Protein AF-A0A9D7PGD2-F1 (afdb_monomer_lite)

Sequence (417 aa):
MAVLKDSRSLRDAPGGAVILQVPGGTRVTVGATLGAWIEVTLVDHPDQPKGWVSAAAVDLAADTLGPLDKQVFALESHWHAAIFGVSAHYLAAIAALRSNMIDGVGDDGTTGPYRFTAAEWTANATQPQFQLAAPAAAIGSWSLQVAVFAIMARLMQVRVASLLGSQPTATEQYFAQMVGSR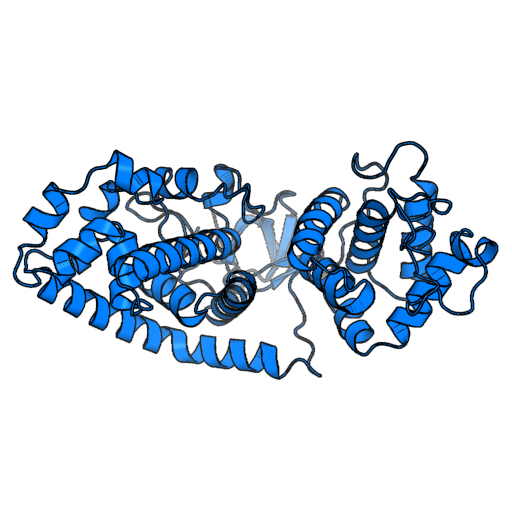ALVAGLQDRAQPVADLVAAIDGAAALAEGIDVANLTGRDARLLGTGSVGDALTSISAALTAAFAETREAMLKAGDQLIADGSTVLAPAGPAGGRIDFDSPEIPAGRRDMAELIAMRFADAGYGVIQQVAAIANAIGESGLDPTIKAAGNEPSYGLFQLNQAGGVGTGHSVAVLTDPEQNIAIMLAYMASLSADKAFRNTVSLHDAVAIFVRDFERPANSAGAIARRSGIAQALLA

Radius of gyration: 24.37 Å; chains: 1; bounding box: 63×54×61 Å

Structure (mmCIF, N/CA/C/O backbone):
data_AF-A0A9D7PGD2-F1
#
_entry.id   AF-A0A9D7PGD2-F1
#
loop_
_atom_site.group_PDB
_atom_site.id
_atom_site.type_symbol
_atom_site.label_atom_id
_atom_site.label_alt_id
_atom_site.label_comp_id
_atom_site.label_asym_id
_atom_site.label_entity_id
_atom_site.label_seq_id
_atom_site.pdbx_PDB_ins_code
_atom_site.Cartn_x
_atom_site.Cartn_y
_atom_site.Cartn_z
_atom_site.occupancy
_atom_site.B_iso_or_equiv
_atom_site.auth_seq_id
_atom_site.auth_comp_id
_atom_site.auth_asym_id
_atom_site.auth_atom_id
_atom_site.pdbx_PDB_model_num
ATOM 1 N N . MET A 1 1 ? -5.030 24.860 -12.509 1.00 71.06 1 MET A N 1
ATOM 2 C CA . MET A 1 1 ? -4.337 23.620 -12.919 1.00 71.06 1 MET A CA 1
ATOM 3 C C . MET A 1 1 ? -5.325 22.776 -13.702 1.00 71.06 1 MET A C 1
ATOM 5 O O . MET A 1 1 ? -6.515 23.005 -13.535 1.00 71.06 1 MET A O 1
ATOM 9 N N . ALA A 1 2 ? -4.846 21.913 -14.594 1.00 85.19 2 ALA A N 1
ATOM 10 C CA . ALA A 1 2 ? -5.679 21.028 -15.407 1.00 85.19 2 ALA A CA 1
ATOM 11 C C . ALA A 1 2 ? -5.415 19.568 -15.016 1.00 85.19 2 ALA A C 1
ATOM 13 O O . ALA A 1 2 ? -4.426 19.283 -14.337 1.00 85.19 2 ALA A O 1
ATOM 14 N N . VAL A 1 3 ? -6.244 18.636 -15.476 1.00 82.00 3 VAL A N 1
ATOM 15 C CA . VAL A 1 3 ? -6.081 17.215 -15.145 1.00 82.00 3 VAL A CA 1
ATOM 16 C C . VAL A 1 3 ? -6.376 16.311 -16.344 1.00 82.00 3 VAL A C 1
ATOM 18 O O . VAL A 1 3 ? -7.185 16.645 -17.211 1.00 82.00 3 VAL A O 1
ATOM 21 N N . LEU A 1 4 ? -5.706 15.163 -16.437 1.00 79.44 4 LEU A N 1
ATOM 22 C CA . LEU A 1 4 ? -5.941 14.183 -17.502 1.00 79.44 4 LEU A CA 1
ATOM 23 C C . LEU A 1 4 ? -7.140 13.289 -17.197 1.00 79.44 4 LEU A C 1
ATOM 25 O O . LEU A 1 4 ? -7.027 12.423 -16.345 1.00 79.44 4 LEU A O 1
ATOM 29 N N . LYS A 1 5 ? -8.243 13.431 -17.938 1.00 74.00 5 LYS A N 1
ATOM 30 C CA . LYS A 1 5 ? -9.514 12.708 -17.719 1.00 74.00 5 LYS A CA 1
ATOM 31 C C . LYS A 1 5 ? -9.401 11.185 -17.791 1.00 74.00 5 LYS A C 1
ATOM 33 O O . LYS A 1 5 ? -10.093 10.493 -17.062 1.00 74.00 5 LYS A O 1
ATOM 38 N N . ASP A 1 6 ? -8.532 10.688 -18.662 1.00 71.25 6 ASP A N 1
ATOM 39 C CA . ASP A 1 6 ? -8.284 9.266 -18.878 1.00 71.25 6 ASP A CA 1
ATOM 40 C C . ASP A 1 6 ? -6.780 9.036 -19.023 1.00 71.25 6 ASP A C 1
ATOM 42 O O . ASP A 1 6 ? -6.034 9.960 -19.368 1.00 71.25 6 ASP A O 1
ATOM 46 N N . SER A 1 7 ? -6.350 7.781 -18.901 1.00 76.88 7 SER A N 1
ATOM 47 C CA . SER A 1 7 ? -4.970 7.404 -19.196 1.00 76.88 7 SER A CA 1
ATOM 48 C C . SER A 1 7 ? -4.594 7.739 -20.644 1.00 76.88 7 SER A C 1
ATOM 50 O O . SER A 1 7 ? -5.331 7.430 -21.593 1.00 76.88 7 SER A O 1
ATOM 52 N N . ARG A 1 8 ? -3.443 8.393 -20.832 1.00 87.81 8 ARG A N 1
ATOM 53 C CA . ARG A 1 8 ? -2.943 8.841 -22.139 1.00 87.81 8 ARG A CA 1
ATOM 54 C C . ARG A 1 8 ? -1.432 8.747 -22.241 1.00 87.81 8 ARG A C 1
ATOM 56 O O . ARG A 1 8 ? -0.703 8.949 -21.282 1.00 87.81 8 ARG A O 1
ATOM 63 N N . SER A 1 9 ? -0.963 8.537 -23.464 1.00 92.56 9 SER A N 1
ATOM 64 C CA . SER A 1 9 ? 0.456 8.628 -23.788 1.00 92.56 9 SER A CA 1
ATOM 65 C C . SER A 1 9 ? 0.878 10.092 -23.908 1.00 92.56 9 SER A C 1
ATOM 67 O O . SER A 1 9 ? 0.373 10.795 -24.786 1.00 92.56 9 SER A O 1
ATOM 69 N N . LEU A 1 10 ? 1.810 10.528 -23.063 1.00 94.94 10 LEU A N 1
ATOM 70 C CA . LEU A 1 10 ? 2.527 11.794 -23.202 1.00 94.94 10 LEU A CA 1
ATOM 71 C C . LEU A 1 10 ? 3.556 11.649 -24.322 1.00 94.94 10 LEU A C 1
ATOM 73 O O . LEU A 1 10 ? 4.306 10.675 -24.325 1.00 94.94 10 LEU A O 1
ATOM 77 N N . ARG A 1 11 ? 3.584 12.572 -25.285 1.00 97.19 11 ARG A N 1
ATOM 78 C CA . ARG A 1 11 ? 4.430 12.472 -26.488 1.00 97.19 11 ARG A CA 1
ATOM 79 C C . ARG A 1 11 ? 5.421 13.621 -26.622 1.00 97.19 11 ARG A C 1
ATOM 81 O O . ARG A 1 11 ? 5.159 14.715 -26.140 1.00 97.19 11 ARG A O 1
ATOM 88 N N . ASP A 1 12 ? 6.540 13.390 -27.296 1.00 95.69 12 ASP A N 1
ATOM 89 C CA . ASP A 1 12 ? 7.571 14.414 -27.542 1.00 95.69 12 ASP A CA 1
ATOM 90 C C . ASP A 1 12 ? 7.104 15.520 -28.502 1.00 95.69 12 ASP A C 1
ATOM 92 O O . ASP A 1 12 ? 7.457 16.688 -28.348 1.00 95.69 12 ASP A O 1
ATOM 96 N N . ALA A 1 13 ? 6.231 15.165 -29.438 1.00 96.06 13 ALA A N 1
ATOM 97 C CA . ALA A 1 13 ? 5.550 16.060 -30.356 1.00 96.06 13 ALA A CA 1
ATOM 98 C C . ALA A 1 13 ? 4.105 15.581 -30.612 1.00 96.06 13 ALA A C 1
ATOM 100 O O . ALA A 1 13 ? 3.758 14.434 -30.312 1.00 96.06 13 ALA A O 1
ATOM 101 N N . PRO A 1 14 ? 3.239 16.417 -31.208 1.00 95.81 14 PRO A N 1
ATOM 102 C CA . PRO A 1 14 ? 1.915 16.010 -31.680 1.00 95.81 14 PRO A CA 1
ATOM 103 C C . PRO A 1 14 ? 1.967 14.772 -32.591 1.00 95.81 14 PRO A C 1
ATOM 105 O O . PRO A 1 14 ? 2.450 14.836 -33.718 1.00 95.81 14 PRO A O 1
ATOM 108 N N . GLY A 1 15 ? 1.481 13.630 -32.093 1.00 89.06 15 GLY A N 1
ATOM 109 C CA . GLY A 1 15 ? 1.553 12.337 -32.792 1.00 89.06 15 GLY A CA 1
ATOM 110 C C . GLY A 1 15 ? 2.939 11.673 -32.815 1.00 89.06 15 GLY A C 1
ATOM 111 O O . GLY A 1 15 ? 3.089 10.639 -33.461 1.00 89.06 15 GLY A O 1
ATOM 112 N N . GLY A 1 16 ? 3.923 12.240 -32.114 1.00 90.12 16 GLY A N 1
ATOM 113 C CA . GLY A 1 16 ? 5.304 11.762 -32.041 1.00 90.12 16 GLY A CA 1
ATOM 114 C C . GLY A 1 16 ? 5.502 10.539 -31.144 1.00 90.12 16 GLY A C 1
ATOM 115 O O . GLY A 1 16 ? 4.549 9.823 -30.809 1.00 90.12 16 GLY A O 1
ATOM 116 N N . ALA A 1 17 ? 6.750 10.283 -30.761 1.00 91.56 17 ALA A N 1
ATOM 117 C CA . ALA A 1 17 ? 7.104 9.158 -29.908 1.00 91.56 17 ALA A CA 1
ATOM 118 C C . ALA A 1 17 ? 6.478 9.316 -28.517 1.00 91.56 17 ALA A C 1
ATOM 120 O O . ALA A 1 17 ? 6.305 10.421 -28.004 1.00 91.56 17 ALA A O 1
ATOM 121 N N . VAL A 1 18 ? 6.102 8.193 -27.906 1.00 91.88 18 VAL A N 1
ATOM 122 C CA . VAL A 1 18 ? 5.591 8.189 -26.533 1.00 91.88 18 VAL A CA 1
ATOM 123 C C . VAL A 1 18 ? 6.767 8.360 -25.575 1.00 91.88 18 VAL A C 1
ATOM 125 O O . VAL A 1 18 ? 7.693 7.558 -25.607 1.00 91.88 18 VAL A O 1
ATOM 128 N N . ILE A 1 19 ? 6.699 9.380 -24.722 1.00 89.25 19 ILE A N 1
ATOM 129 C CA . ILE A 1 19 ? 7.623 9.611 -23.607 1.00 89.25 19 ILE A CA 1
ATOM 130 C C . ILE A 1 19 ? 7.248 8.683 -22.448 1.00 89.25 19 ILE A C 1
ATOM 132 O O . ILE A 1 19 ? 8.066 7.898 -21.981 1.00 89.25 19 ILE A O 1
ATOM 136 N N . LEU A 1 20 ? 5.991 8.753 -21.994 1.00 85.12 20 LEU A N 1
ATOM 137 C CA . LEU A 1 20 ? 5.464 7.897 -20.930 1.00 85.12 20 LEU A CA 1
ATOM 138 C C . LEU A 1 20 ? 3.939 7.764 -21.004 1.00 85.12 20 LEU A C 1
ATOM 140 O O . LEU A 1 20 ? 3.256 8.581 -21.624 1.00 85.12 20 LEU A O 1
ATOM 144 N N . GLN A 1 21 ? 3.397 6.726 -20.371 1.00 84.19 21 GLN A N 1
ATOM 145 C CA . GLN A 1 21 ? 1.955 6.590 -20.161 1.00 84.19 21 GLN A CA 1
ATOM 146 C C . GLN A 1 21 ? 1.566 7.285 -18.864 1.00 84.19 21 GLN A C 1
ATOM 148 O O . GLN A 1 21 ? 2.074 6.945 -17.799 1.00 84.19 21 GLN A O 1
ATOM 153 N N . VAL A 1 22 ? 0.654 8.240 -18.964 1.00 75.00 22 VAL A N 1
ATOM 154 C CA . VAL A 1 22 ? 0.175 9.036 -17.843 1.00 75.00 22 VAL A CA 1
ATOM 155 C C . VAL A 1 22 ? -1.205 8.522 -17.446 1.00 75.00 22 VAL A C 1
ATOM 157 O O . VAL A 1 22 ? -2.085 8.494 -18.312 1.00 75.00 22 VAL A O 1
ATOM 160 N N . PRO A 1 23 ? -1.415 8.090 -16.192 1.00 69.50 23 PRO A N 1
ATOM 161 C CA . PRO A 1 23 ? -2.727 7.674 -15.719 1.00 69.50 23 PRO A CA 1
ATOM 162 C C . PRO A 1 23 ? -3.771 8.790 -15.833 1.00 69.50 23 PRO A C 1
ATOM 164 O O . PRO A 1 23 ? -3.472 9.974 -15.662 1.00 69.50 23 PRO A O 1
ATOM 167 N N . GLY A 1 24 ? -5.025 8.404 -16.068 1.00 72.31 24 GLY A N 1
ATOM 168 C CA . GLY A 1 24 ? -6.147 9.294 -15.781 1.00 72.31 24 GLY A CA 1
ATOM 169 C C . GLY A 1 24 ? -6.106 9.641 -14.296 1.00 72.31 24 GLY A C 1
ATOM 170 O O . GLY A 1 24 ? -5.900 8.753 -13.472 1.00 72.31 24 GLY A O 1
ATOM 171 N N . GLY A 1 25 ? -6.213 10.916 -13.947 1.00 63.62 25 GLY A N 1
ATOM 172 C CA . GLY A 1 25 ? -5.959 11.367 -12.573 1.00 63.62 25 GLY A CA 1
ATOM 173 C C . GLY A 1 25 ? -4.861 12.410 -12.478 1.00 63.62 25 GLY A C 1
ATOM 174 O O . GLY A 1 25 ? -4.912 13.280 -11.616 1.00 63.62 25 GLY A O 1
ATOM 175 N N . THR A 1 26 ? -3.859 12.329 -13.357 1.00 75.00 26 THR A N 1
ATOM 176 C CA . THR A 1 26 ? -2.629 13.105 -13.192 1.00 75.00 26 THR A CA 1
ATOM 177 C C . THR A 1 26 ? -2.859 14.597 -13.404 1.00 75.00 26 THR A C 1
ATOM 179 O O . THR A 1 26 ? -3.360 15.021 -14.453 1.00 75.00 26 THR A O 1
ATOM 182 N N . ARG A 1 27 ? -2.437 15.396 -12.415 1.00 80.94 27 ARG A N 1
ATOM 183 C CA . ARG A 1 27 ? -2.472 16.857 -12.479 1.00 80.94 27 ARG A CA 1
ATOM 184 C C . ARG A 1 27 ? -1.408 17.373 -13.425 1.00 80.94 27 ARG A C 1
ATOM 186 O O . ARG A 1 27 ? -0.262 16.917 -13.418 1.00 80.94 27 ARG A O 1
ATOM 193 N N . VAL A 1 28 ? -1.789 18.358 -14.227 1.00 89.62 28 VAL A N 1
ATOM 194 C CA . VAL A 1 28 ? -0.924 18.953 -15.233 1.00 89.62 28 VAL A CA 1
ATOM 195 C C . VAL A 1 28 ? -1.021 20.476 -15.261 1.00 89.62 28 VAL A C 1
ATOM 197 O O . VAL A 1 28 ? -2.067 21.077 -15.003 1.00 89.62 28 VAL A O 1
ATOM 200 N N . THR A 1 29 ? 0.079 21.128 -15.623 1.00 92.75 29 THR A N 1
ATOM 201 C CA . THR A 1 29 ? 0.032 22.504 -16.135 1.00 92.75 29 THR A CA 1
ATOM 202 C C . THR A 1 29 ? -0.020 22.474 -17.654 1.00 92.75 29 THR A C 1
ATOM 204 O O . THR A 1 29 ? 0.488 21.549 -18.280 1.00 92.75 29 THR A O 1
ATOM 207 N N . VAL A 1 30 ? -0.691 23.458 -18.244 1.00 94.94 30 VAL A N 1
ATOM 208 C CA . VAL A 1 30 ? -1.000 23.486 -19.675 1.00 94.94 30 VAL A CA 1
ATOM 209 C C . VAL A 1 30 ? -0.083 24.480 -20.377 1.00 94.94 30 VAL A C 1
ATOM 211 O O . VAL A 1 30 ? 0.039 25.624 -19.941 1.00 94.94 30 VAL A O 1
ATOM 214 N N . GLY A 1 31 ? 0.556 24.029 -21.452 1.00 94.12 31 GLY A N 1
ATOM 215 C CA . GLY A 1 31 ? 1.440 24.809 -22.311 1.00 94.12 31 GLY A CA 1
ATOM 216 C C . GLY A 1 31 ? 0.788 25.178 -23.645 1.00 94.12 31 GLY A C 1
ATOM 217 O O . GLY A 1 31 ? -0.355 25.636 -23.704 1.00 94.12 31 GLY A O 1
ATOM 218 N N . ALA A 1 32 ? 1.535 25.009 -24.738 1.00 95.12 32 ALA A N 1
ATOM 219 C CA . ALA A 1 32 ? 1.066 25.338 -26.082 1.00 95.12 32 ALA A CA 1
ATOM 220 C C . ALA A 1 32 ? -0.050 24.394 -26.578 1.00 95.12 32 ALA A C 1
ATOM 222 O O . ALA A 1 32 ? -0.127 23.230 -26.199 1.00 95.12 32 ALA A O 1
ATOM 223 N N . THR A 1 33 ? -0.908 24.886 -27.478 1.00 95.88 33 THR A N 1
ATOM 224 C CA . THR A 1 33 ? -1.927 24.078 -28.175 1.00 95.88 33 THR A CA 1
ATOM 225 C C . THR A 1 33 ? -1.611 24.033 -29.669 1.00 95.88 33 THR A C 1
ATOM 227 O O . THR A 1 33 ? -1.360 25.076 -30.272 1.00 95.88 33 THR A O 1
ATOM 230 N N . LEU A 1 34 ? -1.645 22.844 -30.278 1.00 94.94 34 LEU A N 1
ATOM 231 C CA . LEU A 1 34 ? -1.440 22.644 -31.714 1.00 94.94 34 LEU A CA 1
ATOM 232 C C . LEU A 1 34 ? -2.493 21.680 -32.274 1.00 94.94 34 LEU A C 1
ATOM 234 O O . LEU A 1 34 ? -2.379 20.457 -32.174 1.00 94.94 34 LEU A O 1
ATOM 238 N N . GLY A 1 35 ? -3.540 22.238 -32.884 1.00 94.44 35 GLY A N 1
ATOM 239 C CA . GLY A 1 35 ? -4.656 21.457 -33.416 1.00 94.44 35 GLY A CA 1
ATOM 240 C C . GLY A 1 35 ? -5.375 20.673 -32.314 1.00 94.44 35 GLY A C 1
ATOM 241 O O . GLY A 1 35 ? -5.844 21.255 -31.342 1.00 94.44 35 GLY A O 1
ATOM 242 N N . ALA A 1 36 ? -5.455 19.349 -32.462 1.00 95.19 36 ALA A N 1
ATOM 243 C CA . ALA A 1 36 ? -6.075 18.456 -31.478 1.00 95.19 36 ALA A CA 1
ATOM 244 C C . ALA A 1 36 ? -5.145 18.075 -30.309 1.00 95.19 36 ALA A C 1
ATOM 246 O O . ALA A 1 36 ? -5.504 17.213 -29.506 1.00 95.19 36 ALA A O 1
ATOM 247 N N . TRP A 1 37 ? -3.958 18.680 -30.219 1.00 96.94 37 TRP A N 1
ATOM 248 C CA . TRP A 1 37 ? -2.947 18.377 -29.212 1.00 96.94 37 TRP A CA 1
ATOM 249 C C . TRP A 1 37 ? -2.717 19.558 -28.286 1.00 96.94 37 TRP A C 1
ATOM 251 O O . TRP A 1 37 ? -2.753 20.715 -28.706 1.00 96.94 37 TRP A O 1
ATOM 261 N N . ILE A 1 38 ? -2.436 19.245 -27.030 1.00 97.25 38 ILE A N 1
ATOM 262 C CA . ILE A 1 38 ? -2.091 20.214 -26.008 1.00 97.25 38 ILE A CA 1
ATOM 263 C C . ILE A 1 38 ? -0.853 19.738 -25.264 1.00 97.25 38 ILE A C 1
ATOM 265 O O . ILE A 1 38 ? -0.712 18.555 -24.949 1.00 97.25 38 ILE A O 1
ATOM 269 N N . GLU A 1 39 ? 0.070 20.657 -25.048 1.00 97.56 39 GLU A N 1
ATOM 270 C CA . GLU A 1 39 ? 1.269 20.419 -24.272 1.00 97.56 39 GLU A CA 1
ATOM 271 C C . GLU A 1 39 ? 0.919 20.489 -22.785 1.00 97.56 39 GLU A C 1
ATOM 273 O O . GLU A 1 39 ? 0.209 21.394 -22.342 1.00 97.56 39 GLU A O 1
ATOM 278 N N . VAL A 1 40 ? 1.406 19.529 -22.016 1.00 96.31 40 VAL A N 1
ATOM 279 C CA . VAL A 1 40 ? 1.163 19.397 -20.588 1.00 96.31 40 VAL A CA 1
ATOM 280 C C . VAL A 1 40 ? 2.468 19.097 -19.863 1.00 96.31 40 VAL A C 1
ATOM 282 O O . VAL A 1 40 ? 3.327 18.392 -20.392 1.00 96.31 40 VAL A O 1
ATOM 285 N N . THR A 1 41 ? 2.601 19.611 -18.645 1.00 95.50 41 THR A N 1
ATOM 286 C CA . THR A 1 41 ? 3.681 19.265 -17.711 1.00 95.50 41 THR A CA 1
ATOM 287 C C . THR A 1 41 ? 3.070 18.587 -16.496 1.00 95.50 41 THR A C 1
ATOM 289 O O . THR A 1 41 ? 2.165 19.161 -15.888 1.00 95.50 41 THR A O 1
ATOM 292 N N . LEU A 1 42 ? 3.538 17.389 -16.140 1.00 89.31 42 LEU A N 1
ATOM 293 C CA . LEU A 1 42 ? 2.980 16.633 -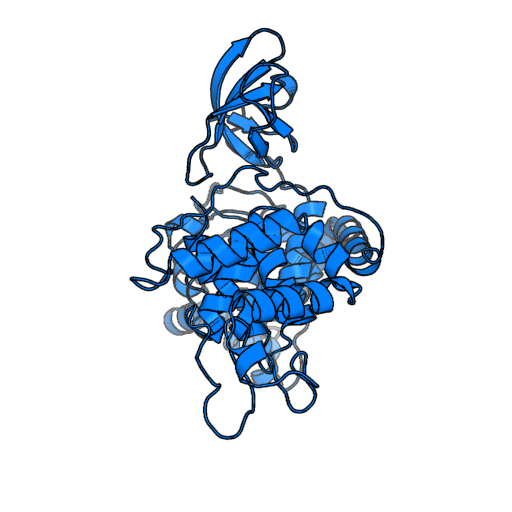15.012 1.00 89.31 42 LEU A CA 1
ATOM 294 C C . LEU A 1 42 ? 3.422 17.258 -13.685 1.00 89.31 42 LEU A C 1
ATOM 296 O O . LEU A 1 42 ? 4.613 17.399 -13.448 1.00 89.31 42 LEU A O 1
ATOM 300 N N . VAL A 1 43 ? 2.477 17.628 -12.824 1.00 81.00 43 VAL A N 1
ATOM 301 C CA . VAL A 1 43 ? 2.770 18.356 -11.574 1.00 81.00 43 VAL A CA 1
ATOM 302 C C . VAL A 1 43 ? 3.264 17.418 -10.473 1.00 81.00 43 VAL A C 1
ATOM 304 O O . VAL A 1 43 ? 4.151 17.780 -9.708 1.00 81.00 43 VAL A O 1
ATOM 307 N N . ASP A 1 44 ? 2.709 16.208 -10.418 1.00 67.06 44 ASP A N 1
ATOM 308 C CA . ASP A 1 44 ? 2.943 15.251 -9.325 1.00 67.06 44 ASP A CA 1
ATOM 309 C C . ASP A 1 44 ? 4.065 14.253 -9.610 1.00 67.06 44 ASP A C 1
ATOM 311 O O . ASP A 1 44 ? 4.432 13.450 -8.755 1.00 67.06 44 ASP A O 1
ATOM 315 N N . HIS A 1 45 ? 4.601 14.284 -10.828 1.00 76.12 45 HIS A N 1
ATOM 316 C CA . HIS A 1 45 ? 5.729 13.451 -11.201 1.00 76.12 45 HIS A CA 1
ATOM 317 C C . HIS A 1 45 ? 7.025 14.124 -10.723 1.00 76.12 45 HIS A C 1
ATOM 319 O O . HIS A 1 45 ? 7.185 15.320 -10.976 1.00 76.12 45 HIS A O 1
ATOM 325 N N . PRO A 1 46 ? 7.967 13.395 -10.094 1.00 61.88 46 PRO A N 1
ATOM 326 C CA . PRO A 1 46 ? 9.198 13.976 -9.547 1.00 61.88 46 PRO A CA 1
ATOM 327 C C . PRO A 1 46 ? 9.980 14.801 -10.582 1.00 61.88 46 PRO A C 1
ATOM 329 O O . PRO A 1 46 ? 10.385 15.924 -10.291 1.00 61.88 46 PRO A O 1
ATOM 332 N N . ASP A 1 47 ? 10.081 14.297 -11.814 1.00 75.25 47 ASP A N 1
ATOM 333 C CA . ASP A 1 47 ? 10.823 14.965 -12.899 1.00 75.25 47 ASP A CA 1
ATOM 334 C C . ASP A 1 47 ? 10.015 16.007 -13.679 1.00 75.25 47 ASP A C 1
ATOM 336 O O . ASP A 1 47 ? 10.525 16.608 -14.623 1.00 75.25 47 ASP A O 1
ATOM 340 N N . GLN A 1 48 ? 8.737 16.186 -13.327 1.00 87.81 48 GLN A N 1
ATOM 341 C CA . GLN A 1 48 ? 7.787 17.065 -14.013 1.00 87.81 48 GLN A CA 1
ATOM 342 C C . GLN A 1 48 ? 7.919 17.029 -15.552 1.00 87.81 48 GLN A C 1
ATOM 344 O O . GLN A 1 48 ? 8.138 18.066 -16.188 1.00 87.81 48 GLN A O 1
ATOM 349 N N . PRO A 1 49 ? 7.826 15.844 -16.188 1.00 90.81 49 PRO A N 1
ATOM 350 C CA . PRO A 1 49 ? 8.040 15.706 -17.616 1.00 90.81 49 PRO A CA 1
ATOM 351 C C . PRO A 1 49 ? 6.981 16.488 -18.394 1.00 90.81 49 PRO A C 1
ATOM 353 O O . PRO A 1 49 ? 5.801 16.544 -18.026 1.00 90.81 49 PRO A O 1
ATOM 356 N N . LYS A 1 50 ? 7.431 17.080 -19.501 1.00 96.69 50 LYS A N 1
ATOM 357 C CA . LYS A 1 50 ? 6.632 17.902 -20.407 1.00 96.69 50 LYS A CA 1
ATOM 358 C C . LYS A 1 50 ? 6.449 17.187 -21.738 1.00 96.69 50 LYS A C 1
ATOM 360 O O . LYS A 1 50 ? 7.404 16.646 -22.287 1.00 96.69 50 LYS A O 1
ATOM 365 N N . GLY A 1 51 ? 5.239 17.210 -22.279 1.00 97.12 51 GLY A N 1
ATOM 366 C CA . GLY A 1 51 ? 4.960 16.636 -23.591 1.00 97.12 51 GLY A CA 1
ATOM 367 C C . GLY A 1 51 ? 3.532 16.880 -24.048 1.00 97.12 51 GLY A C 1
ATOM 368 O O . GLY A 1 51 ? 2.794 17.644 -23.443 1.00 97.12 51 GLY A O 1
ATOM 369 N N . TRP A 1 52 ? 3.129 16.234 -25.131 1.00 97.94 52 TRP A N 1
ATOM 370 C CA . TRP A 1 52 ? 1.869 16.471 -25.821 1.00 97.94 52 TRP A CA 1
ATOM 371 C C . TRP A 1 52 ? 0.880 15.332 -25.593 1.00 97.94 52 TRP A C 1
ATOM 373 O O . TRP A 1 52 ? 1.213 14.156 -25.742 1.00 97.94 52 TRP A O 1
ATOM 383 N N . VAL A 1 53 ? -0.365 15.690 -25.300 1.00 96.00 53 VAL A N 1
ATOM 384 C CA . VAL A 1 53 ? -1.517 14.783 -25.208 1.00 96.00 53 VAL A CA 1
ATOM 385 C C . VAL A 1 53 ? -2.645 15.301 -26.093 1.00 96.00 53 VAL A C 1
ATOM 387 O O . VAL A 1 53 ? -2.640 16.456 -26.520 1.00 96.00 53 VAL A O 1
ATOM 390 N N . SER A 1 54 ? -3.641 14.468 -26.392 1.00 94.50 54 SER A N 1
ATOM 391 C CA . SER A 1 54 ? -4.840 14.950 -27.081 1.00 94.50 54 SER A CA 1
ATOM 392 C C . SER A 1 54 ? -5.562 15.979 -26.205 1.00 94.50 54 SER A C 1
ATOM 394 O O . SER A 1 54 ? -5.889 15.662 -25.062 1.00 94.50 54 SER A O 1
ATOM 396 N N . ALA A 1 55 ? -5.888 17.155 -26.741 1.00 91.56 55 ALA A N 1
ATOM 397 C CA . ALA A 1 55 ? -6.585 18.223 -26.020 1.00 91.56 55 ALA A CA 1
ATOM 398 C C . ALA A 1 55 ? -7.907 17.742 -25.401 1.00 91.56 55 ALA A C 1
ATOM 400 O O . ALA A 1 55 ? -8.235 18.088 -24.272 1.00 91.56 55 ALA A O 1
ATOM 401 N N . ALA A 1 56 ? -8.618 16.845 -26.092 1.00 89.62 56 ALA A N 1
ATOM 402 C CA . ALA A 1 56 ? -9.852 16.240 -25.599 1.00 89.62 56 ALA A CA 1
ATOM 403 C C . ALA A 1 56 ? -9.671 15.357 -24.350 1.00 89.62 56 ALA A C 1
ATOM 405 O O . ALA A 1 56 ? -10.671 14.995 -23.739 1.00 89.62 56 ALA A O 1
ATOM 406 N N . ALA A 1 57 ? -8.443 14.994 -23.973 1.00 87.38 57 ALA A N 1
ATOM 407 C CA . ALA A 1 57 ? -8.152 14.207 -22.776 1.00 87.38 57 ALA A CA 1
ATOM 408 C C . ALA A 1 57 ? -7.785 15.058 -21.558 1.00 87.38 57 ALA A C 1
ATOM 410 O O . ALA A 1 57 ? -7.667 14.512 -20.469 1.00 87.38 57 ALA A O 1
ATOM 411 N N . VAL A 1 58 ? -7.631 16.370 -21.724 1.00 88.88 58 VAL A N 1
ATOM 412 C CA . VAL A 1 58 ? -7.340 17.284 -20.622 1.00 88.88 58 VAL A CA 1
ATOM 413 C C . VAL A 1 58 ? -8.630 17.990 -20.230 1.00 88.88 58 VAL A C 1
ATOM 415 O O . VAL A 1 58 ? -9.332 18.535 -21.082 1.00 88.88 58 VAL A O 1
ATOM 418 N N . ASP A 1 59 ? -8.962 17.959 -18.946 1.00 84.50 59 ASP A N 1
ATOM 419 C CA . ASP A 1 59 ? -9.949 18.860 -18.374 1.00 84.50 59 ASP A CA 1
ATOM 420 C C . ASP A 1 59 ? -9.245 20.155 -17.966 1.00 84.50 59 ASP A C 1
ATOM 422 O O . ASP A 1 59 ? -8.454 20.189 -17.026 1.00 84.50 59 ASP A O 1
ATOM 426 N N . LEU A 1 60 ? -9.500 21.217 -18.729 1.00 86.12 60 LEU A N 1
ATOM 427 C CA . LEU A 1 60 ? -8.907 22.536 -18.507 1.00 86.12 60 LEU A CA 1
ATOM 428 C C . LEU A 1 60 ? -9.572 23.302 -17.360 1.00 86.12 60 LEU A C 1
ATOM 430 O O . LEU A 1 60 ? -9.026 24.311 -16.915 1.00 86.12 60 LEU A O 1
ATOM 434 N N . ALA A 1 61 ? -10.752 22.861 -16.922 1.00 74.62 61 ALA A N 1
ATOM 435 C CA . ALA A 1 61 ? -11.534 23.510 -15.880 1.00 74.62 61 ALA A CA 1
ATOM 436 C C . ALA A 1 61 ? -11.369 22.837 -14.507 1.00 74.62 61 ALA A C 1
ATOM 438 O O . ALA A 1 61 ? -11.822 23.404 -13.514 1.00 74.62 61 ALA A O 1
ATOM 439 N N . ALA A 1 62 ? -10.721 21.667 -14.442 1.00 58.25 62 ALA A N 1
ATOM 440 C CA . ALA A 1 62 ? -10.572 20.879 -13.224 1.00 58.25 62 ALA A CA 1
ATOM 441 C C . ALA A 1 62 ? -9.099 20.688 -12.815 1.00 58.25 62 ALA A C 1
ATOM 443 O O . ALA A 1 62 ? -8.250 20.302 -13.615 1.00 58.25 62 ALA A O 1
ATOM 444 N N . ASP A 1 63 ? -8.817 20.956 -11.540 1.00 56.81 63 ASP A N 1
ATOM 445 C CA . ASP A 1 63 ? -7.522 20.752 -10.869 1.00 56.81 63 ASP A CA 1
ATOM 446 C C . ASP A 1 63 ? -7.348 19.310 -10.374 1.00 56.81 63 ASP A C 1
ATOM 448 O O . ASP A 1 63 ? -6.246 18.768 -10.376 1.00 56.81 63 ASP A O 1
ATOM 452 N N . THR A 1 64 ? -8.459 18.680 -10.007 1.00 51.78 64 THR A N 1
ATOM 453 C CA . THR A 1 64 ? -8.547 17.316 -9.503 1.00 51.78 64 THR A CA 1
ATOM 454 C C . THR A 1 64 ? -9.359 16.482 -10.479 1.00 51.78 64 THR A C 1
ATOM 456 O O . THR A 1 64 ? -10.303 16.980 -11.103 1.00 51.78 64 THR A O 1
ATOM 459 N N . LEU A 1 65 ? -9.024 15.195 -10.621 1.00 46.28 65 LEU A N 1
ATOM 460 C CA . LEU A 1 65 ? -10.017 14.294 -11.183 1.00 46.28 65 LEU A CA 1
ATOM 461 C C . LEU A 1 65 ? -11.211 14.276 -10.237 1.00 46.28 65 LEU A C 1
ATOM 463 O O . LEU A 1 65 ? -11.080 14.483 -9.031 1.00 46.28 65 LEU A O 1
ATOM 467 N N . GLY A 1 66 ? -12.377 13.961 -10.779 1.00 54.94 66 GLY A N 1
ATOM 468 C CA . GLY A 1 66 ? -13.423 13.382 -9.954 1.00 54.94 66 GLY A CA 1
ATOM 469 C C . GLY A 1 66 ? -12.951 12.068 -9.294 1.00 54.94 66 GLY A C 1
ATOM 470 O O . GLY A 1 66 ? -11.783 11.892 -8.952 1.00 54.94 66 GLY A O 1
ATOM 471 N N . PRO A 1 67 ? -13.847 11.100 -9.090 1.00 60.66 67 PRO A N 1
ATOM 472 C CA . PRO A 1 67 ? -13.452 9.795 -8.566 1.00 60.66 67 PRO A CA 1
ATOM 473 C C . PRO A 1 67 ? -12.274 9.200 -9.360 1.00 60.66 67 PRO A C 1
ATOM 475 O O . PRO A 1 67 ? -12.299 9.221 -10.594 1.00 60.66 67 PRO A O 1
ATOM 478 N N . LEU A 1 68 ? -11.259 8.676 -8.664 1.00 68.56 68 LEU A N 1
ATOM 479 C CA . LEU A 1 68 ? -10.210 7.847 -9.261 1.00 68.56 68 LEU A CA 1
ATOM 480 C C . LEU A 1 68 ? -10.851 6.691 -10.043 1.00 68.56 68 LEU A C 1
ATOM 482 O O . LEU A 1 68 ? -11.956 6.240 -9.720 1.00 68.56 68 LEU A O 1
ATOM 486 N N . ASP A 1 69 ? -10.143 6.172 -11.049 1.00 76.25 69 ASP A N 1
ATOM 487 C CA . ASP A 1 69 ? -10.585 4.963 -11.739 1.00 76.25 69 ASP A CA 1
ATOM 488 C C . ASP A 1 69 ? -10.732 3.819 -10.720 1.00 76.25 69 ASP A C 1
ATOM 490 O O . ASP A 1 69 ? -9.766 3.366 -10.098 1.00 76.25 69 ASP A O 1
ATOM 494 N N . LYS A 1 70 ? -11.975 3.358 -10.540 1.00 77.81 70 LYS A N 1
ATOM 495 C CA . LYS A 1 70 ? -12.323 2.363 -9.522 1.00 77.81 70 LYS A CA 1
ATOM 496 C C . LYS A 1 70 ? -11.631 1.022 -9.763 1.00 77.81 70 LYS A C 1
ATOM 498 O O . LYS A 1 70 ? -11.357 0.316 -8.796 1.00 77.81 70 LYS A O 1
ATOM 503 N N . GLN A 1 71 ? -11.347 0.664 -11.018 1.00 72.81 71 GLN A N 1
ATOM 504 C CA . GLN A 1 71 ? -10.644 -0.571 -11.366 1.00 72.81 71 GLN A CA 1
ATOM 505 C C . GLN A 1 71 ? -9.171 -0.487 -10.966 1.00 72.81 71 GLN A C 1
ATOM 507 O O . GLN A 1 71 ? -8.649 -1.419 -10.355 1.00 72.81 71 GLN A O 1
ATOM 512 N N . VAL A 1 72 ? -8.517 0.637 -11.263 1.00 70.19 72 VAL A N 1
ATOM 513 C CA . VAL A 1 72 ? -7.124 0.890 -10.865 1.00 70.19 72 VAL A CA 1
ATOM 514 C C . VAL A 1 72 ? -6.999 0.906 -9.341 1.00 70.19 72 VAL A C 1
ATOM 516 O O . VAL A 1 72 ? -6.141 0.225 -8.782 1.00 70.19 72 VAL A O 1
ATOM 519 N N . PHE A 1 73 ? -7.907 1.601 -8.653 1.00 82.06 73 PHE A N 1
ATOM 520 C CA . PHE A 1 73 ? -7.922 1.633 -7.191 1.00 82.06 73 PHE A CA 1
ATOM 521 C C . PHE A 1 73 ? -8.152 0.243 -6.574 1.00 82.06 73 PHE A C 1
ATOM 523 O O . PHE A 1 73 ? -7.542 -0.112 -5.561 1.00 82.06 73 PHE A O 1
ATOM 530 N N . ALA A 1 74 ? -9.029 -0.564 -7.180 1.00 82.44 74 ALA A N 1
ATOM 531 C CA . ALA A 1 74 ? -9.309 -1.929 -6.745 1.00 82.44 74 ALA A CA 1
ATOM 532 C C . ALA A 1 74 ? -8.097 -2.860 -6.901 1.00 82.44 74 ALA A C 1
ATOM 534 O O . ALA A 1 74 ? -7.846 -3.675 -6.012 1.00 82.44 74 ALA A O 1
ATOM 535 N N . LEU A 1 75 ? -7.331 -2.730 -7.990 1.00 74.00 75 LEU A N 1
ATOM 536 C CA . LEU A 1 75 ? -6.074 -3.461 -8.176 1.00 74.00 75 LEU A CA 1
ATOM 537 C C . LEU A 1 75 ? -5.071 -3.101 -7.079 1.00 74.00 75 LEU A C 1
ATOM 539 O O . LEU A 1 75 ? -4.595 -3.996 -6.383 1.00 74.00 75 LEU A O 1
ATOM 543 N N . GLU A 1 76 ? -4.831 -1.809 -6.857 1.00 78.94 76 GLU A N 1
ATOM 544 C CA . GLU A 1 76 ? -3.920 -1.330 -5.807 1.00 78.94 76 GLU A CA 1
ATOM 545 C C . GLU A 1 76 ? -4.340 -1.838 -4.416 1.00 78.94 76 GLU A C 1
ATOM 547 O O . GLU A 1 76 ? -3.526 -2.293 -3.608 1.00 78.94 76 GLU A O 1
ATOM 552 N N . SER A 1 77 ? -5.652 -1.845 -4.158 1.00 91.94 77 SER A N 1
ATOM 553 C CA . SER A 1 77 ? -6.233 -2.386 -2.929 1.00 91.94 77 SER A CA 1
ATOM 554 C C . SER A 1 77 ? -5.962 -3.883 -2.770 1.00 91.94 77 SER A C 1
ATOM 556 O O . SER A 1 77 ? -5.620 -4.321 -1.673 1.00 91.94 77 SER A O 1
ATOM 558 N N . HIS A 1 78 ? -6.095 -4.689 -3.829 1.00 82.06 78 HIS A N 1
ATOM 559 C CA . HIS A 1 78 ? -5.774 -6.121 -3.768 1.00 82.06 78 HIS A CA 1
ATOM 560 C C . HIS A 1 78 ? -4.291 -6.382 -3.528 1.00 82.06 78 HIS A C 1
ATOM 562 O O . HIS A 1 78 ? -3.955 -7.246 -2.716 1.00 82.06 78 HIS A O 1
ATOM 568 N N . TRP A 1 79 ? -3.413 -5.617 -4.173 1.00 71.94 79 TRP A N 1
ATOM 569 C CA . TRP A 1 79 ? -1.970 -5.729 -3.980 1.00 71.94 79 TRP A CA 1
ATOM 570 C C . TRP A 1 79 ? -1.573 -5.489 -2.523 1.00 71.94 79 TRP A C 1
ATOM 572 O O . TRP A 1 79 ? -0.979 -6.362 -1.883 1.00 71.94 79 TRP A O 1
ATOM 582 N N . HIS A 1 80 ? -1.966 -4.353 -1.947 1.00 83.50 80 HIS A N 1
ATOM 583 C CA . HIS A 1 80 ? -1.644 -4.057 -0.550 1.00 83.50 80 HIS A CA 1
ATOM 584 C C . HIS A 1 80 ? -2.354 -4.986 0.437 1.00 83.50 80 HIS A C 1
ATOM 586 O O . HIS A 1 80 ? -1.776 -5.361 1.460 1.00 83.50 80 HIS A O 1
ATOM 592 N N . ALA A 1 81 ? -3.572 -5.426 0.124 1.00 86.88 81 ALA A N 1
ATOM 593 C CA . ALA A 1 81 ? -4.267 -6.431 0.915 1.00 86.88 81 ALA A CA 1
ATOM 594 C C . ALA A 1 81 ? -3.498 -7.754 1.000 1.00 86.88 81 ALA A C 1
ATOM 596 O O . ALA A 1 81 ? -3.362 -8.305 2.096 1.00 86.88 81 ALA A O 1
ATOM 597 N N . ALA A 1 82 ? -2.952 -8.227 -0.123 1.00 74.69 82 ALA A N 1
ATOM 598 C CA . ALA A 1 82 ? -2.143 -9.439 -0.175 1.00 74.69 82 ALA A CA 1
ATOM 599 C C . ALA A 1 82 ? -0.840 -9.302 0.630 1.00 74.69 82 ALA A C 1
ATOM 601 O O . ALA A 1 82 ? -0.459 -10.236 1.334 1.00 74.69 82 ALA A O 1
ATOM 602 N N . ILE A 1 83 ? -0.188 -8.135 0.579 1.00 75.88 83 ILE A N 1
ATOM 603 C CA . ILE A 1 83 ? 1.065 -7.870 1.305 1.00 75.88 83 ILE A CA 1
ATOM 604 C C . ILE A 1 83 ? 0.834 -7.811 2.820 1.00 75.88 83 ILE A C 1
ATOM 606 O O . ILE A 1 83 ? 1.580 -8.415 3.592 1.00 75.88 83 ILE A O 1
ATOM 610 N N . PHE A 1 84 ? -0.192 -7.082 3.264 1.00 83.62 84 PHE A N 1
ATOM 611 C CA . PHE A 1 84 ? -0.390 -6.780 4.685 1.00 83.62 84 PHE A CA 1
ATOM 612 C C . PHE A 1 84 ? -1.388 -7.709 5.387 1.00 83.62 84 PHE A C 1
ATOM 614 O O . PHE A 1 84 ? -1.582 -7.603 6.601 1.00 83.62 84 PHE A O 1
ATOM 621 N N . GLY A 1 85 ? -2.005 -8.640 4.655 1.00 82.00 85 GLY A N 1
ATOM 622 C CA . GLY A 1 85 ? -2.963 -9.597 5.203 1.00 82.00 85 GLY A CA 1
ATOM 623 C C . GLY A 1 85 ? -4.236 -8.920 5.706 1.00 82.00 85 GLY A C 1
ATOM 624 O O . GLY A 1 85 ? -4.671 -9.184 6.831 1.00 82.00 85 GLY A O 1
ATOM 625 N N . VAL A 1 86 ? -4.794 -8.025 4.886 1.00 93.88 86 VAL A N 1
ATOM 626 C CA . VAL A 1 86 ? -6.067 -7.321 5.128 1.00 93.88 86 VAL A CA 1
ATOM 627 C C . VAL A 1 86 ? -7.041 -7.572 3.977 1.00 93.88 86 VAL A C 1
ATOM 629 O O . VAL A 1 86 ? -6.692 -8.194 2.980 1.00 93.88 86 VAL A O 1
ATOM 632 N N . SER A 1 87 ? -8.291 -7.125 4.103 1.00 96.12 87 SER A N 1
ATOM 633 C CA . SER A 1 87 ? -9.287 -7.291 3.039 1.00 96.12 87 SER A CA 1
ATOM 634 C C . SER A 1 87 ? -9.174 -6.181 1.993 1.00 96.12 87 SER A C 1
ATOM 636 O O . SER A 1 87 ? -9.391 -5.015 2.306 1.00 96.12 87 SER A O 1
ATOM 638 N N . ALA A 1 88 ? -8.933 -6.543 0.732 1.00 94.31 88 ALA A N 1
ATOM 639 C CA . ALA A 1 88 ? -8.916 -5.596 -0.388 1.00 94.31 88 ALA A CA 1
ATOM 640 C C . ALA A 1 88 ? -10.250 -4.853 -0.543 1.00 94.31 88 ALA A C 1
ATOM 642 O O . ALA A 1 88 ? -10.288 -3.649 -0.783 1.00 94.31 88 ALA A O 1
ATOM 643 N N . HIS A 1 89 ? -11.358 -5.573 -0.333 1.00 95.88 89 HIS A N 1
ATOM 644 C CA . HIS A 1 89 ? -12.698 -4.997 -0.381 1.00 95.88 89 HIS A CA 1
ATOM 645 C C . HIS A 1 89 ? -12.874 -3.943 0.708 1.00 95.88 89 HIS A C 1
ATOM 647 O O . HIS A 1 89 ? -13.546 -2.944 0.486 1.00 95.88 89 HIS A O 1
ATOM 653 N N . TYR A 1 90 ? -12.282 -4.168 1.886 1.00 98.19 90 TYR A N 1
ATOM 654 C CA . TYR A 1 90 ? -12.339 -3.210 2.983 1.00 98.19 90 TYR A CA 1
ATOM 655 C C . TYR A 1 90 ? -11.608 -1.917 2.618 1.00 98.19 90 TYR A C 1
ATOM 657 O O . TYR A 1 90 ? -12.186 -0.847 2.762 1.00 98.19 90 TYR A O 1
ATOM 665 N N . LEU A 1 91 ? -10.390 -2.009 2.072 1.00 98.25 91 LEU A N 1
ATOM 666 C CA . LEU A 1 91 ? -9.617 -0.838 1.635 1.00 98.25 91 LEU A CA 1
ATOM 667 C C . LEU A 1 91 ? -10.405 0.011 0.624 1.00 98.25 91 LEU A C 1
ATOM 669 O O . LEU A 1 91 ? -10.630 1.201 0.850 1.00 98.25 91 LEU A O 1
ATOM 673 N N . ALA A 1 92 ? -10.927 -0.629 -0.427 1.00 97.06 92 ALA A N 1
ATOM 674 C CA . ALA A 1 92 ? -11.750 0.029 -1.435 1.00 97.06 92 ALA A CA 1
ATOM 675 C C . ALA A 1 92 ? -13.035 0.636 -0.848 1.00 97.06 92 ALA A C 1
ATOM 677 O O . ALA A 1 92 ? -13.366 1.786 -1.141 1.00 97.06 92 ALA A O 1
ATOM 678 N N . ALA A 1 93 ? -13.747 -0.097 0.011 1.00 97.75 93 ALA A N 1
ATOM 679 C CA . ALA A 1 93 ? -14.977 0.388 0.627 1.00 97.75 93 ALA A CA 1
ATOM 680 C C . ALA A 1 93 ? -14.735 1.605 1.532 1.00 97.75 93 ALA A C 1
ATOM 682 O O . ALA A 1 93 ? -15.536 2.535 1.503 1.00 97.75 93 ALA A O 1
ATOM 683 N N . ILE A 1 94 ? -13.635 1.656 2.293 1.00 98.38 94 ILE A N 1
ATOM 684 C CA . ILE A 1 94 ? -13.337 2.841 3.109 1.00 98.38 94 ILE A CA 1
ATOM 685 C C . ILE A 1 94 ? -13.019 4.052 2.230 1.00 98.38 94 ILE A C 1
ATOM 687 O O . ILE A 1 94 ? -13.532 5.138 2.499 1.00 98.38 94 ILE A O 1
ATOM 691 N N . ALA A 1 95 ? -12.236 3.880 1.165 1.00 97.44 95 ALA A N 1
ATOM 692 C CA . ALA A 1 95 ? -11.955 4.970 0.233 1.00 97.44 95 ALA A CA 1
ATOM 693 C C . ALA A 1 95 ? -13.237 5.503 -0.435 1.00 97.44 95 ALA A C 1
ATOM 695 O O . ALA A 1 95 ? -13.471 6.713 -0.466 1.00 97.44 95 ALA A O 1
ATOM 696 N N . ALA A 1 96 ? -14.121 4.609 -0.898 1.00 95.88 96 ALA A N 1
ATOM 697 C CA . ALA A 1 96 ? -15.429 4.989 -1.435 1.00 95.88 96 ALA A CA 1
ATOM 698 C C . ALA A 1 96 ? -16.289 5.712 -0.388 1.00 95.88 96 ALA A C 1
ATOM 700 O O . ALA A 1 96 ? -16.837 6.778 -0.652 1.00 95.88 96 ALA A O 1
ATOM 701 N N . LEU A 1 97 ? -16.348 5.193 0.838 1.00 96.38 97 LEU A N 1
ATOM 702 C CA . LEU A 1 97 ? -17.121 5.797 1.916 1.00 96.38 97 LEU A CA 1
ATOM 703 C C . LEU A 1 97 ? -16.615 7.204 2.270 1.00 96.38 97 LEU A C 1
ATOM 705 O O . LEU A 1 97 ? -17.430 8.107 2.475 1.00 96.38 97 LEU A O 1
ATOM 709 N N . ARG A 1 98 ? -15.296 7.398 2.392 1.00 95.50 98 ARG A N 1
ATOM 710 C CA . ARG A 1 98 ? -14.701 8.650 2.894 1.00 95.50 98 ARG A CA 1
ATOM 711 C C . ARG A 1 98 ? -14.652 9.752 1.846 1.00 95.50 98 ARG A C 1
ATOM 713 O O . ARG A 1 98 ? -14.864 10.913 2.179 1.00 95.50 98 ARG A O 1
ATOM 720 N N . SER A 1 99 ? -14.363 9.408 0.598 1.00 94.06 99 SER A N 1
ATOM 721 C CA . SER A 1 99 ? -14.123 10.402 -0.451 1.00 94.06 99 SER A CA 1
ATOM 722 C C . SER A 1 99 ? -14.854 10.118 -1.751 1.00 94.06 99 SER A C 1
ATOM 724 O O . SER A 1 99 ? -14.749 10.940 -2.650 1.00 94.06 99 SER A O 1
ATOM 726 N N . ASN A 1 100 ? -15.554 8.988 -1.878 1.00 91.56 100 ASN A N 1
ATOM 727 C CA . ASN A 1 100 ? -15.921 8.413 -3.172 1.00 91.56 100 ASN A CA 1
ATOM 728 C C . ASN A 1 100 ? -14.687 8.152 -4.061 1.00 91.56 100 ASN A C 1
ATOM 730 O O . ASN A 1 100 ? -14.708 8.407 -5.263 1.00 91.56 100 ASN A O 1
ATOM 734 N N . MET A 1 101 ? -13.588 7.693 -3.445 1.00 89.94 101 MET A N 1
ATOM 735 C CA . MET A 1 101 ? -12.282 7.496 -4.092 1.00 89.94 101 MET A CA 1
ATOM 736 C C . MET A 1 101 ? -11.769 8.746 -4.823 1.00 89.94 101 MET A C 1
ATOM 738 O O . MET A 1 101 ? -11.106 8.634 -5.846 1.00 89.94 101 MET A O 1
ATOM 742 N N . ILE A 1 102 ? -12.094 9.942 -4.336 1.00 86.06 102 ILE A N 1
ATOM 743 C CA . ILE A 1 102 ? -11.613 11.196 -4.924 1.00 86.06 102 ILE A CA 1
ATOM 744 C C . ILE A 1 102 ? -10.205 11.478 -4.402 1.00 86.06 102 ILE A C 1
ATOM 746 O O . ILE A 1 102 ? -9.966 11.427 -3.193 1.00 86.06 102 ILE A O 1
ATOM 750 N N . ASP A 1 103 ? -9.297 11.807 -5.316 1.00 83.25 103 ASP A N 1
ATOM 751 C CA . ASP A 1 103 ? -7.962 12.290 -4.976 1.00 83.25 103 ASP A CA 1
ATOM 752 C C . ASP A 1 103 ? -7.934 13.820 -4.794 1.00 83.25 103 ASP A C 1
ATOM 754 O O . ASP A 1 103 ? -8.825 14.540 -5.246 1.00 83.25 103 ASP A O 1
ATOM 758 N N . GLY A 1 104 ? -6.907 14.331 -4.118 1.00 79.75 104 GLY A N 1
ATOM 759 C CA . GLY A 1 104 ? -6.736 15.755 -3.833 1.00 79.75 104 GLY A CA 1
ATOM 760 C C . GLY A 1 104 ? -7.292 16.203 -2.480 1.00 79.75 104 GLY A C 1
ATOM 761 O O . GLY A 1 104 ? -7.719 15.405 -1.644 1.00 79.75 104 GLY A O 1
ATOM 762 N N . VAL A 1 105 ? -7.230 17.510 -2.227 1.00 86.50 105 VAL A N 1
ATOM 763 C CA . VAL A 1 105 ? -7.580 18.101 -0.926 1.00 86.50 105 VAL A CA 1
ATOM 764 C C . VAL A 1 105 ? -9.088 18.349 -0.858 1.00 86.50 105 VAL A C 1
ATOM 766 O O . VAL A 1 105 ? -9.665 18.935 -1.769 1.00 86.50 105 VAL A O 1
ATOM 769 N N . GLY A 1 106 ? -9.735 17.859 0.198 1.00 83.94 106 GLY A N 1
ATOM 770 C CA . GLY A 1 106 ? -11.142 18.114 0.495 1.00 83.94 106 GLY A CA 1
ATOM 771 C C . GLY A 1 106 ? -11.361 19.486 1.128 1.00 83.94 106 GLY A C 1
ATOM 772 O O . GLY A 1 106 ? -10.422 20.125 1.601 1.00 83.94 106 GLY A O 1
ATOM 773 N N . ASP A 1 107 ? -12.620 19.917 1.186 1.00 81.69 107 ASP A N 1
ATOM 774 C CA . ASP A 1 107 ? -13.010 21.217 1.757 1.00 81.69 107 ASP A CA 1
ATOM 775 C C . ASP A 1 107 ? -12.640 21.361 3.246 1.00 81.69 107 ASP A C 1
ATOM 777 O O . ASP A 1 107 ? -12.504 22.468 3.763 1.00 81.69 107 ASP A O 1
ATOM 781 N N . ASP A 1 108 ? -12.454 20.237 3.935 1.00 83.25 108 ASP A N 1
ATOM 782 C CA . ASP A 1 108 ? -12.035 20.139 5.334 1.00 83.25 108 ASP A CA 1
ATOM 783 C C . ASP A 1 108 ? -10.505 20.077 5.515 1.00 83.25 108 ASP A C 1
ATOM 785 O O . ASP A 1 108 ? -10.015 19.899 6.630 1.00 83.25 108 ASP A O 1
ATOM 789 N N . GLY A 1 109 ? -9.734 20.220 4.431 1.00 87.75 109 GLY A N 1
ATOM 790 C CA . GLY A 1 109 ? -8.272 20.149 4.441 1.00 87.75 109 GLY A CA 1
ATOM 791 C C . GLY A 1 109 ? -7.706 18.727 4.513 1.00 87.75 109 GLY A C 1
ATOM 792 O O . GLY A 1 109 ? -6.489 18.562 4.614 1.00 87.75 109 GLY A O 1
ATOM 793 N N . THR A 1 110 ? -8.550 17.693 4.450 1.00 94.44 110 THR A N 1
ATOM 794 C CA . THR A 1 110 ? -8.096 16.297 4.383 1.00 94.44 110 THR A CA 1
ATOM 795 C C . THR A 1 110 ? -7.671 15.913 2.966 1.00 94.44 110 THR A C 1
ATOM 797 O O . THR A 1 110 ? -8.194 16.433 1.985 1.00 94.44 110 THR A O 1
ATOM 800 N N . THR A 1 111 ? -6.723 14.986 2.823 1.00 93.50 111 THR A N 1
ATOM 801 C CA . THR A 1 111 ? -6.114 14.668 1.521 1.00 93.50 111 THR A CA 1
ATOM 802 C C . THR A 1 111 ? -6.461 13.262 1.033 1.00 93.50 111 THR A C 1
ATOM 804 O O . THR A 1 111 ? -6.335 12.282 1.769 1.00 93.50 111 THR A O 1
ATOM 807 N N . GLY A 1 112 ? -6.828 13.183 -0.244 1.00 93.50 112 GLY A N 1
ATOM 808 C CA . GLY A 1 112 ? -6.943 11.993 -1.078 1.00 93.50 112 GLY A CA 1
ATOM 809 C C . GLY A 1 112 ? -8.035 10.994 -0.685 1.00 93.50 112 GLY A C 1
ATOM 810 O O . GLY A 1 112 ? -8.944 11.321 0.092 1.00 93.50 112 GLY A O 1
ATOM 811 N N . PRO A 1 113 ? -7.964 9.760 -1.219 1.00 94.88 113 PRO A N 1
ATOM 812 C CA . PRO A 1 113 ? -9.053 8.789 -1.156 1.00 94.88 113 PRO A CA 1
ATOM 813 C C . PRO A 1 113 ? -9.457 8.399 0.269 1.00 94.88 113 PRO A C 1
ATOM 815 O O . PRO A 1 113 ? -10.634 8.132 0.524 1.00 94.88 113 PRO A O 1
ATOM 818 N N . TYR A 1 114 ? -8.515 8.399 1.213 1.00 97.19 114 TYR A N 1
ATOM 819 C CA . TYR A 1 114 ? -8.788 8.058 2.612 1.00 97.19 114 TYR A CA 1
ATOM 820 C C . TYR A 1 114 ? -9.054 9.272 3.501 1.00 97.19 114 TYR A C 1
ATOM 822 O O . TYR A 1 114 ? -9.293 9.082 4.698 1.00 97.19 114 TYR A O 1
ATOM 830 N N . ARG A 1 115 ? -9.060 10.488 2.932 1.00 96.06 115 ARG A N 1
ATOM 831 C CA . ARG A 1 115 ? -9.264 11.752 3.654 1.00 96.06 115 ARG A CA 1
ATOM 832 C C . ARG A 1 115 ? -8.355 11.832 4.882 1.00 96.06 115 ARG A C 1
ATOM 834 O O . ARG A 1 115 ? -8.832 11.990 6.006 1.00 96.06 115 ARG A O 1
ATOM 841 N N . PHE A 1 116 ? -7.050 11.675 4.658 1.00 97.25 116 PHE A N 1
ATOM 842 C CA . PHE A 1 116 ? -6.052 11.787 5.720 1.00 97.25 116 PHE A CA 1
ATOM 843 C C . PHE A 1 116 ? -5.894 13.239 6.165 1.00 97.25 116 PHE A C 1
ATOM 845 O O . PHE A 1 116 ? -5.721 14.131 5.332 1.00 97.25 116 PHE A O 1
ATOM 852 N N . THR A 1 117 ? -5.888 13.477 7.476 1.00 96.06 117 THR A N 1
ATOM 853 C CA . THR A 1 117 ? -5.354 14.727 8.035 1.00 96.06 117 THR A CA 1
ATOM 854 C C . THR A 1 117 ? -3.824 14.670 8.054 1.00 96.06 117 THR A C 1
ATOM 856 O O . THR A 1 117 ? -3.222 13.593 8.011 1.00 96.06 117 THR A O 1
ATOM 859 N N . ALA A 1 118 ? -3.159 15.823 8.168 1.00 95.38 118 ALA A N 1
ATOM 860 C CA . ALA A 1 118 ? -1.704 15.859 8.334 1.00 95.38 118 ALA A CA 1
ATOM 861 C C . ALA A 1 118 ? -1.239 15.128 9.612 1.00 95.38 118 ALA A C 1
ATOM 863 O O . ALA A 1 118 ? -0.173 14.508 9.614 1.00 95.38 118 ALA A O 1
ATOM 864 N N . ALA A 1 119 ? -2.041 15.169 10.684 1.00 95.31 119 ALA A N 1
ATOM 865 C CA . ALA A 1 119 ? -1.756 14.464 11.931 1.00 95.31 119 ALA A CA 1
ATOM 866 C C . ALA A 1 119 ? -1.906 12.942 11.772 1.00 95.31 119 ALA A C 1
ATOM 868 O O . ALA A 1 119 ? -0.999 12.204 12.157 1.00 95.31 119 ALA A O 1
ATOM 869 N N . GLU A 1 120 ? -2.991 12.478 11.139 1.00 96.12 120 GLU A N 1
ATOM 870 C CA . GLU A 1 120 ? -3.214 11.055 10.842 1.00 96.12 120 GLU A CA 1
ATOM 871 C C . GLU A 1 120 ? -2.107 10.516 9.921 1.00 96.12 120 GLU A C 1
ATOM 873 O O . GLU A 1 120 ? -1.542 9.457 10.190 1.00 96.12 120 GLU A O 1
ATOM 878 N N . TRP A 1 121 ? -1.711 11.273 8.891 1.00 97.25 121 TRP A N 1
ATOM 879 C CA . TRP A 1 121 ? -0.579 10.908 8.037 1.00 97.25 121 TRP A CA 1
ATOM 880 C C . TRP A 1 121 ? 0.722 10.815 8.830 1.00 97.25 121 TRP A C 1
ATOM 882 O O . TRP A 1 121 ? 1.387 9.790 8.787 1.00 97.25 121 TRP A O 1
ATOM 892 N N . THR A 1 122 ? 1.070 11.839 9.610 1.00 96.88 122 THR A N 1
ATOM 893 C CA . THR A 1 122 ? 2.316 11.854 10.396 1.00 96.88 122 THR A CA 1
ATOM 894 C C . THR A 1 122 ? 2.399 10.669 11.360 1.00 96.88 122 THR A C 1
ATOM 896 O O . THR A 1 122 ? 3.463 10.069 11.504 1.00 96.88 122 THR A O 1
ATOM 899 N N . ALA A 1 123 ? 1.278 10.291 11.980 1.00 96.38 123 ALA A N 1
ATOM 900 C CA . ALA A 1 123 ? 1.223 9.163 12.903 1.00 96.38 123 ALA A CA 1
ATOM 901 C C . ALA A 1 123 ? 1.372 7.794 12.211 1.00 96.38 123 ALA A C 1
ATOM 903 O O . ALA A 1 123 ? 1.810 6.834 12.845 1.00 96.38 123 ALA A O 1
ATOM 904 N N . ASN A 1 124 ? 1.018 7.685 10.923 1.00 97.44 124 ASN A N 1
ATOM 905 C CA . ASN A 1 124 ? 0.909 6.396 10.232 1.00 97.44 124 ASN A CA 1
ATOM 906 C C . ASN A 1 124 ? 1.883 6.199 9.062 1.00 97.44 124 ASN A C 1
ATOM 908 O O . ASN A 1 124 ? 2.146 5.060 8.686 1.00 97.44 124 ASN A O 1
ATOM 912 N N . ALA A 1 125 ? 2.449 7.270 8.511 1.00 92.25 125 ALA A N 1
ATOM 913 C CA . ALA A 1 125 ? 3.315 7.259 7.333 1.00 92.25 125 ALA A CA 1
ATOM 914 C C . ALA A 1 125 ? 4.698 6.641 7.588 1.00 92.25 125 ALA A C 1
ATOM 916 O O . ALA A 1 125 ? 5.419 6.334 6.642 1.00 92.25 125 ALA A O 1
ATOM 917 N N . THR A 1 126 ? 5.080 6.443 8.852 1.00 91.50 126 THR A N 1
ATOM 918 C CA . THR A 1 126 ? 6.319 5.754 9.231 1.00 91.50 126 THR A CA 1
ATOM 919 C C . THR A 1 126 ? 5.996 4.539 10.087 1.00 91.50 126 THR A C 1
ATOM 921 O O . THR A 1 126 ? 5.526 4.669 11.213 1.00 91.50 126 THR A O 1
ATOM 924 N N . GLN A 1 127 ? 6.254 3.347 9.553 1.00 89.81 127 GLN A N 1
ATOM 925 C CA . GLN A 1 127 ? 6.023 2.068 10.221 1.00 89.81 127 GLN A CA 1
ATOM 926 C C . GLN A 1 127 ? 7.229 1.151 9.974 1.00 89.81 127 GLN A C 1
ATOM 928 O O . GLN A 1 127 ? 7.229 0.376 9.010 1.00 89.81 127 GLN A O 1
ATOM 933 N N . PRO A 1 128 ? 8.278 1.223 10.816 1.00 80.44 128 PRO A N 1
ATOM 934 C CA . PRO A 1 128 ? 9.523 0.480 10.609 1.00 80.44 128 PRO A CA 1
ATOM 935 C C . PRO A 1 128 ? 9.320 -1.036 10.513 1.00 80.44 128 PRO A C 1
ATOM 937 O O . PRO A 1 128 ? 9.976 -1.702 9.717 1.00 80.44 128 PRO A O 1
ATOM 940 N N . GLN A 1 129 ? 8.356 -1.581 11.259 1.00 75.00 129 GLN A N 1
ATOM 941 C CA . GLN A 1 129 ? 7.994 -2.999 11.225 1.00 75.00 129 GLN A CA 1
ATOM 942 C C . GLN A 1 129 ? 7.410 -3.455 9.877 1.00 75.00 129 GLN A C 1
ATOM 944 O O . GLN A 1 129 ? 7.385 -4.651 9.599 1.00 75.00 129 GLN A O 1
ATOM 949 N N . PHE A 1 130 ? 6.977 -2.511 9.036 1.00 72.38 130 PHE A N 1
ATOM 950 C CA . PHE A 1 130 ? 6.522 -2.741 7.663 1.00 72.38 130 PHE A CA 1
ATOM 951 C C . PHE A 1 130 ? 7.444 -2.096 6.618 1.00 72.38 130 PHE A C 1
ATOM 953 O O . PHE A 1 130 ? 7.094 -2.070 5.444 1.00 72.38 130 PHE A O 1
ATOM 960 N N . GLN A 1 131 ? 8.610 -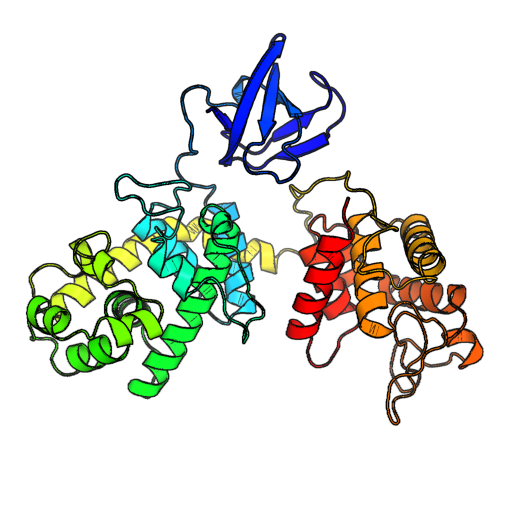1.582 7.032 1.00 77.12 131 GLN A N 1
ATOM 961 C CA . GLN A 1 131 ? 9.577 -0.897 6.163 1.00 77.12 131 GLN A CA 1
ATOM 962 C C . GLN A 1 131 ? 8.967 0.280 5.382 1.00 77.12 131 GLN A C 1
ATOM 964 O O . GLN A 1 131 ? 9.398 0.599 4.278 1.00 77.12 131 GLN A O 1
ATOM 969 N N . LEU A 1 132 ? 7.965 0.937 5.969 1.00 80.12 132 LEU A N 1
ATOM 970 C CA . LEU A 1 132 ? 7.344 2.134 5.416 1.00 80.12 132 LEU A CA 1
ATOM 971 C C . LEU A 1 132 ? 7.957 3.376 6.075 1.00 80.12 132 LEU A C 1
ATOM 973 O O . LEU A 1 132 ? 7.941 3.492 7.301 1.00 80.12 132 LEU A O 1
ATOM 977 N N . ALA A 1 133 ? 8.445 4.312 5.265 1.00 85.50 133 ALA A N 1
ATOM 978 C CA . ALA A 1 133 ? 8.907 5.632 5.696 1.00 85.50 133 ALA A CA 1
ATOM 979 C C . ALA A 1 133 ? 8.525 6.684 4.642 1.00 85.50 133 ALA A C 1
ATOM 981 O O . ALA A 1 133 ? 9.354 7.145 3.860 1.00 85.50 133 ALA A O 1
ATOM 982 N N . ALA A 1 134 ? 7.239 7.019 4.579 1.00 76.00 134 ALA A N 1
ATOM 983 C CA . ALA A 1 134 ? 6.708 7.982 3.627 1.00 76.00 134 ALA A CA 1
ATOM 984 C C . ALA A 1 134 ? 6.919 9.428 4.123 1.00 76.00 134 ALA A C 1
ATOM 986 O O . ALA A 1 134 ? 6.559 9.745 5.261 1.00 76.00 134 ALA A O 1
ATOM 987 N N . PRO A 1 135 ? 7.477 10.335 3.296 1.00 80.12 135 PRO A N 1
ATOM 988 C CA . PRO A 1 135 ? 7.663 11.727 3.690 1.00 80.12 135 PRO A CA 1
ATOM 989 C C . PRO A 1 135 ? 6.315 12.454 3.808 1.00 80.12 135 PRO A C 1
ATOM 991 O O . PRO A 1 135 ? 5.328 12.083 3.172 1.00 80.12 135 PRO A O 1
ATOM 994 N N . ALA A 1 136 ? 6.270 13.545 4.579 1.00 86.06 136 ALA A N 1
ATOM 995 C CA . ALA A 1 136 ? 5.047 14.335 4.774 1.00 86.06 136 ALA A CA 1
ATOM 996 C C . ALA A 1 136 ? 4.433 14.830 3.449 1.00 86.06 136 ALA A C 1
ATOM 998 O O . ALA A 1 136 ? 3.219 14.795 3.279 1.00 86.06 136 ALA A O 1
ATOM 999 N N . ALA A 1 137 ? 5.273 15.222 2.484 1.00 79.94 137 ALA A N 1
ATOM 1000 C CA . ALA A 1 137 ? 4.831 15.679 1.165 1.00 79.94 137 ALA A CA 1
ATOM 1001 C C . ALA A 1 137 ? 4.116 14.589 0.345 1.00 79.94 137 ALA A C 1
ATOM 1003 O O . ALA A 1 137 ? 3.313 14.906 -0.528 1.00 79.94 137 ALA A O 1
ATOM 1004 N N . ALA A 1 138 ? 4.362 13.309 0.640 1.00 77.62 138 ALA A N 1
ATOM 1005 C CA . ALA A 1 138 ? 3.743 12.201 -0.076 1.00 77.62 138 ALA A CA 1
ATOM 1006 C C . ALA A 1 138 ? 2.305 11.904 0.380 1.00 77.62 138 ALA A C 1
ATOM 1008 O O . ALA A 1 138 ? 1.688 10.989 -0.157 1.00 77.62 138 ALA A O 1
ATOM 1009 N N . ILE A 1 139 ? 1.738 12.696 1.303 1.00 90.00 139 ILE A N 1
ATOM 1010 C CA . ILE A 1 139 ? 0.315 12.609 1.664 1.00 90.00 139 ILE A CA 1
ATOM 1011 C C . ILE A 1 139 ? -0.595 12.773 0.440 1.00 90.00 139 ILE A C 1
ATOM 1013 O O . ILE A 1 139 ? -1.683 12.221 0.428 1.00 90.00 139 ILE A O 1
ATOM 1017 N N . GLY A 1 140 ? -0.159 13.473 -0.613 1.00 80.25 140 GLY A N 1
ATOM 1018 C CA . GLY A 1 140 ? -0.904 13.594 -1.872 1.00 80.25 140 GLY A CA 1
ATOM 1019 C C . GLY A 1 140 ? -0.819 12.378 -2.803 1.00 80.25 140 GLY A C 1
ATOM 1020 O O . GLY A 1 140 ? -1.479 12.373 -3.831 1.00 80.25 140 GLY A O 1
ATOM 1021 N N . SER A 1 141 ? -0.014 11.358 -2.489 1.00 79.56 141 SER A N 1
ATOM 1022 C CA . SER A 1 141 ? 0.118 10.161 -3.327 1.00 79.56 141 SER A CA 1
ATOM 1023 C C . SER A 1 141 ? -0.965 9.143 -2.981 1.00 79.56 141 SER A C 1
ATOM 1025 O O . SER A 1 141 ? -0.848 8.417 -1.991 1.00 79.56 141 SER A O 1
ATOM 1027 N N . TRP A 1 142 ? -2.026 9.076 -3.787 1.00 84.94 142 TRP A N 1
ATOM 1028 C CA . TRP A 1 142 ? -3.169 8.203 -3.509 1.00 84.94 142 TRP A CA 1
ATOM 1029 C C . TRP A 1 142 ? -2.789 6.718 -3.393 1.00 84.94 142 TRP A C 1
ATOM 1031 O O . TRP A 1 142 ? -3.350 6.027 -2.546 1.00 84.94 142 TRP A O 1
ATOM 1041 N N . SER A 1 143 ? -1.826 6.221 -4.177 1.00 79.75 143 SER A N 1
ATOM 1042 C CA . SER A 1 143 ? -1.383 4.819 -4.104 1.00 79.75 143 SER A CA 1
ATOM 1043 C C . SER A 1 143 ? -0.630 4.548 -2.803 1.00 79.75 143 SER A C 1
ATOM 1045 O O . SER A 1 143 ? -0.931 3.595 -2.085 1.00 79.75 143 SER A O 1
ATOM 1047 N N . LEU A 1 144 ? 0.257 5.464 -2.400 1.00 80.38 144 LEU A N 1
ATOM 1048 C CA . LEU A 1 144 ? 0.936 5.371 -1.111 1.00 80.38 144 LEU A CA 1
ATOM 1049 C C . LEU A 1 144 ? -0.052 5.453 0.058 1.00 80.38 144 LEU A C 1
ATOM 1051 O O . LEU A 1 144 ? 0.130 4.766 1.063 1.00 80.38 144 LEU A O 1
ATOM 1055 N N . GLN A 1 145 ? -1.131 6.229 -0.078 1.00 95.25 145 GLN A N 1
ATOM 1056 C CA . GLN A 1 145 ? -2.212 6.220 0.903 1.00 95.25 145 GLN A CA 1
ATOM 1057 C C . GLN A 1 145 ? -2.878 4.841 1.036 1.00 95.25 145 GLN A C 1
ATOM 1059 O O . GLN A 1 145 ? -3.228 4.472 2.156 1.00 95.25 145 GLN A O 1
ATOM 1064 N N . VAL A 1 146 ? -3.028 4.059 -0.045 1.00 93.50 146 VAL A N 1
ATOM 1065 C CA . VAL A 1 146 ? -3.536 2.674 0.040 1.00 93.50 146 VAL A CA 1
ATOM 1066 C C . VAL A 1 146 ? -2.599 1.815 0.887 1.00 93.50 146 VAL A C 1
ATOM 1068 O O . VAL A 1 146 ? -3.074 1.105 1.774 1.00 93.50 146 VAL A O 1
ATOM 1071 N N . ALA A 1 147 ? -1.282 1.926 0.687 1.00 87.44 147 ALA A N 1
ATOM 1072 C CA . ALA A 1 147 ? -0.291 1.215 1.494 1.00 87.44 147 ALA A CA 1
ATOM 1073 C C . ALA A 1 147 ? -0.379 1.588 2.985 1.00 87.44 147 ALA A C 1
ATOM 1075 O O . ALA A 1 147 ? -0.484 0.709 3.846 1.00 87.44 147 ALA A O 1
ATOM 1076 N N . VAL A 1 148 ? -0.381 2.893 3.289 1.00 95.12 148 VAL A N 1
ATOM 1077 C CA . VAL A 1 148 ? -0.490 3.410 4.664 1.00 95.12 148 VAL A CA 1
ATOM 1078 C C . VAL A 1 148 ? -1.784 2.923 5.311 1.00 95.12 148 VAL A C 1
ATOM 1080 O O . VAL A 1 148 ? -1.760 2.373 6.414 1.00 95.12 148 VAL A O 1
ATOM 1083 N N . PHE A 1 149 ? -2.915 3.049 4.614 1.00 98.50 149 PHE A N 1
ATOM 1084 C CA . PHE A 1 149 ? -4.207 2.639 5.150 1.00 98.50 149 PHE A CA 1
ATOM 1085 C C . PHE A 1 149 ? -4.313 1.119 5.341 1.00 98.50 149 PHE A C 1
ATOM 1087 O O . PHE A 1 149 ? -4.898 0.661 6.323 1.00 98.50 149 PHE A O 1
ATOM 1094 N N . ALA A 1 150 ? -3.708 0.314 4.465 1.00 97.12 150 ALA A N 1
ATOM 1095 C CA . ALA A 1 150 ? -3.656 -1.135 4.633 1.00 97.12 150 ALA A CA 1
ATOM 1096 C C . ALA A 1 150 ? -2.880 -1.544 5.894 1.00 97.12 150 ALA A C 1
ATOM 1098 O O . ALA A 1 150 ? -3.335 -2.408 6.651 1.00 97.12 150 ALA A O 1
ATOM 1099 N N . ILE A 1 151 ? -1.762 -0.873 6.183 1.00 95.62 151 ILE A N 1
ATOM 1100 C CA . ILE A 1 151 ? -1.012 -1.069 7.428 1.00 95.62 151 ILE A CA 1
ATOM 1101 C C . ILE A 1 151 ? -1.842 -0.638 8.644 1.00 95.62 151 ILE A C 1
ATOM 1103 O O . ILE A 1 151 ? -1.924 -1.386 9.622 1.00 95.62 151 ILE A O 1
ATOM 1107 N N . MET A 1 152 ? -2.511 0.518 8.581 1.00 98.25 152 MET A N 1
ATOM 1108 C CA . MET A 1 152 ? -3.419 0.971 9.643 1.00 98.25 152 MET A CA 1
ATOM 1109 C C . MET A 1 152 ? -4.522 -0.053 9.918 1.00 98.25 152 MET A C 1
ATOM 1111 O O . MET A 1 152 ? -4.790 -0.392 11.072 1.00 98.25 152 MET A O 1
ATOM 1115 N N . ALA A 1 153 ? -5.145 -0.580 8.861 1.00 98.31 153 ALA A N 1
ATOM 1116 C CA . ALA A 1 153 ? -6.175 -1.604 8.960 1.00 98.31 153 ALA A CA 1
ATOM 1117 C C . ALA A 1 153 ? -5.630 -2.871 9.630 1.00 98.31 153 ALA A C 1
ATOM 1119 O O . ALA A 1 153 ? -6.272 -3.390 10.547 1.00 98.31 153 ALA A O 1
ATOM 1120 N N . ARG A 1 154 ? -4.428 -3.323 9.248 1.00 96.75 154 ARG A N 1
ATOM 1121 C CA . ARG A 1 154 ? -3.776 -4.497 9.841 1.00 96.75 154 ARG A CA 1
ATOM 1122 C C . ARG A 1 154 ? -3.481 -4.304 11.324 1.00 96.75 154 ARG A C 1
ATOM 1124 O O . ARG A 1 154 ? -3.800 -5.176 12.133 1.00 96.75 154 ARG A O 1
ATOM 1131 N N . LEU A 1 155 ? -2.869 -3.178 11.684 1.00 96.06 155 LEU A N 1
ATOM 1132 C CA . LEU A 1 155 ? -2.519 -2.866 13.069 1.00 96.06 155 LEU A CA 1
ATOM 1133 C C . LEU A 1 155 ? -3.769 -2.788 13.946 1.00 96.06 155 LEU A C 1
ATOM 1135 O O . LEU A 1 155 ? -3.793 -3.381 15.026 1.00 96.06 155 LEU A O 1
ATOM 1139 N N . MET A 1 156 ? -4.825 -2.129 13.464 1.00 98.00 156 MET A N 1
ATOM 1140 C CA . MET A 1 156 ? -6.083 -2.041 14.197 1.00 98.00 156 MET A CA 1
ATOM 1141 C C . MET A 1 156 ? -6.753 -3.411 14.350 1.00 98.00 156 MET A C 1
ATOM 1143 O O . MET A 1 156 ? -7.165 -3.768 15.452 1.00 98.00 156 MET A O 1
ATOM 1147 N N . GLN A 1 157 ? -6.797 -4.218 13.285 1.00 95.62 157 GLN A N 1
ATOM 1148 C CA . GLN A 1 157 ? -7.354 -5.572 13.328 1.00 95.62 157 GLN A CA 1
ATOM 1149 C C . GLN A 1 157 ? -6.665 -6.435 14.393 1.00 95.62 157 GLN A C 1
ATOM 1151 O O . GLN A 1 157 ? -7.345 -7.084 15.184 1.00 95.62 157 GLN A O 1
ATOM 1156 N N . VAL A 1 158 ? -5.327 -6.419 14.452 1.00 92.31 158 VAL A N 1
ATOM 1157 C CA . VAL A 1 158 ? -4.555 -7.184 15.447 1.00 92.31 158 VAL A CA 1
ATOM 1158 C C . VAL A 1 158 ? -4.838 -6.698 16.870 1.00 92.31 158 VAL A C 1
ATOM 1160 O O . VAL A 1 158 ? -5.069 -7.521 17.756 1.00 92.31 158 VAL A O 1
ATOM 1163 N N . ARG A 1 159 ? -4.855 -5.377 17.098 1.00 95.69 159 ARG A N 1
ATOM 1164 C CA . ARG A 1 159 ? -5.138 -4.793 18.421 1.00 95.69 159 ARG A CA 1
ATOM 1165 C C . ARG A 1 159 ? -6.530 -5.175 18.913 1.00 95.69 159 ARG A C 1
ATOM 1167 O O . ARG A 1 159 ? -6.667 -5.694 20.017 1.00 95.69 159 ARG A O 1
ATOM 1174 N N . VAL A 1 160 ? -7.548 -4.972 18.080 1.00 93.19 160 VAL A N 1
ATOM 1175 C CA . VAL A 1 160 ? -8.934 -5.301 18.429 1.00 93.19 160 VAL A CA 1
ATOM 1176 C C . VAL A 1 160 ? -9.097 -6.802 18.643 1.00 93.19 160 VAL A C 1
ATOM 1178 O O . VAL A 1 160 ? -9.686 -7.206 19.643 1.00 93.19 160 VAL A O 1
ATOM 1181 N N . ALA A 1 161 ? -8.518 -7.636 17.775 1.00 89.50 161 ALA A N 1
ATOM 1182 C CA . ALA A 1 161 ? -8.608 -9.082 17.933 1.00 89.50 161 ALA A CA 1
ATOM 1183 C C . ALA A 1 161 ? -7.984 -9.570 19.247 1.00 89.50 161 ALA A C 1
ATOM 1185 O O . ALA A 1 161 ? -8.532 -10.454 19.905 1.00 89.50 161 ALA A O 1
ATOM 1186 N N . SER A 1 162 ? -6.875 -8.952 19.666 1.00 91.19 162 SER A N 1
ATOM 1187 C CA . SER A 1 162 ? -6.247 -9.241 20.956 1.00 91.19 162 SER A CA 1
ATOM 1188 C C . SER A 1 162 ? -7.131 -8.871 22.147 1.00 91.19 162 SER A C 1
ATOM 1190 O O . SER A 1 162 ? -7.044 -9.537 23.175 1.00 91.19 162 SER A O 1
ATOM 1192 N N . LEU A 1 163 ? -7.945 -7.817 22.044 1.00 93.25 163 LEU A N 1
ATOM 1193 C CA . LEU A 1 163 ? -8.825 -7.379 23.130 1.00 93.25 163 LEU A CA 1
ATOM 1194 C C . LEU A 1 163 ? -10.138 -8.173 23.179 1.00 93.25 163 LEU A C 1
ATOM 1196 O O . LEU A 1 163 ? -10.650 -8.431 24.264 1.00 93.25 163 LEU A O 1
ATOM 1200 N N . LEU A 1 164 ? -10.674 -8.571 22.021 1.00 90.06 164 LEU A N 1
ATOM 1201 C CA . LEU A 1 164 ? -11.928 -9.329 21.921 1.00 90.06 164 LEU A CA 1
ATOM 1202 C C . LEU A 1 164 ? -11.742 -10.847 22.053 1.00 90.06 164 LEU A C 1
ATOM 1204 O O . LEU A 1 164 ? -12.716 -11.564 22.273 1.00 90.06 164 LEU A O 1
ATOM 1208 N N . GLY A 1 165 ? -10.526 -11.361 21.850 1.00 88.44 165 GLY A N 1
ATOM 1209 C CA . GLY A 1 165 ? -10.273 -12.803 21.743 1.00 88.44 165 GLY A CA 1
ATOM 1210 C C . GLY A 1 165 ? -10.830 -13.437 20.459 1.00 88.44 165 GLY A C 1
ATOM 1211 O O . GLY A 1 165 ? -10.901 -14.659 20.353 1.00 88.44 165 GLY A O 1
ATOM 1212 N N . SER A 1 166 ? -11.241 -12.625 19.483 1.00 88.38 166 SER A N 1
ATOM 1213 C CA . SER A 1 166 ? -11.791 -13.048 18.189 1.00 88.38 166 SER A CA 1
ATOM 1214 C C . SER A 1 166 ? -11.527 -11.984 17.121 1.00 88.38 166 SER A C 1
ATOM 1216 O O . SER A 1 166 ? -11.220 -10.843 17.449 1.00 88.38 166 SER A O 1
ATOM 1218 N N . GLN A 1 167 ? -11.598 -12.343 15.836 1.00 89.31 167 GLN A N 1
ATOM 1219 C CA . GLN A 1 167 ? -11.411 -11.368 14.754 1.00 89.31 167 GLN A CA 1
ATOM 1220 C C . GLN A 1 167 ? -12.570 -10.359 14.728 1.00 89.31 167 GLN A C 1
ATOM 1222 O O . GLN A 1 167 ? -13.721 -10.797 14.773 1.00 89.31 167 GLN A O 1
ATOM 1227 N N . PRO A 1 168 ? -12.301 -9.043 14.615 1.00 95.44 168 PRO A N 1
ATOM 1228 C CA . PRO A 1 168 ? -13.369 -8.062 14.482 1.00 95.44 168 PRO A CA 1
ATOM 1229 C C . PRO A 1 168 ? -14.099 -8.206 13.148 1.00 95.44 168 PRO A C 1
ATOM 1231 O O . PRO A 1 168 ? -13.512 -8.551 12.120 1.00 95.44 168 PRO A O 1
ATOM 1234 N N . THR A 1 169 ? -15.381 -7.861 13.150 1.00 97.25 169 THR A N 1
ATOM 1235 C CA . THR A 1 169 ? -16.127 -7.581 11.919 1.00 97.25 169 THR A CA 1
ATOM 1236 C C . THR A 1 169 ? -15.610 -6.300 11.247 1.00 97.25 169 THR A C 1
ATOM 1238 O O . THR A 1 169 ? -14.983 -5.460 11.891 1.00 97.25 169 THR A O 1
ATOM 1241 N N . ALA A 1 170 ? -15.914 -6.091 9.960 1.00 97.56 170 ALA A N 1
ATOM 1242 C CA . ALA A 1 170 ? -15.545 -4.854 9.256 1.00 97.56 170 ALA A CA 1
ATOM 1243 C C . ALA A 1 170 ? -16.133 -3.595 9.927 1.00 97.56 170 ALA A C 1
ATOM 1245 O O . ALA A 1 170 ? -15.474 -2.561 9.996 1.00 97.56 170 ALA A O 1
ATOM 1246 N N . THR A 1 171 ? -17.353 -3.700 10.462 1.00 98.50 171 THR A N 1
ATOM 1247 C CA . THR A 1 171 ? -18.021 -2.629 11.215 1.00 98.50 171 THR A CA 1
ATOM 1248 C C . THR A 1 171 ? -17.257 -2.286 12.491 1.00 98.50 171 THR A C 1
ATOM 1250 O O . THR A 1 171 ? -16.993 -1.115 12.749 1.00 98.50 171 THR A O 1
ATOM 1253 N N . GLU A 1 172 ? -16.864 -3.293 13.273 1.00 98.31 172 GLU A N 1
ATOM 1254 C CA . GLU A 1 172 ? -16.088 -3.096 14.504 1.00 98.31 172 GLU A CA 1
ATOM 1255 C C . GLU A 1 172 ? -14.687 -2.566 14.199 1.00 98.31 172 GLU A C 1
ATOM 1257 O O . GLU A 1 172 ? -14.231 -1.634 14.856 1.00 98.31 172 GLU A O 1
ATOM 1262 N N . GLN A 1 173 ? -14.023 -3.099 13.169 1.00 98.19 173 GLN A N 1
ATOM 1263 C CA . GLN A 1 173 ? -12.716 -2.618 12.729 1.00 98.19 173 GLN A CA 1
ATOM 1264 C C . GLN A 1 173 ? -12.775 -1.140 12.333 1.00 98.19 173 GLN A C 1
ATOM 1266 O O . GLN A 1 173 ? -11.927 -0.367 12.778 1.00 98.19 173 GLN A O 1
ATOM 1271 N N . TYR A 1 174 ? -13.782 -0.729 11.556 1.00 98.44 174 TYR A N 1
ATOM 1272 C CA . TYR A 1 174 ? -13.909 0.668 11.151 1.00 98.44 174 TYR A CA 1
ATOM 1273 C C . TYR A 1 174 ? -14.290 1.576 12.320 1.00 98.44 174 TYR A C 1
ATOM 1275 O O . TYR A 1 174 ? -13.738 2.666 12.445 1.00 98.44 174 TYR A O 1
ATOM 1283 N N . PHE A 1 175 ? -15.156 1.117 13.231 1.00 98.44 175 PHE A N 1
ATOM 1284 C CA . PHE A 1 175 ? -15.446 1.857 14.460 1.00 98.44 175 PHE A CA 1
ATOM 1285 C C . PHE A 1 175 ? -14.180 2.064 15.298 1.00 98.44 175 PHE A C 1
ATOM 1287 O O . PHE A 1 175 ? -13.890 3.191 15.687 1.00 98.44 175 PHE A O 1
ATOM 1294 N N . ALA A 1 176 ? -13.357 1.028 15.483 1.00 98.31 176 ALA A N 1
ATOM 1295 C CA . ALA A 1 176 ? -12.077 1.162 16.176 1.00 98.31 176 ALA A CA 1
ATOM 1296 C C . ALA A 1 176 ? -11.084 2.083 15.455 1.00 98.31 176 ALA A C 1
ATOM 1298 O O . ALA A 1 176 ? -10.335 2.783 16.124 1.00 98.31 176 ALA A O 1
ATOM 1299 N N . GLN A 1 177 ? -11.083 2.141 14.119 1.00 97.44 177 GLN A N 1
ATOM 1300 C CA . GLN A 1 177 ? -10.273 3.120 13.379 1.00 97.44 177 GLN A CA 1
ATOM 1301 C C . GLN A 1 177 ? -10.729 4.573 13.586 1.00 97.44 177 GLN A C 1
ATOM 1303 O O . GLN A 1 177 ? -9.953 5.480 13.303 1.00 97.44 177 GLN A O 1
ATOM 1308 N N . MET A 1 178 ? -11.953 4.799 14.076 1.00 97.38 178 MET A N 1
ATOM 1309 C CA . MET A 1 178 ? -12.451 6.131 14.431 1.00 97.38 178 MET A CA 1
ATOM 1310 C C . MET A 1 178 ? -12.209 6.451 15.909 1.00 97.38 178 MET A C 1
ATOM 1312 O O . MET A 1 178 ? -11.695 7.518 16.217 1.00 97.38 178 MET A O 1
ATOM 1316 N N . VAL A 1 179 ? -12.558 5.540 16.828 1.00 97.56 179 VAL A N 1
ATOM 1317 C CA . VAL A 1 179 ? -12.576 5.830 18.280 1.00 97.56 179 VAL A CA 1
ATOM 1318 C C . VAL A 1 179 ? -11.440 5.188 19.085 1.00 97.56 179 VAL A C 1
ATOM 1320 O O . VAL A 1 179 ? -11.270 5.488 20.264 1.00 97.56 179 VAL A O 1
ATOM 1323 N N . GLY A 1 180 ? -10.657 4.302 18.476 1.00 97.94 180 GLY A N 1
ATOM 1324 C CA . GLY A 1 180 ? -9.614 3.521 19.140 1.00 97.94 180 GLY A CA 1
ATOM 1325 C C . GLY A 1 180 ? -10.088 2.153 19.615 1.00 97.94 180 GLY A C 1
ATOM 1326 O O . GLY A 1 180 ? -11.271 1.903 19.866 1.00 97.94 180 GLY A O 1
ATOM 1327 N N . SER A 1 181 ? -9.131 1.240 19.755 1.00 97.88 181 SER A N 1
ATOM 1328 C CA . SER A 1 181 ? -9.376 -0.171 20.059 1.00 97.88 181 SER A CA 1
ATOM 1329 C C . SER A 1 181 ? -10.059 -0.378 21.416 1.00 97.88 181 SER A C 1
ATOM 1331 O O . SER A 1 181 ? -10.991 -1.174 21.537 1.00 97.88 181 SER A O 1
ATOM 1333 N N . ARG A 1 182 ? -9.654 0.383 22.440 1.00 96.94 182 ARG A N 1
ATOM 1334 C CA . ARG A 1 182 ? -10.236 0.309 23.791 1.00 96.94 182 ARG A CA 1
ATOM 1335 C C . ARG A 1 182 ? -11.643 0.895 23.860 1.00 96.94 182 ARG A C 1
ATOM 1337 O O . ARG A 1 182 ? -12.496 0.313 24.525 1.00 96.94 182 ARG A O 1
ATOM 1344 N N . ALA A 1 183 ? -11.887 2.007 23.166 1.00 97.88 183 ALA A N 1
ATOM 1345 C CA . ALA A 1 183 ? -13.208 2.627 23.120 1.00 97.88 183 ALA A CA 1
ATOM 1346 C C . ALA A 1 183 ? -14.220 1.719 22.408 1.00 97.88 183 ALA A C 1
ATOM 1348 O O . ALA A 1 183 ? -15.325 1.537 22.913 1.00 97.88 183 ALA A O 1
ATOM 1349 N N . LEU A 1 184 ? -13.826 1.056 21.308 1.00 98.12 184 LEU A N 1
ATOM 1350 C CA . LEU A 1 184 ? -14.644 0.002 20.695 1.00 98.12 184 LEU A CA 1
ATOM 1351 C C . LEU A 1 184 ? -15.041 -1.058 21.733 1.00 98.12 184 LEU A C 1
ATOM 1353 O O . LEU A 1 184 ? -16.217 -1.384 21.850 1.00 98.12 184 LEU A O 1
ATOM 1357 N N . VAL A 1 185 ? -14.075 -1.614 22.469 1.00 97.75 185 VAL A N 1
ATOM 1358 C CA . VAL A 1 185 ? -14.332 -2.716 23.414 1.00 97.75 185 VAL A CA 1
ATOM 1359 C C . VAL A 1 185 ? -15.274 -2.278 24.536 1.00 97.75 185 VAL A C 1
ATOM 1361 O O . VAL A 1 185 ? -16.207 -3.013 24.851 1.00 97.75 185 VAL A O 1
ATOM 1364 N N . ALA A 1 186 ? -15.080 -1.079 25.091 1.00 97.62 186 ALA A N 1
ATOM 1365 C CA . ALA A 1 186 ? -15.983 -0.510 26.090 1.00 97.62 186 ALA A CA 1
ATOM 1366 C C . ALA A 1 186 ? -17.407 -0.337 25.531 1.00 97.62 186 ALA A C 1
ATOM 1368 O O . ALA A 1 186 ? -18.371 -0.807 26.132 1.00 97.62 186 ALA A O 1
ATOM 1369 N N . GLY A 1 187 ? -17.539 0.231 24.330 1.00 97.94 187 GLY A N 1
ATOM 1370 C CA . GLY A 1 187 ? -18.836 0.403 23.676 1.00 97.94 187 GLY A CA 1
ATOM 1371 C C . GLY A 1 187 ? -19.513 -0.915 23.267 1.00 97.94 187 GLY A C 1
ATOM 1372 O O . GLY A 1 187 ? -20.736 -0.993 23.189 1.00 97.94 187 GLY A O 1
ATOM 1373 N N . LEU A 1 188 ? -18.750 -1.987 23.027 1.00 97.62 188 LEU A N 1
ATOM 1374 C CA . LEU A 1 188 ? -19.309 -3.323 22.800 1.00 97.62 188 LEU A CA 1
ATOM 1375 C C . LEU A 1 188 ? -19.836 -3.970 24.088 1.00 97.62 188 LEU A C 1
ATOM 1377 O O . LEU A 1 188 ? -20.774 -4.765 24.008 1.00 97.62 188 LEU A O 1
ATOM 1381 N N . GLN A 1 189 ? -19.260 -3.636 25.247 1.00 97.88 189 GLN A N 1
ATOM 1382 C CA . GLN A 1 189 ? -19.741 -4.092 26.557 1.00 97.88 189 GLN A CA 1
ATOM 1383 C C . GLN A 1 189 ? -21.029 -3.375 26.976 1.00 97.88 189 GLN A C 1
ATOM 1385 O O . GLN A 1 189 ? -21.889 -4.001 27.594 1.00 97.88 189 GLN A O 1
ATOM 1390 N N . ASP A 1 190 ? -21.187 -2.105 26.595 1.00 98.00 190 ASP A N 1
ATOM 1391 C CA . ASP A 1 190 ? -22.412 -1.331 26.800 1.00 98.00 190 ASP A CA 1
ATOM 1392 C C . ASP A 1 190 ? -22.867 -0.641 25.508 1.00 98.00 190 ASP A C 1
ATOM 1394 O O . ASP A 1 190 ? -22.611 0.537 25.257 1.00 98.00 190 ASP A O 1
ATOM 1398 N N . ARG A 1 191 ? -23.603 -1.384 24.675 1.00 98.19 191 ARG A N 1
ATOM 1399 C CA . ARG A 1 191 ? -24.120 -0.854 23.404 1.00 98.19 191 ARG A CA 1
ATOM 1400 C C . ARG A 1 191 ? -25.182 0.233 23.573 1.00 98.19 191 ARG A C 1
ATOM 1402 O O . ARG A 1 191 ? -25.475 0.908 22.590 1.00 98.19 191 ARG A O 1
ATOM 1409 N N . ALA A 1 192 ? -25.765 0.386 24.764 1.00 98.38 192 ALA A N 1
ATOM 1410 C CA . ALA A 1 192 ? -26.742 1.433 25.053 1.00 98.38 192 ALA A CA 1
ATOM 1411 C C . ALA A 1 192 ? -26.074 2.758 25.459 1.00 98.38 192 ALA A C 1
ATOM 1413 O O . ALA A 1 192 ? -26.747 3.791 25.452 1.00 98.38 192 ALA A O 1
ATOM 1414 N N . GLN A 1 193 ? -24.771 2.743 25.769 1.00 98.25 193 GLN A N 1
ATOM 1415 C CA . GLN A 1 193 ? -24.002 3.935 26.112 1.00 98.25 193 GLN A CA 1
ATOM 1416 C C . GLN A 1 193 ? -24.144 5.009 25.019 1.00 98.25 193 GLN A C 1
ATOM 1418 O O . GLN A 1 193 ? -23.975 4.696 23.833 1.00 98.25 193 GLN A O 1
ATOM 1423 N N . PRO A 1 194 ? -24.410 6.278 25.380 1.00 98.31 194 PRO A N 1
ATOM 1424 C CA . PRO A 1 194 ? -24.365 7.382 24.430 1.00 98.31 194 PRO A CA 1
ATOM 1425 C C . PRO A 1 194 ? -22.976 7.519 23.793 1.00 98.31 194 PRO A C 1
ATOM 1427 O O . PRO A 1 194 ? -21.959 7.540 24.488 1.00 98.31 194 PRO A O 1
ATOM 1430 N N . VAL A 1 195 ? -22.915 7.677 22.468 1.00 97.75 195 VAL A N 1
ATOM 1431 C CA . VAL A 1 195 ? -21.635 7.832 21.745 1.00 97.75 195 VAL A CA 1
ATOM 1432 C C . VAL A 1 195 ? -20.871 9.067 22.216 1.00 97.75 195 VAL A C 1
ATOM 1434 O O . VAL A 1 195 ? -19.647 9.030 22.296 1.00 97.75 195 VAL A O 1
ATOM 1437 N N . ALA A 1 196 ? -21.582 10.138 22.579 1.00 96.62 196 ALA A N 1
ATOM 1438 C CA . ALA A 1 196 ? -20.978 11.352 23.120 1.00 96.62 196 ALA A CA 1
ATOM 1439 C C . ALA A 1 196 ? -20.176 11.081 24.404 1.00 96.62 196 ALA A C 1
ATOM 1441 O O . ALA A 1 196 ? -19.073 11.603 24.550 1.00 96.62 196 ALA A O 1
ATOM 1442 N N . ASP A 1 197 ? -20.689 10.220 25.289 1.00 97.81 197 ASP A N 1
ATOM 1443 C CA . ASP A 1 197 ? -20.009 9.855 26.534 1.00 97.81 197 ASP A CA 1
ATOM 1444 C C . ASP A 1 197 ? -18.780 8.985 26.250 1.00 97.81 197 ASP A C 1
ATOM 1446 O O . ASP A 1 197 ? -17.726 9.181 26.856 1.00 97.81 197 ASP A O 1
ATOM 1450 N N . LEU A 1 198 ? -18.887 8.054 25.291 1.00 97.31 198 LEU A N 1
ATOM 1451 C CA . LEU A 1 198 ? -17.751 7.242 24.851 1.00 97.31 198 LEU A CA 1
ATOM 1452 C C . LEU A 1 198 ? -16.642 8.121 24.255 1.00 97.31 198 LEU A C 1
ATOM 1454 O O . LEU A 1 198 ? -15.480 7.974 24.624 1.00 97.31 198 LEU A O 1
ATOM 1458 N N . VAL A 1 199 ? -17.001 9.049 23.363 1.00 96.38 199 VAL A N 1
ATOM 1459 C CA . VAL A 1 199 ? -16.071 9.978 22.703 1.00 96.38 199 VAL A CA 1
ATOM 1460 C C . VAL A 1 199 ? -15.407 10.913 23.710 1.00 96.38 199 VAL A C 1
ATOM 1462 O O . VAL A 1 199 ? -14.196 11.113 23.643 1.00 96.38 199 VAL A O 1
ATOM 1465 N N . ALA A 1 200 ? -16.162 11.440 24.676 1.00 95.94 200 ALA A N 1
ATOM 1466 C CA . ALA A 1 200 ? -15.624 12.300 25.728 1.00 95.94 200 ALA A CA 1
ATOM 1467 C C . ALA A 1 200 ? -14.601 11.583 26.629 1.00 95.94 200 ALA A C 1
ATOM 1469 O O . ALA A 1 200 ? -13.756 12.238 27.238 1.00 95.94 200 ALA A O 1
ATOM 1470 N N . ALA A 1 201 ? -14.659 10.250 26.706 1.00 96.62 201 ALA A N 1
ATOM 1471 C CA . ALA A 1 201 ? -13.727 9.431 27.475 1.00 96.62 201 ALA A CA 1
ATOM 1472 C C . ALA A 1 201 ? -12.454 9.033 26.701 1.00 96.62 201 ALA A C 1
ATOM 1474 O O . ALA A 1 201 ? -11.568 8.400 27.282 1.00 96.62 201 ALA A O 1
ATOM 1475 N N . ILE A 1 202 ? -12.341 9.368 25.408 1.00 97.19 202 ILE A N 1
ATOM 1476 C CA . ILE A 1 202 ? -11.163 9.030 24.600 1.00 97.19 202 ILE A CA 1
ATOM 1477 C C . ILE A 1 202 ? -9.970 9.884 25.042 1.00 97.19 202 ILE A C 1
ATOM 1479 O O . ILE A 1 202 ? -9.977 11.110 24.940 1.00 97.19 202 ILE A O 1
ATOM 1483 N N . ASP A 1 203 ? -8.900 9.217 25.470 1.00 95.75 203 ASP A N 1
ATOM 1484 C CA . ASP A 1 203 ? -7.600 9.851 25.666 1.00 95.75 203 ASP A CA 1
ATOM 1485 C C . ASP A 1 203 ? -6.950 10.126 24.302 1.00 95.75 203 ASP A C 1
ATOM 1487 O O . ASP A 1 203 ? -6.536 9.202 23.595 1.00 95.75 203 ASP A O 1
ATOM 1491 N N . GLY A 1 204 ? -6.846 11.405 23.935 1.00 94.00 204 GLY A N 1
ATOM 1492 C CA . GLY A 1 204 ? -6.281 11.834 22.657 1.00 94.00 204 GLY A CA 1
ATOM 1493 C C . GLY A 1 204 ? -4.834 11.381 22.435 1.00 94.00 204 GLY A C 1
ATOM 1494 O O . GLY A 1 204 ? -4.465 11.076 21.303 1.00 94.00 204 GLY A O 1
ATOM 1495 N N . ALA A 1 205 ? -4.020 11.268 23.492 1.00 94.44 205 ALA A N 1
ATOM 1496 C CA . ALA A 1 205 ? -2.647 10.782 23.360 1.00 94.44 205 ALA A CA 1
ATOM 1497 C C . ALA A 1 205 ? -2.615 9.278 23.046 1.00 94.44 205 ALA A C 1
ATOM 1499 O O . ALA A 1 205 ? -1.855 8.835 22.181 1.00 94.44 205 ALA A O 1
ATOM 1500 N N . ALA A 1 206 ? -3.473 8.497 23.708 1.00 94.44 206 ALA A N 1
ATOM 1501 C CA . ALA A 1 206 ? -3.626 7.074 23.426 1.00 94.44 206 ALA A CA 1
ATOM 1502 C C . ALA A 1 206 ? -4.199 6.829 22.020 1.00 94.44 206 ALA A C 1
ATOM 1504 O O . ALA A 1 206 ? -3.712 5.950 21.311 1.00 94.44 206 ALA A O 1
ATOM 1505 N N . ALA A 1 207 ? -5.179 7.629 21.591 1.00 95.44 207 ALA A N 1
ATOM 1506 C CA . ALA A 1 207 ? -5.735 7.567 20.242 1.00 95.44 207 ALA A CA 1
ATOM 1507 C C . ALA A 1 207 ? -4.667 7.865 19.176 1.00 95.44 207 ALA A C 1
ATOM 1509 O O . ALA A 1 207 ? -4.505 7.092 18.231 1.00 95.44 207 ALA A O 1
ATOM 1510 N N . LEU A 1 208 ? -3.858 8.913 19.366 1.00 93.38 208 LEU A N 1
ATOM 1511 C CA . LEU A 1 208 ? -2.788 9.256 18.427 1.00 93.38 208 LEU A CA 1
ATOM 1512 C C . LEU A 1 208 ? -1.709 8.166 18.348 1.00 93.38 208 LEU A C 1
ATOM 1514 O O . LEU A 1 208 ? -1.226 7.865 17.258 1.00 93.38 208 LEU A O 1
ATOM 1518 N N . ALA A 1 209 ? -1.374 7.515 19.467 1.00 93.56 209 ALA A N 1
ATOM 1519 C CA . ALA A 1 209 ? -0.474 6.356 19.480 1.00 93.56 209 ALA A CA 1
ATOM 1520 C C . ALA A 1 209 ? -1.045 5.145 18.715 1.00 93.56 209 ALA A C 1
ATOM 1522 O O . ALA A 1 209 ? -0.299 4.285 18.237 1.00 93.56 209 ALA A O 1
ATOM 1523 N N . GLU A 1 210 ? -2.369 5.074 18.572 1.00 96.19 210 GLU A N 1
ATOM 1524 C CA . GLU A 1 210 ? -3.032 4.108 17.704 1.00 96.19 210 GLU A CA 1
ATOM 1525 C C . GLU A 1 210 ? -3.131 4.557 16.240 1.00 96.19 210 GLU A C 1
ATOM 1527 O O . GLU A 1 210 ? -3.544 3.748 15.406 1.00 96.19 210 GLU A O 1
ATOM 1532 N N . GLY A 1 211 ? -2.688 5.775 15.918 1.00 95.38 211 GLY A N 1
ATOM 1533 C CA . GLY A 1 211 ? -2.756 6.363 14.584 1.00 95.38 211 GLY A CA 1
ATOM 1534 C C . GLY A 1 211 ? -4.062 7.106 14.305 1.00 95.38 211 GLY A C 1
ATOM 1535 O O . GLY A 1 211 ? -4.411 7.271 13.140 1.00 95.38 211 GLY A O 1
ATOM 1536 N N . ILE A 1 212 ? -4.797 7.514 15.343 1.00 96.25 212 ILE A N 1
ATOM 1537 C CA . ILE A 1 212 ? -6.122 8.131 15.229 1.00 96.25 212 ILE A CA 1
ATOM 1538 C C . ILE A 1 212 ? -6.039 9.615 15.570 1.00 96.25 212 ILE A C 1
ATOM 1540 O O . ILE A 1 212 ? -5.598 9.998 16.653 1.00 96.25 212 ILE A O 1
ATOM 1544 N N . ASP A 1 213 ? -6.525 10.447 14.654 1.00 95.75 213 ASP A N 1
ATOM 1545 C CA . ASP A 1 213 ? -6.726 11.872 14.896 1.00 95.75 213 ASP A CA 1
ATOM 1546 C C . ASP A 1 213 ? -8.142 12.120 15.434 1.00 95.75 213 ASP A C 1
ATOM 1548 O O . ASP A 1 213 ? -9.126 12.052 14.694 1.00 95.75 213 ASP A O 1
ATOM 1552 N N . VAL A 1 214 ? -8.245 12.418 16.733 1.00 94.12 214 VAL A N 1
ATOM 1553 C CA . VAL A 1 214 ? -9.529 12.664 17.413 1.00 94.12 214 VAL A CA 1
ATOM 1554 C C . VAL A 1 214 ? -10.267 13.898 16.885 1.00 94.12 214 VAL A C 1
ATOM 1556 O O . VAL A 1 214 ? -11.473 14.009 17.098 1.00 94.12 214 VAL A O 1
ATOM 1559 N N . ALA A 1 215 ? -9.599 14.796 16.149 1.00 92.00 215 ALA A N 1
ATOM 1560 C CA . ALA A 1 215 ? -10.274 15.902 15.470 1.00 92.00 215 ALA A CA 1
ATOM 1561 C C . ALA A 1 215 ? -11.267 15.407 14.401 1.00 92.00 215 ALA A C 1
ATOM 1563 O O . ALA A 1 215 ? -12.262 16.075 14.120 1.00 92.00 215 ALA A O 1
ATOM 1564 N N . ASN A 1 216 ? -11.063 14.203 13.852 1.00 93.38 216 ASN A N 1
ATOM 1565 C CA . ASN A 1 216 ? -11.978 13.617 12.873 1.00 93.38 216 ASN A CA 1
ATOM 1566 C C . ASN A 1 216 ? -13.332 13.209 13.474 1.00 93.38 216 ASN A C 1
ATOM 1568 O O . ASN A 1 216 ? -14.309 13.120 12.728 1.00 93.38 216 ASN A O 1
ATOM 1572 N N . LEU A 1 217 ? -13.422 13.022 14.799 1.00 93.81 217 LEU A N 1
ATOM 1573 C CA . LEU A 1 217 ? -14.652 12.606 15.489 1.00 93.81 217 LEU A CA 1
ATOM 1574 C C . LEU A 1 217 ? -15.783 13.630 15.341 1.00 93.81 217 LEU A C 1
ATOM 1576 O O . LEU A 1 217 ? -16.951 13.256 15.270 1.00 93.81 217 LEU A O 1
ATOM 1580 N N . THR A 1 218 ? -15.440 14.916 15.269 1.00 90.62 218 THR A N 1
ATOM 1581 C CA . THR A 1 218 ? -16.388 16.015 15.025 1.00 90.62 218 THR A CA 1
ATOM 1582 C C . THR A 1 218 ? -16.397 16.485 13.568 1.00 90.62 218 THR A C 1
ATOM 1584 O O . THR A 1 218 ? -17.281 17.249 13.186 1.00 90.62 218 THR A O 1
ATOM 1587 N N . GLY A 1 219 ? -15.447 16.012 12.754 1.00 89.75 219 GLY A N 1
ATOM 1588 C CA . GLY A 1 219 ? -15.357 16.253 11.315 1.00 89.75 219 GLY A CA 1
ATOM 1589 C C . GLY A 1 219 ? -15.886 15.072 10.496 1.00 89.75 219 GLY A C 1
ATOM 1590 O O . GLY A 1 219 ? -17.073 14.742 10.548 1.00 89.75 219 GLY A O 1
ATOM 1591 N N . ARG A 1 220 ? -14.990 14.430 9.735 1.00 91.94 220 ARG A N 1
ATOM 1592 C CA . ARG A 1 220 ? -15.270 13.321 8.801 1.00 91.94 220 ARG A CA 1
ATOM 1593 C C . ARG A 1 220 ? -16.170 12.221 9.380 1.00 91.94 220 ARG A C 1
ATOM 1595 O O . ARG A 1 220 ? -17.044 11.704 8.678 1.00 91.94 220 ARG A O 1
ATOM 1602 N N . ASP A 1 221 ? -15.956 11.856 10.642 1.00 94.75 221 ASP A N 1
ATOM 1603 C CA . ASP A 1 221 ? -16.556 10.667 11.252 1.00 94.75 221 ASP A CA 1
ATOM 1604 C C . ASP A 1 221 ? -17.882 10.974 11.977 1.00 94.75 221 ASP A C 1
ATOM 1606 O O . ASP A 1 221 ? -18.678 10.066 12.234 1.00 94.75 221 ASP A O 1
ATOM 1610 N N . ALA A 1 222 ? -18.196 12.255 12.209 1.00 94.44 222 ALA A N 1
ATOM 1611 C CA . ALA A 1 222 ? -19.362 12.695 12.980 1.00 94.44 222 ALA A CA 1
ATOM 1612 C C . ALA A 1 222 ? -20.691 12.128 12.455 1.00 94.44 222 ALA A C 1
ATOM 1614 O O . ALA A 1 222 ? -21.556 11.725 13.233 1.00 94.44 222 ALA A O 1
ATOM 1615 N N . ARG A 1 223 ? -20.849 12.030 11.126 1.00 94.31 223 ARG A N 1
ATOM 1616 C CA . ARG A 1 223 ? -22.078 11.503 10.501 1.00 94.31 223 ARG A CA 1
ATOM 1617 C C . ARG A 1 223 ? -22.337 10.025 10.808 1.00 94.31 223 ARG A C 1
ATOM 1619 O O . ARG A 1 223 ? -23.479 9.589 10.742 1.00 94.31 223 ARG A O 1
ATOM 1626 N N . LEU A 1 224 ? -21.284 9.253 11.078 1.00 95.88 224 LEU A N 1
ATOM 1627 C CA . LEU A 1 224 ? -21.379 7.820 11.363 1.00 95.88 224 LEU A CA 1
ATOM 1628 C C . LEU A 1 224 ? -21.518 7.547 12.855 1.00 95.88 224 LEU A C 1
ATOM 1630 O O . LEU A 1 224 ? -22.189 6.595 13.242 1.00 95.88 224 LEU A O 1
ATOM 1634 N N . LEU A 1 225 ? -20.882 8.385 13.671 1.00 96.12 225 LEU A N 1
ATOM 1635 C CA . LEU A 1 225 ? -20.985 8.337 15.124 1.00 96.12 225 LEU A CA 1
ATOM 1636 C C . LEU A 1 225 ? -22.374 8.795 15.595 1.00 96.12 225 LEU A C 1
ATOM 1638 O O . LEU A 1 225 ? -22.951 8.185 16.492 1.00 96.12 225 LEU A O 1
ATOM 1642 N N . GLY A 1 226 ? -22.944 9.816 14.948 1.00 92.25 226 GLY A N 1
ATOM 1643 C CA . GLY A 1 226 ? -24.271 10.336 15.269 1.00 92.25 226 GLY A CA 1
ATOM 1644 C C . GLY A 1 226 ? -24.379 10.859 16.707 1.00 92.25 226 GLY A C 1
ATOM 1645 O O . GLY A 1 226 ? -23.384 11.160 17.363 1.00 92.25 226 GLY A O 1
ATOM 1646 N N . THR A 1 227 ? -25.611 10.986 17.203 1.00 91.19 227 THR A N 1
ATOM 1647 C CA . THR A 1 227 ? -25.911 11.430 18.582 1.00 91.19 227 THR A CA 1
ATOM 1648 C C . THR A 1 227 ? -26.579 10.341 19.428 1.00 91.19 227 THR A C 1
ATOM 1650 O O . THR A 1 227 ? -27.094 10.632 20.505 1.00 91.19 227 THR A O 1
ATOM 1653 N N . GLY A 1 228 ? -26.660 9.116 18.903 1.00 96.19 228 GLY A N 1
ATOM 1654 C CA . GLY A 1 228 ? -27.361 7.994 19.525 1.00 96.19 228 GLY A CA 1
ATOM 1655 C C . GLY A 1 228 ? -26.480 7.172 20.464 1.00 96.19 228 GLY A C 1
ATOM 1656 O O . GLY A 1 228 ? -25.488 7.651 21.021 1.00 96.19 228 GLY A O 1
ATOM 1657 N N . SER A 1 229 ? -26.861 5.910 20.627 1.00 98.50 229 SER A N 1
ATOM 1658 C CA . SER A 1 229 ? -26.086 4.907 21.354 1.00 98.50 229 SER A CA 1
ATOM 1659 C C . SER A 1 229 ? -24.953 4.324 20.500 1.00 98.50 229 SER A C 1
ATOM 1661 O O . SER A 1 229 ? -24.952 4.447 19.272 1.00 98.50 229 SER A O 1
ATOM 1663 N N . VAL A 1 230 ? -23.994 3.635 21.125 1.00 98.38 230 VAL A N 1
ATOM 1664 C CA . VAL A 1 230 ? -22.954 2.887 20.394 1.00 98.38 230 VAL A CA 1
ATOM 1665 C C . VAL A 1 230 ? -23.574 1.868 19.429 1.00 98.38 230 VAL A C 1
ATOM 1667 O O . VAL A 1 230 ? -23.083 1.692 18.312 1.00 98.38 230 VAL A O 1
ATOM 1670 N N . GLY A 1 231 ? -24.684 1.227 19.809 1.00 98.25 231 GLY A N 1
ATOM 1671 C CA . GLY A 1 231 ? -25.441 0.338 18.926 1.00 98.25 231 GLY A CA 1
ATOM 1672 C C . GLY A 1 231 ? -25.964 1.033 17.662 1.00 98.25 231 GLY A C 1
ATOM 1673 O O . GLY A 1 231 ? -25.890 0.458 16.569 1.00 98.25 231 GLY A O 1
ATOM 1674 N N . ASP A 1 232 ? -26.425 2.281 17.782 1.00 98.12 232 ASP A N 1
ATOM 1675 C CA . ASP A 1 232 ? -26.893 3.086 16.646 1.00 98.12 232 ASP A CA 1
ATOM 1676 C C . ASP A 1 232 ? -25.735 3.476 15.715 1.00 98.12 232 ASP A C 1
ATOM 1678 O O . ASP A 1 232 ? -25.869 3.399 14.488 1.00 98.12 232 ASP A O 1
ATOM 1682 N N . ALA A 1 233 ? -24.573 3.828 16.278 1.00 98.38 233 ALA A N 1
ATOM 1683 C CA . ALA A 1 233 ? -23.367 4.120 15.501 1.00 98.38 233 ALA A CA 1
ATOM 1684 C C . ALA A 1 233 ? -22.878 2.890 14.726 1.00 98.38 233 ALA A C 1
ATOM 1686 O O . ALA A 1 233 ? -22.661 2.964 13.518 1.00 98.38 233 ALA A O 1
ATOM 1687 N N . LEU A 1 234 ? -22.776 1.725 15.378 1.00 98.38 234 LEU A N 1
ATOM 1688 C CA . LEU A 1 234 ? -22.399 0.471 14.712 1.00 98.38 234 LEU A CA 1
ATOM 1689 C C . LEU A 1 234 ? -23.376 0.111 13.583 1.00 98.38 234 LEU A C 1
ATOM 1691 O O . LEU A 1 234 ? -22.954 -0.333 12.515 1.00 98.38 234 LEU A O 1
ATOM 1695 N N . THR A 1 235 ? -24.673 0.353 13.780 1.00 98.06 235 THR A N 1
ATOM 1696 C CA . THR A 1 235 ? -25.693 0.152 12.739 1.00 98.06 235 THR A CA 1
ATOM 1697 C C . THR A 1 235 ? -25.482 1.103 11.559 1.00 98.06 235 THR A C 1
ATOM 1699 O O . THR A 1 235 ? -25.473 0.665 10.406 1.00 98.06 235 THR A O 1
ATOM 1702 N N . SER A 1 236 ? -25.239 2.386 11.837 1.00 97.75 236 SER A N 1
ATOM 1703 C CA . SER A 1 236 ? -24.979 3.416 10.822 1.00 97.75 236 SER A CA 1
ATOM 1704 C C . SER A 1 236 ? -23.719 3.105 10.009 1.00 97.75 236 SER A C 1
ATOM 1706 O O . SER A 1 236 ? -23.731 3.173 8.779 1.00 97.75 236 SER A O 1
ATOM 1708 N N . ILE A 1 237 ? -22.653 2.669 10.681 1.00 98.25 237 ILE A N 1
ATOM 1709 C CA . ILE A 1 237 ? -21.406 2.225 10.051 1.00 98.25 237 ILE A CA 1
ATOM 1710 C C . ILE A 1 237 ? -21.648 0.997 9.181 1.00 98.25 237 ILE A C 1
ATOM 1712 O O . ILE A 1 237 ? -21.227 0.975 8.027 1.00 98.25 237 ILE A O 1
ATOM 1716 N N . SER A 1 238 ? -22.349 -0.013 9.698 1.00 98.12 238 SER A N 1
ATOM 1717 C CA . SER A 1 238 ? -22.637 -1.237 8.949 1.00 98.12 238 SER A CA 1
ATOM 1718 C C . SER A 1 238 ? -23.419 -0.943 7.667 1.00 98.12 238 SER A C 1
ATOM 1720 O O . SER A 1 238 ? -23.123 -1.520 6.617 1.00 98.12 238 SER A O 1
ATOM 1722 N N . ALA A 1 239 ? -24.396 -0.034 7.727 1.00 97.38 239 ALA A N 1
ATOM 1723 C CA . ALA A 1 239 ? -25.160 0.397 6.560 1.00 97.38 239 ALA A CA 1
ATOM 1724 C C . ALA A 1 239 ? -24.274 1.137 5.543 1.00 97.38 239 ALA A C 1
ATOM 1726 O O . ALA A 1 239 ? -24.296 0.807 4.356 1.00 97.38 239 ALA A O 1
ATOM 1727 N N . ALA A 1 240 ? -23.444 2.077 6.008 1.00 97.81 240 ALA A N 1
ATOM 1728 C CA . ALA A 1 240 ? -22.531 2.832 5.153 1.00 97.81 240 ALA A CA 1
ATOM 1729 C C . ALA A 1 240 ? -21.481 1.932 4.478 1.00 97.81 240 ALA A C 1
ATOM 1731 O O . ALA A 1 240 ? -21.253 2.044 3.274 1.00 97.81 240 ALA A O 1
ATOM 1732 N N . LEU A 1 241 ? -20.894 0.988 5.221 1.00 97.94 241 LEU A N 1
ATOM 1733 C CA . LEU A 1 241 ? -19.962 0.002 4.673 1.00 97.94 241 LEU A CA 1
ATOM 1734 C C . LEU A 1 241 ? -20.647 -0.914 3.664 1.00 97.94 241 LEU A C 1
ATOM 1736 O O . LEU A 1 241 ? -20.083 -1.177 2.610 1.00 97.94 241 LEU A O 1
ATOM 1740 N N . THR A 1 242 ? -21.871 -1.371 3.939 1.00 97.69 242 THR A N 1
ATOM 1741 C CA . THR A 1 242 ? -22.628 -2.211 2.995 1.00 97.69 242 THR A CA 1
ATOM 1742 C C . THR A 1 242 ? -22.861 -1.488 1.669 1.00 97.69 242 THR A C 1
ATOM 1744 O O . THR A 1 242 ? -22.666 -2.083 0.608 1.00 97.69 242 THR A O 1
ATOM 1747 N N . ALA A 1 243 ? -23.224 -0.202 1.718 1.00 96.06 243 ALA A N 1
ATOM 1748 C CA . ALA A 1 243 ? -23.373 0.623 0.523 1.00 96.06 243 ALA A CA 1
ATOM 1749 C C . ALA A 1 243 ? -22.041 0.774 -0.233 1.00 96.06 243 ALA A C 1
ATOM 1751 O O . ALA A 1 243 ? -21.994 0.532 -1.438 1.00 96.06 243 ALA A O 1
ATOM 1752 N N . ALA A 1 244 ? -20.946 1.068 0.472 1.00 96.62 244 ALA A N 1
ATOM 1753 C CA . ALA A 1 244 ? -19.624 1.215 -0.136 1.00 96.62 244 ALA A CA 1
ATOM 1754 C C . ALA A 1 244 ? -19.070 -0.105 -0.716 1.00 96.62 244 ALA A C 1
ATOM 1756 O O . ALA A 1 244 ? -18.457 -0.119 -1.784 1.00 96.62 244 ALA A O 1
ATOM 1757 N N . PHE A 1 245 ? -19.328 -1.246 -0.068 1.00 96.06 245 PHE A N 1
ATOM 1758 C CA . PHE A 1 245 ? -19.011 -2.567 -0.618 1.00 96.06 245 PHE A CA 1
ATOM 1759 C C . PHE A 1 245 ? -19.806 -2.850 -1.890 1.00 96.06 245 PHE A C 1
ATOM 1761 O O . PHE A 1 245 ? -19.260 -3.405 -2.839 1.00 96.06 245 PHE A O 1
ATOM 1768 N N . ALA A 1 246 ? -21.093 -2.492 -1.926 1.00 94.25 246 ALA A N 1
ATOM 1769 C CA . ALA A 1 246 ? -21.909 -2.660 -3.123 1.00 94.25 246 ALA A CA 1
ATOM 1770 C C . ALA A 1 246 ? -21.395 -1.786 -4.276 1.00 94.25 246 ALA A C 1
ATOM 1772 O O . ALA A 1 246 ? -21.295 -2.269 -5.402 1.00 94.25 246 ALA A O 1
ATOM 1773 N N . GLU A 1 247 ? -21.012 -0.544 -3.982 1.00 92.12 247 GLU A N 1
ATOM 1774 C CA . GLU A 1 247 ? -20.471 0.404 -4.957 1.00 92.12 247 GLU A CA 1
ATOM 1775 C C . GLU A 1 247 ? -19.136 -0.048 -5.570 1.00 92.12 247 GLU A C 1
ATOM 1777 O O . GLU A 1 247 ? -18.882 0.182 -6.752 1.00 92.12 247 GLU A O 1
ATOM 1782 N N . THR A 1 248 ? -18.279 -0.690 -4.779 1.00 93.06 248 THR A N 1
ATOM 1783 C CA . THR A 1 248 ? -16.936 -1.114 -5.211 1.00 93.06 248 THR A CA 1
ATOM 1784 C C . THR A 1 248 ? -16.898 -2.539 -5.759 1.00 93.06 248 THR A C 1
ATOM 1786 O O . THR A 1 248 ? -15.921 -2.926 -6.398 1.00 93.06 248 THR A O 1
ATOM 1789 N N . ARG A 1 249 ? -17.971 -3.319 -5.567 1.00 92.12 249 ARG A N 1
ATOM 1790 C CA . ARG A 1 249 ? -18.032 -4.757 -5.873 1.00 92.12 249 ARG A CA 1
ATOM 1791 C C . ARG A 1 249 ? -17.570 -5.106 -7.282 1.00 92.12 249 ARG A C 1
ATOM 1793 O O . ARG A 1 249 ? -16.771 -6.022 -7.434 1.00 92.12 249 ARG A O 1
ATOM 1800 N N . GLU A 1 250 ? -18.085 -4.424 -8.303 1.00 86.00 250 GLU A N 1
ATOM 1801 C CA . GLU A 1 250 ? -17.783 -4.782 -9.695 1.00 86.00 250 GLU A CA 1
ATOM 1802 C C . GLU A 1 250 ? -16.289 -4.619 -10.006 1.00 86.00 250 GLU A C 1
ATOM 1804 O O . GLU A 1 250 ? -15.677 -5.527 -10.567 1.00 86.00 250 GLU A O 1
ATOM 1809 N N . ALA A 1 251 ? -15.694 -3.500 -9.586 1.00 79.31 251 ALA A N 1
ATOM 1810 C CA . ALA A 1 251 ? -14.269 -3.246 -9.765 1.00 79.31 251 ALA A CA 1
ATOM 1811 C C . ALA A 1 251 ? -13.410 -4.245 -8.973 1.00 79.31 251 ALA A C 1
ATOM 1813 O O . ALA A 1 251 ? -12.427 -4.774 -9.487 1.00 79.31 251 ALA A O 1
ATOM 1814 N N . MET A 1 252 ? -13.821 -4.576 -7.744 1.00 90.62 252 MET A N 1
ATOM 1815 C CA . MET A 1 252 ? -13.119 -5.544 -6.898 1.00 90.62 252 MET A CA 1
ATOM 1816 C C . MET A 1 252 ? -13.143 -6.969 -7.459 1.00 90.62 252 MET A C 1
ATOM 1818 O O . MET A 1 252 ? -12.126 -7.662 -7.370 1.00 90.62 252 MET A O 1
ATOM 1822 N N . LEU A 1 253 ? -14.267 -7.401 -8.044 1.00 79.50 253 LEU A N 1
ATOM 1823 C CA . LEU A 1 253 ? -14.375 -8.697 -8.719 1.00 79.50 253 LEU A CA 1
ATOM 1824 C C . LEU A 1 253 ? -13.460 -8.743 -9.940 1.00 79.50 253 LEU A C 1
ATOM 1826 O O . LEU A 1 253 ? -12.627 -9.635 -10.032 1.00 79.50 253 LEU A O 1
ATOM 1830 N N . LYS A 1 254 ? -13.529 -7.730 -10.813 1.00 69.69 254 LYS A N 1
ATOM 1831 C CA . LYS A 1 254 ? -12.656 -7.643 -11.992 1.00 69.69 254 LYS A CA 1
ATOM 1832 C C . LYS A 1 254 ? -11.176 -7.614 -11.617 1.00 69.69 254 LYS A C 1
ATOM 1834 O O . LYS A 1 254 ? -10.373 -8.260 -12.274 1.00 69.69 254 LYS A O 1
ATOM 1839 N N . ALA A 1 255 ? -10.807 -6.872 -10.572 1.00 70.31 255 ALA A N 1
ATOM 1840 C CA . ALA A 1 255 ? -9.421 -6.788 -10.114 1.00 70.31 255 ALA A CA 1
ATOM 1841 C C . ALA A 1 255 ? -8.937 -8.119 -9.513 1.00 70.31 255 ALA A C 1
ATOM 1843 O O . ALA A 1 255 ? -7.808 -8.536 -9.762 1.00 70.31 255 ALA A O 1
ATOM 1844 N N . GLY A 1 256 ? -9.804 -8.819 -8.775 1.00 67.12 256 GLY A N 1
ATOM 1845 C CA . GLY A 1 256 ? -9.512 -10.160 -8.265 1.00 67.12 256 GLY A CA 1
ATOM 1846 C C . GLY A 1 256 ? -9.368 -11.184 -9.391 1.00 67.12 256 GLY A C 1
ATOM 1847 O O . GLY A 1 256 ? -8.418 -11.963 -9.391 1.00 67.12 256 GLY A O 1
ATOM 1848 N N . ASP A 1 257 ? -10.258 -11.135 -10.384 1.00 64.06 257 ASP A N 1
ATOM 1849 C CA . ASP A 1 257 ? -10.195 -11.984 -11.573 1.00 64.06 257 ASP A CA 1
ATOM 1850 C C . ASP A 1 257 ? -8.928 -11.712 -12.382 1.00 64.06 257 ASP A C 1
ATOM 1852 O O . ASP A 1 257 ? -8.312 -12.659 -12.843 1.00 64.06 257 ASP A O 1
ATOM 1856 N N . GLN A 1 258 ? -8.490 -10.457 -12.519 1.00 52.56 258 GLN A N 1
ATOM 1857 C CA . GLN A 1 258 ? -7.232 -10.108 -13.193 1.00 52.56 258 GLN A CA 1
ATOM 1858 C C . GLN A 1 258 ? -6.016 -10.717 -12.484 1.00 52.56 258 GLN A C 1
ATOM 1860 O O . GLN A 1 258 ? -5.176 -11.332 -13.134 1.00 52.56 258 GLN A O 1
ATOM 1865 N N . LEU A 1 259 ? -5.971 -10.656 -11.151 1.00 54.53 259 LEU A N 1
ATOM 1866 C CA . LEU A 1 259 ? -4.900 -11.284 -10.372 1.00 54.53 259 LEU A CA 1
ATOM 1867 C C . LEU A 1 259 ? -4.876 -12.817 -10.493 1.00 54.53 259 LEU A C 1
ATOM 1869 O O . LEU A 1 259 ? -3.821 -13.423 -10.323 1.00 54.53 259 LEU A O 1
ATOM 1873 N N . ILE A 1 260 ? -6.020 -13.447 -10.783 1.00 39.41 260 ILE A N 1
ATOM 1874 C CA . ILE A 1 260 ? -6.145 -14.903 -10.963 1.00 39.41 260 ILE A CA 1
ATOM 1875 C C . ILE A 1 260 ? -5.952 -15.317 -12.436 1.00 39.41 260 ILE A C 1
ATOM 1877 O O . ILE A 1 260 ? -5.388 -16.376 -12.714 1.00 39.41 260 ILE A O 1
ATOM 1881 N N . ALA A 1 261 ? -6.414 -14.504 -13.387 1.00 29.73 261 ALA A N 1
ATOM 1882 C CA . ALA A 1 261 ? -6.394 -14.764 -14.828 1.00 29.73 261 ALA A CA 1
ATOM 1883 C C . ALA A 1 261 ? -5.025 -14.492 -15.472 1.00 29.73 261 ALA A C 1
ATOM 1885 O O . ALA A 1 261 ? -4.741 -15.011 -16.558 1.00 29.73 261 ALA A O 1
ATOM 1886 N N . ASP A 1 262 ? -4.137 -13.767 -14.789 1.00 39.66 262 ASP A N 1
ATOM 1887 C CA . ASP A 1 262 ? -2.772 -13.474 -15.239 1.00 39.66 262 ASP A CA 1
ATOM 1888 C C . ASP A 1 262 ? -1.802 -14.659 -15.087 1.00 39.66 262 ASP A C 1
ATOM 1890 O O . ASP A 1 262 ? -0.656 -14.546 -14.658 1.00 39.66 262 ASP A O 1
ATOM 1894 N N . GLY A 1 263 ? -2.241 -15.819 -15.576 1.00 38.72 263 GLY A N 1
ATOM 1895 C CA . GLY A 1 263 ? -1.360 -16.811 -16.179 1.00 38.72 263 GLY A CA 1
ATOM 1896 C C . GLY A 1 263 ? -1.100 -16.559 -17.673 1.00 38.72 263 GLY A C 1
ATOM 1897 O O . GLY A 1 263 ? -0.214 -17.202 -18.239 1.00 38.72 263 GLY A O 1
ATOM 1898 N N . SER A 1 264 ? -1.854 -15.686 -18.370 1.00 35.34 264 SER A N 1
ATOM 1899 C CA . SER A 1 264 ? -1.713 -15.545 -19.839 1.00 35.34 264 SER A CA 1
ATOM 1900 C C . SER A 1 264 ? -2.121 -14.227 -20.524 1.00 35.34 264 SER A C 1
ATOM 1902 O O . SER A 1 264 ? -1.862 -14.125 -21.724 1.00 35.34 264 SER A O 1
ATOM 1904 N N . THR A 1 265 ? -2.650 -13.200 -19.854 1.00 30.22 265 THR A N 1
ATOM 1905 C CA . THR A 1 265 ? -3.056 -11.938 -20.518 1.00 30.22 265 THR A CA 1
ATOM 1906 C C . THR A 1 265 ? -2.252 -10.733 -20.044 1.00 30.22 265 THR A C 1
ATOM 1908 O O . THR A 1 265 ? -2.024 -10.531 -18.867 1.00 30.22 265 THR A O 1
ATOM 1911 N N . VAL A 1 266 ? -1.760 -9.952 -21.004 1.00 33.94 266 VAL A N 1
ATOM 1912 C CA . VAL A 1 266 ? -0.889 -8.794 -20.791 1.00 33.94 266 VAL A CA 1
ATOM 1913 C C . VAL A 1 266 ? -1.757 -7.572 -20.498 1.00 33.94 266 VAL A C 1
ATOM 1915 O O . VAL A 1 266 ? -2.412 -7.049 -21.401 1.00 33.94 266 VAL A O 1
ATOM 1918 N N . LEU A 1 267 ? -1.739 -7.098 -19.254 1.00 29.17 267 LEU A N 1
ATOM 1919 C CA . LEU A 1 267 ? -2.085 -5.717 -18.930 1.00 29.17 267 LEU A CA 1
ATOM 1920 C C . LEU A 1 267 ? -0.926 -4.838 -19.416 1.00 29.17 267 LEU A C 1
ATOM 1922 O O . LEU A 1 267 ? 0.168 -4.894 -18.866 1.00 29.17 267 LEU A O 1
ATOM 1926 N N . ALA A 1 268 ? -1.135 -4.074 -20.491 1.00 29.72 268 ALA A N 1
ATOM 1927 C CA . ALA A 1 268 ? -0.176 -3.063 -20.928 1.00 29.72 268 ALA A CA 1
ATOM 1928 C C . ALA A 1 268 ? -0.070 -1.998 -19.825 1.00 29.72 268 ALA A C 1
ATOM 1930 O O . ALA A 1 268 ? -1.073 -1.320 -19.575 1.00 29.72 268 ALA A O 1
ATOM 1931 N N . PRO A 1 269 ? 1.073 -1.840 -19.142 1.00 31.58 269 PRO A N 1
ATOM 1932 C CA . PRO A 1 269 ? 1.067 -1.055 -17.928 1.00 31.58 269 PRO A CA 1
ATOM 1933 C C . PRO A 1 269 ? 1.527 0.379 -18.201 1.00 31.58 269 PRO A C 1
ATOM 1935 O O . PRO A 1 269 ? 2.343 0.665 -19.083 1.00 31.58 269 PRO A O 1
ATOM 1938 N N . ALA A 1 270 ? 0.935 1.304 -17.452 1.00 28.80 270 ALA A N 1
ATOM 1939 C CA . ALA A 1 270 ? 1.362 2.685 -17.418 1.00 28.80 270 ALA A CA 1
ATOM 1940 C C . ALA A 1 270 ? 2.551 2.812 -16.452 1.00 28.80 270 ALA A C 1
ATOM 1942 O O . ALA A 1 270 ? 2.369 2.850 -15.241 1.00 28.80 270 ALA A O 1
ATOM 1943 N N . GLY A 1 271 ? 3.762 2.832 -17.009 1.00 30.70 271 GLY A N 1
ATOM 1944 C CA . GLY A 1 271 ? 5.044 3.107 -16.349 1.00 30.70 271 GLY A CA 1
ATOM 1945 C C . GLY A 1 271 ? 6.105 3.364 -17.432 1.00 30.70 271 GLY A C 1
ATOM 1946 O O . GLY A 1 271 ? 5.958 2.843 -18.541 1.00 30.70 271 GLY A O 1
ATOM 1947 N N . PRO A 1 272 ? 7.102 4.240 -17.210 1.00 33.44 272 PRO A N 1
ATOM 1948 C CA . PRO A 1 272 ? 7.860 4.862 -18.289 1.00 33.44 272 PRO A CA 1
ATOM 1949 C C . PRO A 1 272 ? 8.784 3.851 -18.970 1.00 33.44 272 PRO A C 1
ATOM 1951 O O . PRO A 1 272 ? 9.706 3.310 -18.367 1.00 33.44 272 PRO A O 1
ATOM 1954 N N . ALA A 1 273 ? 8.596 3.670 -20.274 1.00 37.94 273 ALA A N 1
ATOM 1955 C CA . ALA A 1 273 ? 9.494 2.915 -21.143 1.00 37.94 273 ALA A CA 1
ATOM 1956 C C . ALA A 1 273 ? 10.829 3.655 -21.421 1.00 37.94 273 ALA A C 1
ATOM 1958 O O . ALA A 1 273 ? 11.393 3.500 -22.500 1.00 37.94 273 ALA A O 1
ATOM 1959 N N . GLY A 1 274 ? 11.329 4.484 -20.493 1.00 43.12 274 GLY A N 1
ATOM 1960 C CA . GLY A 1 274 ? 12.392 5.453 -20.798 1.00 43.12 274 GLY A CA 1
ATOM 1961 C C . GLY A 1 274 ? 13.360 5.854 -19.682 1.00 43.12 274 GLY A C 1
ATOM 1962 O O . GLY A 1 274 ? 14.250 6.649 -19.970 1.00 43.12 274 GLY A O 1
ATOM 1963 N N . GLY A 1 275 ? 13.242 5.334 -18.453 1.00 58.66 275 GLY A N 1
ATOM 1964 C CA . GLY A 1 275 ? 14.262 5.588 -17.423 1.00 58.66 275 GLY A CA 1
ATOM 1965 C C . GLY A 1 275 ? 15.618 5.028 -17.860 1.00 58.66 275 GLY A C 1
ATOM 1966 O O . GLY A 1 275 ? 15.667 3.958 -18.471 1.00 58.66 275 GLY A O 1
ATOM 1967 N N . ARG A 1 276 ? 16.715 5.747 -17.599 1.00 84.94 276 ARG A N 1
ATOM 1968 C CA . ARG A 1 276 ? 18.079 5.218 -17.792 1.00 84.94 276 ARG A CA 1
ATOM 1969 C C . ARG A 1 276 ? 18.567 4.642 -16.466 1.00 84.94 276 ARG A C 1
ATOM 1971 O O . ARG A 1 276 ? 18.100 5.039 -15.406 1.00 84.94 276 ARG A O 1
ATOM 1978 N N . ILE A 1 277 ? 19.500 3.697 -16.526 1.00 91.81 277 ILE A N 1
ATOM 1979 C CA . ILE A 1 277 ? 20.157 3.198 -15.313 1.00 91.81 277 ILE A CA 1
ATOM 1980 C C . ILE A 1 277 ? 21.153 4.261 -14.847 1.00 91.81 277 ILE A C 1
ATOM 1982 O O . ILE A 1 277 ? 22.038 4.646 -15.617 1.00 91.81 277 ILE A O 1
ATOM 1986 N N . ASP A 1 278 ? 21.010 4.718 -13.605 1.00 93.81 278 ASP A N 1
ATOM 1987 C CA . ASP A 1 278 ? 21.996 5.555 -12.931 1.00 93.81 278 ASP A CA 1
ATOM 1988 C C . ASP A 1 278 ? 23.161 4.690 -12.430 1.00 93.81 278 ASP A C 1
ATOM 1990 O O . ASP A 1 278 ? 23.152 4.160 -11.317 1.00 93.81 278 ASP A O 1
ATOM 1994 N N . PHE A 1 279 ? 24.183 4.529 -13.271 1.00 94.75 279 PHE A N 1
ATOM 1995 C CA . PHE A 1 279 ? 25.408 3.821 -12.890 1.00 94.75 279 PHE A CA 1
ATOM 1996 C C . PHE A 1 279 ? 26.314 4.619 -11.937 1.00 94.75 279 PHE A C 1
ATOM 1998 O O . PHE A 1 279 ? 27.315 4.076 -11.467 1.00 94.75 279 PHE A O 1
ATOM 2005 N N . ASP A 1 280 ? 25.980 5.882 -11.663 1.00 92.94 280 ASP A N 1
ATOM 2006 C CA . ASP A 1 280 ? 26.670 6.755 -10.710 1.00 92.94 280 ASP A CA 1
ATOM 2007 C C . ASP A 1 280 ? 25.932 6.850 -9.361 1.00 92.94 280 ASP A C 1
ATOM 2009 O O . ASP A 1 280 ? 26.373 7.565 -8.456 1.00 92.94 280 ASP A O 1
ATOM 2013 N N . SER A 1 281 ? 24.842 6.092 -9.205 1.00 92.62 281 SER A N 1
ATOM 2014 C CA . SER A 1 281 ? 24.052 6.018 -7.980 1.00 92.62 281 SER A CA 1
ATOM 2015 C C . SER A 1 281 ? 24.910 5.637 -6.765 1.00 92.62 281 SER A C 1
ATOM 2017 O O . SER A 1 281 ? 25.733 4.718 -6.853 1.00 92.62 281 SER A O 1
ATOM 2019 N N . PRO A 1 282 ? 24.684 6.260 -5.590 1.00 91.38 282 PRO A N 1
ATOM 2020 C CA . PRO A 1 282 ? 25.400 5.917 -4.361 1.00 91.38 282 PRO A CA 1
ATOM 2021 C C . PRO A 1 282 ? 25.139 4.481 -3.877 1.00 91.38 282 PRO A C 1
ATOM 2023 O O . PRO A 1 282 ? 25.902 3.977 -3.054 1.00 91.38 282 PRO A O 1
ATOM 2026 N N . GLU A 1 283 ? 24.093 3.817 -4.378 1.00 92.19 283 GLU A N 1
ATOM 2027 C CA . GLU A 1 283 ? 23.816 2.409 -4.079 1.00 92.19 283 GLU A CA 1
ATOM 2028 C C . GLU A 1 283 ? 24.784 1.445 -4.784 1.00 92.19 283 GLU A C 1
ATOM 2030 O O . GLU A 1 283 ? 24.930 0.300 -4.353 1.00 92.19 283 GLU A O 1
ATOM 2035 N N . ILE A 1 284 ? 25.470 1.881 -5.849 1.00 96.06 284 ILE A N 1
ATOM 2036 C CA . ILE A 1 284 ? 26.523 1.098 -6.504 1.00 96.06 284 ILE A CA 1
ATOM 2037 C C . ILE A 1 284 ? 27.834 1.337 -5.745 1.00 96.06 284 ILE A C 1
ATOM 2039 O O . ILE A 1 284 ? 28.364 2.452 -5.767 1.00 96.06 284 ILE A O 1
ATOM 2043 N N . PRO A 1 285 ? 28.420 0.313 -5.094 1.00 93.81 285 PRO A N 1
ATOM 2044 C CA . PRO A 1 285 ? 29.652 0.504 -4.343 1.00 93.81 285 PRO A CA 1
ATOM 2045 C C . PRO A 1 285 ? 30.800 1.000 -5.227 1.00 93.81 285 PRO A C 1
ATOM 2047 O O . PRO A 1 285 ? 30.961 0.579 -6.378 1.00 93.81 285 PRO A O 1
ATOM 2050 N N . ALA A 1 286 ? 31.646 1.864 -4.662 1.00 90.00 286 ALA A N 1
ATOM 2051 C CA . ALA A 1 286 ? 32.797 2.418 -5.365 1.00 90.00 286 ALA A CA 1
ATOM 2052 C C . ALA A 1 286 ? 33.675 1.304 -5.970 1.00 90.00 286 ALA A C 1
ATOM 2054 O O . ALA A 1 286 ? 34.067 0.357 -5.287 1.00 90.00 286 ALA A O 1
ATOM 2055 N N . GLY A 1 287 ? 33.981 1.421 -7.265 1.00 93.31 287 GLY A N 1
ATOM 2056 C CA . GLY A 1 287 ? 34.759 0.422 -8.007 1.00 93.31 287 GLY A CA 1
ATOM 2057 C C . GLY A 1 287 ? 33.978 -0.822 -8.452 1.00 93.31 287 GLY A C 1
ATOM 2058 O O . GLY A 1 287 ? 34.594 -1.759 -8.950 1.00 93.31 287 GLY A O 1
ATOM 2059 N N . ARG A 1 288 ? 32.645 -0.859 -8.291 1.00 97.19 288 ARG A N 1
ATOM 2060 C CA . ARG A 1 288 ? 31.781 -1.961 -8.770 1.00 97.19 288 ARG A CA 1
ATOM 2061 C C . ARG A 1 288 ? 30.846 -1.571 -9.917 1.00 97.19 288 ARG A C 1
ATOM 2063 O O . ARG A 1 288 ? 30.017 -2.381 -10.325 1.00 97.19 288 ARG A O 1
ATOM 2070 N N . ARG A 1 289 ? 31.012 -0.368 -10.472 1.00 96.81 289 ARG A N 1
ATOM 2071 C CA . ARG A 1 289 ? 30.259 0.118 -11.635 1.00 96.81 289 ARG A CA 1
ATOM 2072 C C . ARG A 1 289 ? 30.310 -0.866 -12.805 1.00 96.81 289 ARG A C 1
ATOM 2074 O O . ARG A 1 289 ? 29.265 -1.230 -13.330 1.00 96.81 289 ARG A O 1
ATOM 2081 N N . ASP A 1 290 ? 31.495 -1.380 -13.115 1.00 96.88 290 ASP A N 1
ATOM 2082 C CA . ASP A 1 290 ? 31.724 -2.334 -14.203 1.00 96.88 290 ASP A CA 1
ATOM 2083 C C . ASP A 1 290 ? 30.858 -3.601 -14.056 1.00 96.88 290 ASP A C 1
ATOM 2085 O O . ASP A 1 290 ? 30.416 -4.176 -15.047 1.00 96.88 290 ASP A O 1
ATOM 2089 N N . MET A 1 291 ? 30.570 -4.032 -12.820 1.00 98.56 291 MET A N 1
ATOM 2090 C CA . MET A 1 291 ? 29.705 -5.188 -12.558 1.00 98.56 291 MET A CA 1
ATOM 2091 C C . MET A 1 291 ? 28.227 -4.858 -12.778 1.00 98.56 291 MET A C 1
ATOM 2093 O O . MET A 1 291 ? 27.502 -5.676 -13.340 1.00 98.56 291 MET A O 1
ATOM 2097 N N . ALA A 1 292 ? 27.776 -3.667 -12.376 1.00 97.94 292 ALA A N 1
ATOM 2098 C CA . ALA A 1 292 ? 26.419 -3.207 -12.666 1.00 97.94 292 ALA A CA 1
ATOM 2099 C C . ALA A 1 292 ? 26.198 -3.049 -14.181 1.00 97.94 292 ALA A C 1
ATOM 2101 O O . ALA A 1 292 ? 25.186 -3.515 -14.706 1.00 97.94 292 ALA A O 1
ATOM 2102 N N . GLU A 1 293 ? 27.162 -2.452 -14.890 1.00 96.12 293 GLU A N 1
ATOM 2103 C CA . GLU A 1 293 ? 27.137 -2.308 -16.351 1.00 96.12 293 GLU A CA 1
ATOM 2104 C C . GLU A 1 293 ? 27.137 -3.673 -17.048 1.00 96.12 293 GLU A C 1
ATOM 2106 O O . GLU A 1 293 ? 26.372 -3.882 -17.989 1.00 96.12 293 GLU A O 1
ATOM 2111 N N . LEU A 1 294 ? 27.924 -4.632 -16.549 1.00 97.69 294 LEU A N 1
ATOM 2112 C CA . LEU A 1 294 ? 27.934 -5.997 -17.068 1.00 97.69 294 LEU A CA 1
ATOM 2113 C C . LEU A 1 294 ? 26.575 -6.694 -16.889 1.00 97.69 294 LEU A C 1
ATOM 2115 O O . LEU A 1 294 ? 26.077 -7.298 -17.840 1.00 97.69 294 LEU A O 1
ATOM 2119 N N . ILE A 1 295 ? 25.942 -6.585 -15.714 1.00 98.50 295 ILE A N 1
ATOM 2120 C CA . ILE A 1 295 ? 24.587 -7.120 -15.487 1.00 98.50 295 ILE A CA 1
ATOM 2121 C C . ILE A 1 295 ? 23.598 -6.474 -16.460 1.00 98.50 295 ILE A C 1
ATOM 2123 O O . ILE A 1 295 ? 22.871 -7.192 -17.145 1.00 98.50 295 ILE A O 1
ATOM 2127 N N . ALA A 1 296 ? 23.594 -5.142 -16.569 1.00 96.88 296 ALA A N 1
ATOM 2128 C CA . ALA A 1 296 ? 22.705 -4.428 -17.481 1.00 96.88 296 ALA A CA 1
ATOM 2129 C C . ALA A 1 296 ? 22.887 -4.880 -18.933 1.00 96.88 296 ALA A C 1
ATOM 2131 O O . ALA A 1 296 ? 21.907 -5.215 -19.594 1.00 96.88 296 ALA A O 1
ATOM 2132 N N . MET A 1 297 ? 24.136 -4.947 -19.404 1.00 95.12 297 MET A N 1
ATOM 2133 C CA . MET A 1 297 ? 24.481 -5.389 -20.753 1.00 95.12 297 MET A CA 1
ATOM 2134 C C . MET A 1 297 ? 23.977 -6.809 -21.016 1.00 95.12 297 MET A C 1
ATOM 2136 O O . MET A 1 297 ? 23.302 -7.040 -22.013 1.00 95.12 297 MET A O 1
ATOM 2140 N N . ARG A 1 298 ? 24.228 -7.761 -20.110 1.00 97.12 298 ARG A N 1
ATOM 2141 C CA . ARG A 1 298 ? 23.802 -9.158 -20.298 1.00 97.12 298 ARG A CA 1
ATOM 2142 C C . ARG A 1 298 ? 22.296 -9.352 -20.216 1.00 97.12 298 ARG A C 1
ATOM 2144 O O . ARG A 1 298 ? 21.742 -10.147 -20.973 1.00 97.12 298 ARG A O 1
ATOM 2151 N N . PHE A 1 299 ? 21.617 -8.618 -19.341 1.00 97.31 299 PHE A N 1
ATOM 2152 C CA . PHE A 1 299 ? 20.157 -8.619 -19.304 1.00 97.31 299 PHE A CA 1
ATOM 2153 C C . PHE A 1 299 ? 19.573 -7.964 -20.568 1.00 97.31 299 PHE A C 1
ATOM 2155 O O . PHE A 1 299 ? 18.612 -8.483 -21.133 1.00 97.31 299 PHE A O 1
ATOM 2162 N N . ALA A 1 300 ? 20.177 -6.889 -21.079 1.00 89.88 300 ALA A N 1
ATOM 2163 C CA . ALA A 1 300 ? 19.779 -6.283 -22.349 1.00 89.88 300 ALA A CA 1
ATOM 2164 C C . ALA A 1 300 ? 19.974 -7.247 -23.534 1.00 89.88 300 ALA A C 1
ATOM 2166 O O . ALA A 1 300 ? 19.042 -7.437 -24.316 1.00 89.88 300 ALA A O 1
ATOM 2167 N N . ASP A 1 301 ? 21.131 -7.914 -23.625 1.00 86.12 301 ASP A N 1
ATOM 2168 C CA . ASP A 1 301 ? 21.433 -8.938 -24.639 1.00 86.12 301 ASP A CA 1
ATOM 2169 C C . ASP A 1 301 ? 20.412 -10.088 -24.600 1.00 86.12 301 ASP A C 1
ATOM 2171 O O . ASP A 1 301 ? 20.009 -10.620 -25.636 1.00 86.12 301 ASP A O 1
ATOM 2175 N N . ALA A 1 302 ? 19.947 -10.452 -23.401 1.00 89.62 302 ALA A N 1
ATOM 2176 C CA . ALA A 1 302 ? 18.910 -11.457 -23.194 1.00 89.62 302 ALA A CA 1
ATOM 2177 C C . ALA A 1 302 ? 17.476 -10.933 -23.423 1.00 89.62 302 ALA A C 1
ATOM 2179 O O . ALA A 1 302 ? 16.515 -11.684 -23.229 1.00 89.62 302 ALA A O 1
ATOM 2180 N N . GLY A 1 303 ? 17.306 -9.676 -23.846 1.00 85.25 303 GLY A N 1
ATOM 2181 C CA . GLY A 1 303 ? 16.026 -9.068 -24.215 1.00 85.25 303 GLY A CA 1
ATOM 2182 C C . GLY A 1 303 ? 15.200 -8.524 -23.045 1.00 85.25 303 GLY A C 1
ATOM 2183 O O . GLY A 1 303 ? 13.983 -8.404 -23.178 1.00 85.25 303 GLY A O 1
ATOM 2184 N N . TYR A 1 304 ? 15.819 -8.243 -21.897 1.00 91.12 304 TYR A N 1
ATOM 2185 C CA . TYR A 1 304 ? 15.159 -7.612 -20.751 1.00 91.12 304 TYR A CA 1
ATOM 2186 C C . TYR A 1 304 ? 15.236 -6.080 -20.838 1.00 91.12 304 TYR A C 1
ATOM 2188 O O . TYR A 1 304 ? 16.273 -5.517 -21.198 1.00 91.12 304 TYR A O 1
ATOM 2196 N N . GLY A 1 305 ? 14.142 -5.397 -20.490 1.00 85.94 305 GLY A N 1
ATOM 2197 C CA . GLY A 1 305 ? 14.067 -3.934 -20.471 1.00 85.94 305 GLY A CA 1
ATOM 2198 C C . GLY A 1 305 ? 14.828 -3.308 -19.300 1.00 85.94 305 GLY A C 1
ATOM 2199 O O . GLY A 1 305 ? 15.302 -4.001 -18.400 1.00 85.94 305 GLY A O 1
ATOM 2200 N N . VAL A 1 306 ? 14.935 -1.975 -19.290 1.00 88.94 306 VAL A N 1
ATOM 2201 C CA . VAL A 1 306 ? 15.701 -1.247 -18.259 1.00 88.94 306 VAL A CA 1
ATOM 2202 C C . VAL A 1 306 ? 15.202 -1.560 -16.849 1.00 88.94 306 VAL A C 1
ATOM 2204 O O . VAL A 1 306 ? 15.997 -1.771 -15.945 1.00 88.94 306 VAL A O 1
ATOM 2207 N N . ILE A 1 307 ? 13.891 -1.668 -16.658 1.00 89.62 307 ILE A N 1
ATOM 2208 C CA . ILE A 1 307 ? 13.299 -1.939 -15.346 1.00 89.62 307 ILE A CA 1
ATOM 2209 C C . ILE A 1 307 ? 13.732 -3.313 -14.806 1.00 89.62 307 ILE A C 1
ATOM 2211 O O . ILE A 1 307 ? 14.056 -3.453 -13.627 1.00 89.62 307 ILE A O 1
ATOM 2215 N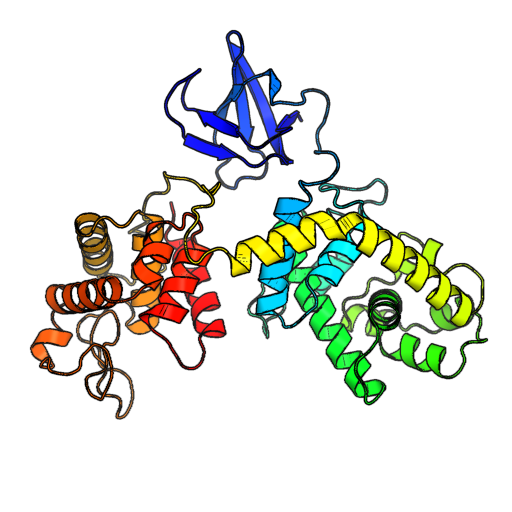 N . GLN A 1 308 ? 13.812 -4.318 -15.676 1.00 96.88 308 GLN A N 1
ATOM 2216 C CA . GLN A 1 308 ? 14.330 -5.641 -15.333 1.00 96.88 308 GLN A CA 1
ATOM 2217 C C . GLN A 1 308 ? 15.834 -5.610 -15.056 1.00 96.88 308 GLN A C 1
ATOM 2219 O O . GLN A 1 308 ? 16.293 -6.254 -14.115 1.00 96.88 308 GLN A O 1
ATOM 2224 N N . GLN A 1 309 ? 16.593 -4.851 -15.850 1.00 97.69 309 GLN A N 1
ATOM 2225 C CA . GLN A 1 309 ? 18.027 -4.654 -15.629 1.00 97.69 309 GLN A CA 1
ATOM 2226 C C . GLN A 1 309 ? 18.275 -4.026 -14.250 1.00 97.69 309 GLN A C 1
ATOM 2228 O O . GLN A 1 309 ? 19.081 -4.539 -13.479 1.00 97.69 309 GLN A O 1
ATOM 2233 N N . VAL A 1 310 ? 17.522 -2.982 -13.889 1.00 96.56 310 VAL A N 1
ATOM 2234 C CA . VAL A 1 310 ? 17.601 -2.344 -12.568 1.00 96.56 310 VAL A CA 1
ATOM 2235 C C . VAL A 1 310 ? 17.220 -3.315 -11.455 1.00 96.56 310 VAL A C 1
ATOM 2237 O O . VAL A 1 310 ? 17.932 -3.391 -10.457 1.00 96.56 310 VAL A O 1
ATOM 2240 N N . ALA A 1 311 ? 16.145 -4.090 -11.616 1.00 96.56 311 ALA A N 1
ATOM 2241 C CA . ALA A 1 311 ? 15.759 -5.094 -10.627 1.00 96.56 311 ALA A CA 1
ATOM 2242 C C . ALA A 1 311 ? 16.872 -6.132 -10.399 1.00 96.56 311 ALA A C 1
ATOM 2244 O O . ALA A 1 311 ? 17.168 -6.468 -9.252 1.00 96.56 311 ALA A O 1
ATOM 2245 N N . ALA A 1 312 ? 17.536 -6.586 -11.466 1.00 98.25 312 ALA A N 1
ATOM 2246 C CA . ALA A 1 312 ? 18.662 -7.511 -11.377 1.00 98.25 312 ALA A CA 1
ATOM 2247 C C . ALA A 1 312 ? 19.884 -6.886 -10.682 1.00 98.25 312 ALA A C 1
ATOM 2249 O O . ALA A 1 312 ? 20.488 -7.525 -9.820 1.00 98.25 312 ALA A O 1
ATOM 2250 N N . ILE A 1 313 ? 20.225 -5.629 -10.996 1.00 98.44 313 ILE A N 1
ATOM 2251 C CA . ILE A 1 313 ? 21.321 -4.901 -10.334 1.00 98.44 313 ILE A CA 1
ATOM 2252 C C . ILE A 1 313 ? 21.010 -4.706 -8.848 1.00 98.44 313 ILE A C 1
ATOM 2254 O O . ILE A 1 313 ? 21.838 -5.039 -8.003 1.00 98.44 313 ILE A O 1
ATOM 2258 N N . ALA A 1 314 ? 19.809 -4.230 -8.512 1.00 97.31 314 ALA A N 1
ATOM 2259 C CA . ALA A 1 314 ? 19.374 -4.037 -7.130 1.00 97.31 314 ALA A CA 1
ATOM 2260 C C . ALA A 1 314 ? 19.413 -5.344 -6.333 1.00 97.31 314 ALA A C 1
ATOM 2262 O O . ALA A 1 314 ? 19.792 -5.376 -5.159 1.00 97.31 314 ALA A O 1
ATOM 2263 N N . ASN A 1 315 ? 19.053 -6.443 -6.990 1.00 98.00 315 ASN A N 1
ATOM 2264 C CA . ASN A 1 315 ? 19.149 -7.763 -6.416 1.00 98.00 315 ASN A CA 1
ATOM 2265 C C . ASN A 1 315 ? 20.605 -8.168 -6.149 1.00 98.00 315 ASN A C 1
ATOM 2267 O O . ASN A 1 315 ? 20.920 -8.539 -5.022 1.00 98.00 315 ASN A O 1
ATOM 2271 N N . ALA A 1 316 ? 21.497 -8.020 -7.132 1.00 98.31 316 ALA A N 1
ATOM 2272 C CA . ALA A 1 316 ? 22.916 -8.334 -6.980 1.00 98.31 316 ALA A CA 1
ATOM 2273 C C . ALA A 1 316 ? 23.611 -7.453 -5.922 1.00 98.31 316 ALA A C 1
ATOM 2275 O O . ALA A 1 316 ? 24.393 -7.964 -5.121 1.00 98.31 316 ALA A O 1
ATOM 2276 N N . ILE A 1 317 ? 23.277 -6.160 -5.822 1.00 97.75 317 ILE A N 1
ATOM 2277 C CA . ILE A 1 317 ? 23.706 -5.299 -4.702 1.00 97.75 317 ILE A CA 1
ATOM 2278 C C . ILE A 1 317 ? 23.231 -5.902 -3.377 1.00 97.75 317 ILE A C 1
ATOM 2280 O O . ILE A 1 317 ? 24.013 -6.065 -2.442 1.00 97.75 317 ILE A O 1
ATOM 2284 N N . GLY A 1 318 ? 21.955 -6.281 -3.304 1.00 94.19 318 GLY A N 1
ATOM 2285 C CA . GLY A 1 318 ? 21.355 -6.833 -2.098 1.00 94.19 318 GLY A CA 1
ATOM 2286 C C . GLY A 1 318 ? 21.826 -8.237 -1.707 1.00 94.19 318 GLY A C 1
ATOM 2287 O O . GLY A 1 318 ? 21.536 -8.624 -0.575 1.00 94.19 318 GLY A O 1
ATOM 2288 N N . GLU A 1 319 ? 22.454 -8.996 -2.606 1.00 95.19 319 GLU A N 1
ATOM 2289 C CA . GLU A 1 319 ? 22.994 -10.346 -2.365 1.00 95.19 319 GLU A CA 1
ATOM 2290 C C . GLU A 1 319 ? 24.509 -10.331 -2.101 1.00 95.19 319 GLU A C 1
ATOM 2292 O O . GLU A 1 319 ? 24.995 -10.992 -1.186 1.00 95.19 319 GLU A O 1
ATOM 2297 N N . SER A 1 320 ? 25.266 -9.565 -2.888 1.00 97.31 320 SER A N 1
ATOM 2298 C CA . SER A 1 320 ? 26.734 -9.632 -2.928 1.00 97.31 320 SER A CA 1
ATOM 2299 C C . SER A 1 320 ? 27.428 -8.276 -2.820 1.00 97.31 320 SER A C 1
ATOM 2301 O O . SER A 1 320 ? 28.657 -8.224 -2.806 1.00 97.31 320 SER A O 1
ATOM 2303 N N . GLY A 1 321 ? 26.682 -7.168 -2.802 1.00 97.19 321 GLY A N 1
ATOM 2304 C CA . GLY A 1 321 ? 27.267 -5.837 -2.978 1.00 97.19 321 GLY A CA 1
ATOM 2305 C C . GLY A 1 321 ? 27.967 -5.679 -4.333 1.00 97.19 321 GLY A C 1
ATOM 2306 O O . GLY A 1 321 ? 28.954 -4.951 -4.421 1.00 97.19 321 GLY A O 1
ATOM 2307 N N . LEU A 1 322 ? 27.502 -6.398 -5.367 1.00 98.38 322 LEU A N 1
ATOM 2308 C CA . LEU A 1 322 ? 28.150 -6.501 -6.683 1.00 98.38 322 LEU A CA 1
ATOM 2309 C C . LEU A 1 322 ? 29.575 -7.087 -6.640 1.00 98.38 322 LEU A C 1
ATOM 2311 O O . LEU A 1 322 ? 30.390 -6.811 -7.524 1.00 98.38 322 LEU A O 1
ATOM 2315 N N . ASP A 1 323 ? 29.899 -7.906 -5.636 1.00 98.25 323 ASP A N 1
ATOM 2316 C CA . ASP A 1 323 ? 31.160 -8.645 -5.598 1.00 98.25 323 ASP A CA 1
ATOM 2317 C C . ASP A 1 323 ? 31.013 -10.049 -6.208 1.00 98.25 323 ASP A C 1
ATOM 2319 O O . ASP A 1 323 ? 30.436 -10.937 -5.575 1.00 98.25 323 ASP A O 1
ATOM 2323 N N . PRO A 1 324 ? 31.572 -10.319 -7.404 1.00 98.06 324 PRO A N 1
ATOM 2324 C CA . PRO A 1 324 ? 31.448 -11.631 -8.026 1.00 98.06 324 PRO A CA 1
ATOM 2325 C C . PRO A 1 324 ? 32.271 -12.709 -7.315 1.00 98.06 324 PRO A C 1
ATOM 2327 O O . PRO A 1 324 ? 32.088 -13.884 -7.593 1.00 98.06 324 PRO A O 1
ATOM 2330 N N . THR A 1 325 ? 33.165 -12.355 -6.391 1.00 97.62 325 THR A N 1
ATOM 2331 C CA . THR A 1 325 ? 34.034 -13.324 -5.706 1.00 97.62 325 THR A CA 1
ATOM 2332 C C . THR A 1 325 ? 33.523 -13.738 -4.327 1.00 97.62 325 THR A C 1
ATOM 2334 O O . THR A 1 325 ? 34.107 -14.619 -3.690 1.00 97.62 325 THR A O 1
ATOM 2337 N N . ILE A 1 326 ? 32.434 -13.124 -3.852 1.00 97.19 326 ILE A N 1
ATOM 2338 C CA . ILE A 1 326 ? 31.960 -13.317 -2.484 1.00 97.19 326 ILE A CA 1
ATOM 2339 C C . ILE A 1 326 ? 31.263 -14.668 -2.303 1.00 97.19 326 ILE A C 1
ATOM 2341 O O . ILE A 1 326 ? 30.499 -15.129 -3.155 1.00 97.19 326 ILE A O 1
ATOM 2345 N N . LYS A 1 327 ? 31.519 -15.287 -1.150 1.00 96.94 327 LYS A N 1
ATOM 2346 C CA . LYS A 1 327 ? 30.805 -16.462 -0.649 1.00 96.94 327 LYS A CA 1
ATOM 2347 C C . LYS A 1 327 ? 29.829 -16.028 0.445 1.00 96.94 327 LYS A C 1
ATOM 2349 O O . LYS A 1 327 ? 30.215 -15.239 1.310 1.00 96.94 327 LYS A O 1
ATOM 2354 N N . ALA A 1 328 ? 28.632 -16.609 0.459 1.00 92.38 328 ALA A N 1
ATOM 2355 C CA . ALA A 1 328 ? 27.682 -16.452 1.554 1.00 92.38 328 ALA A CA 1
ATOM 2356 C C . ALA A 1 328 ? 28.313 -16.791 2.913 1.00 92.38 328 ALA A C 1
ATOM 2358 O O . ALA A 1 328 ? 29.196 -17.650 3.041 1.00 92.38 328 ALA A O 1
ATOM 2359 N N . ALA A 1 329 ? 27.846 -16.106 3.955 1.00 86.75 329 ALA A N 1
ATOM 2360 C CA . ALA A 1 329 ? 28.336 -16.315 5.307 1.00 86.75 329 ALA A CA 1
ATOM 2361 C C . ALA A 1 329 ? 28.018 -17.734 5.822 1.00 86.75 329 ALA A C 1
ATOM 2363 O O . ALA A 1 329 ? 26.997 -18.340 5.503 1.00 86.75 329 ALA A O 1
ATOM 2364 N N . GLY A 1 330 ? 28.894 -18.258 6.681 1.00 89.31 330 GLY A N 1
ATOM 2365 C CA . GLY A 1 330 ? 28.717 -19.573 7.295 1.00 89.31 330 GLY A CA 1
ATOM 2366 C C . GLY A 1 330 ? 28.994 -20.747 6.347 1.00 89.31 330 GLY A C 1
ATOM 2367 O O . GLY A 1 330 ? 29.942 -20.737 5.553 1.00 89.31 330 GLY A O 1
ATOM 2368 N N . ASN A 1 331 ? 28.191 -21.805 6.493 1.00 89.75 331 ASN A N 1
ATOM 2369 C CA . ASN A 1 331 ? 28.369 -23.075 5.779 1.00 89.75 331 ASN A CA 1
ATOM 2370 C C . ASN A 1 331 ? 27.588 -23.150 4.461 1.00 89.75 331 ASN A C 1
ATOM 2372 O O . ASN A 1 331 ? 27.636 -24.183 3.797 1.00 89.75 331 ASN A O 1
ATOM 2376 N N . GLU A 1 332 ? 26.885 -22.087 4.076 1.00 91.06 332 GLU A N 1
ATOM 2377 C CA . GLU A 1 332 ? 26.133 -22.057 2.829 1.00 91.06 332 GLU A CA 1
ATOM 2378 C C . GLU A 1 332 ? 27.090 -21.975 1.621 1.00 91.06 332 GLU A C 1
ATOM 2380 O O . GLU A 1 332 ? 27.936 -21.076 1.567 1.00 91.06 332 GLU A O 1
ATOM 2385 N N . PRO A 1 333 ? 27.017 -22.908 0.653 1.00 95.31 333 PRO A N 1
ATOM 2386 C CA . PRO A 1 333 ? 27.891 -22.910 -0.514 1.00 95.31 333 PRO A CA 1
ATOM 2387 C C . PRO A 1 333 ? 27.289 -22.071 -1.654 1.00 95.31 333 PRO A C 1
ATOM 2389 O O . PRO A 1 333 ? 27.064 -22.579 -2.754 1.00 95.31 333 PRO A O 1
ATOM 2392 N N . SER A 1 334 ? 27.017 -20.797 -1.372 1.00 96.69 334 SER A N 1
ATOM 2393 C CA . SER A 1 334 ? 26.471 -19.809 -2.314 1.00 96.69 334 SER A CA 1
ATOM 2394 C C . SER A 1 334 ? 27.542 -18.797 -2.708 1.00 96.69 334 SER A C 1
ATOM 2396 O O . SER A 1 334 ? 28.299 -18.342 -1.848 1.00 96.69 334 SER A O 1
ATOM 2398 N N . TYR A 1 335 ? 27.644 -18.480 -4.002 1.00 98.12 335 TYR A N 1
ATOM 2399 C CA . TYR A 1 335 ? 28.771 -17.718 -4.552 1.00 98.12 335 TYR A CA 1
ATOM 2400 C C . TYR A 1 335 ? 28.350 -16.696 -5.620 1.00 98.12 335 TYR A C 1
ATOM 2402 O O . TYR A 1 335 ? 27.412 -16.919 -6.390 1.00 98.12 335 TYR A O 1
ATOM 2410 N N . GLY A 1 336 ? 29.105 -15.599 -5.695 1.00 98.06 336 GLY A N 1
ATOM 2411 C CA . GLY A 1 336 ? 29.053 -14.611 -6.772 1.00 98.06 336 GLY A CA 1
ATOM 2412 C C . GLY A 1 336 ? 27.898 -13.616 -6.710 1.00 98.06 336 GLY A C 1
ATOM 2413 O O . GLY A 1 336 ? 27.262 -13.446 -5.670 1.00 98.06 336 GLY A O 1
ATOM 2414 N N . LEU A 1 337 ? 27.647 -12.935 -7.833 1.00 98.25 337 LEU A N 1
ATOM 2415 C CA . LEU A 1 337 ? 26.759 -11.766 -7.913 1.00 98.25 337 LEU A CA 1
ATOM 2416 C C . LEU A 1 337 ? 25.344 -12.045 -7.390 1.00 98.25 337 LEU A C 1
ATOM 2418 O O . LEU A 1 337 ? 24.810 -11.241 -6.626 1.00 98.25 337 LEU A O 1
ATOM 2422 N N . PHE A 1 338 ? 24.786 -13.199 -7.758 1.00 97.88 338 PHE A N 1
ATOM 2423 C CA . PHE A 1 338 ? 23.450 -13.651 -7.358 1.00 97.88 338 PHE A CA 1
ATOM 2424 C C . PHE A 1 338 ? 23.468 -14.762 -6.295 1.00 97.88 338 PHE A C 1
ATOM 2426 O O . PHE A 1 338 ? 22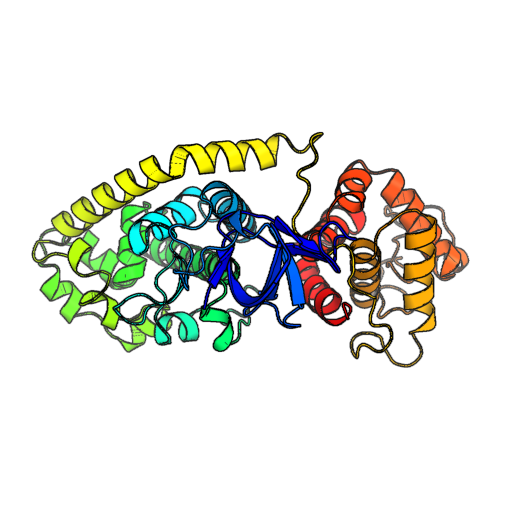.500 -15.495 -6.160 1.00 97.88 338 PHE A O 1
ATOM 2433 N N . GLN A 1 339 ? 24.588 -14.948 -5.583 1.00 97.25 339 GLN A N 1
ATOM 2434 C CA . GLN A 1 339 ? 24.714 -15.934 -4.494 1.00 97.25 339 GLN A CA 1
ATOM 2435 C C . GLN A 1 339 ? 24.160 -17.330 -4.858 1.00 97.25 339 GLN A C 1
ATOM 2437 O O . GLN A 1 339 ? 23.396 -17.950 -4.123 1.00 97.25 339 GLN A O 1
ATOM 2442 N N . LEU A 1 340 ? 24.577 -17.859 -6.012 1.00 97.25 340 LEU A N 1
ATOM 2443 C CA . LEU A 1 340 ? 24.052 -19.116 -6.546 1.00 97.25 340 LEU A CA 1
ATOM 2444 C C . LEU A 1 340 ? 24.512 -20.308 -5.690 1.00 97.25 340 LEU A C 1
ATOM 2446 O O . LEU A 1 340 ? 25.709 -20.586 -5.590 1.00 97.25 340 LEU A O 1
ATOM 2450 N N . ASN A 1 341 ? 23.562 -21.031 -5.093 1.00 96.00 341 ASN A N 1
ATOM 2451 C CA . ASN A 1 341 ? 23.830 -22.121 -4.150 1.00 96.00 341 ASN A CA 1
ATOM 2452 C C . ASN A 1 341 ? 24.183 -23.452 -4.851 1.00 96.00 341 ASN A C 1
ATOM 2454 O O . ASN A 1 341 ? 23.403 -23.951 -5.666 1.00 96.00 341 ASN A O 1
ATOM 2458 N N . GLN A 1 342 ? 25.329 -24.059 -4.510 1.00 96.50 342 GLN A N 1
ATOM 2459 C CA . GLN A 1 342 ? 25.789 -25.352 -5.055 1.00 96.50 342 GLN A CA 1
ATOM 2460 C C . GLN A 1 342 ? 25.089 -26.586 -4.463 1.00 96.50 342 GLN A C 1
ATOM 2462 O O . GLN A 1 342 ? 25.138 -27.664 -5.054 1.00 96.50 342 GLN A O 1
ATOM 2467 N N . ALA A 1 343 ? 24.484 -26.461 -3.284 1.00 91.00 343 ALA A N 1
ATOM 2468 C CA . ALA A 1 343 ? 23.864 -27.545 -2.529 1.00 91.00 343 ALA A CA 1
ATOM 2469 C C . ALA A 1 343 ? 22.333 -27.507 -2.654 1.00 91.00 343 ALA A C 1
ATOM 2471 O O . ALA A 1 343 ? 21.616 -27.343 -1.667 1.00 91.00 343 ALA A O 1
ATOM 2472 N N . GLY A 1 344 ? 21.834 -27.696 -3.880 1.00 82.75 344 GLY A N 1
ATOM 2473 C CA . GLY A 1 344 ? 20.398 -27.798 -4.163 1.00 82.75 344 GLY A CA 1
ATOM 2474 C C . GLY A 1 344 ? 19.755 -26.519 -4.697 1.00 82.75 344 GLY A C 1
ATOM 2475 O O . GLY A 1 344 ? 18.535 -26.478 -4.841 1.00 82.75 344 GLY A O 1
ATOM 2476 N N . GLY A 1 345 ? 20.553 -25.497 -5.013 1.00 90.25 345 GLY A N 1
ATOM 2477 C CA . GLY A 1 345 ? 20.100 -24.303 -5.720 1.00 90.25 345 GLY A CA 1
ATOM 2478 C C . GLY A 1 345 ? 20.591 -24.236 -7.163 1.00 90.25 345 GLY A C 1
ATOM 2479 O O 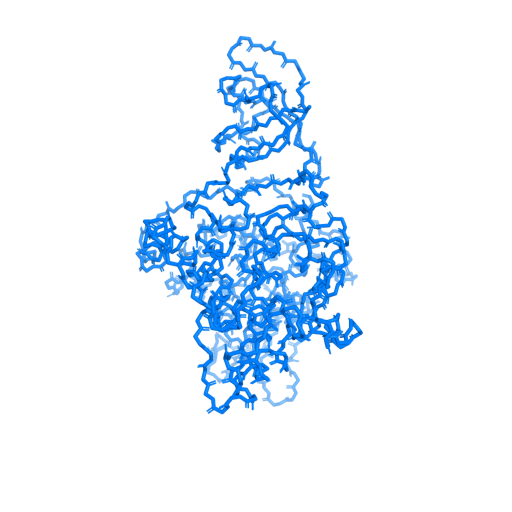. GLY A 1 345 ? 21.068 -25.215 -7.743 1.00 90.25 345 GLY A O 1
ATOM 2480 N N . VAL A 1 346 ? 20.492 -23.037 -7.728 1.00 93.75 346 VAL A N 1
ATOM 2481 C CA . VAL A 1 346 ? 20.815 -22.726 -9.128 1.00 93.75 346 VAL A CA 1
ATOM 2482 C C . VAL A 1 346 ? 22.292 -22.979 -9.471 1.00 93.75 346 VAL A C 1
ATOM 2484 O O . VAL A 1 346 ? 22.621 -23.266 -10.616 1.00 93.75 346 VAL A O 1
ATOM 2487 N N . GLY A 1 347 ? 23.189 -22.941 -8.480 1.00 96.19 347 GLY A N 1
ATOM 2488 C CA . GLY A 1 347 ? 24.617 -23.215 -8.663 1.00 96.19 347 GLY A CA 1
ATOM 2489 C C . GLY A 1 347 ? 24.985 -24.704 -8.697 1.00 96.19 347 GLY A C 1
ATOM 2490 O O . GLY A 1 347 ? 26.166 -25.037 -8.821 1.00 96.19 347 GLY A O 1
ATOM 2491 N N . THR A 1 348 ? 24.019 -25.618 -8.556 1.00 96.56 348 THR A N 1
ATOM 2492 C CA . THR A 1 348 ? 24.279 -27.066 -8.510 1.00 96.56 348 THR A CA 1
ATOM 2493 C C . THR A 1 348 ? 24.977 -27.546 -9.787 1.00 96.56 348 THR A C 1
ATOM 2495 O O . THR A 1 348 ? 24.517 -27.293 -10.895 1.00 96.56 348 THR A O 1
ATOM 2498 N N . GLY A 1 349 ? 26.086 -28.278 -9.636 1.00 95.94 349 GLY A N 1
ATOM 2499 C CA . GLY A 1 349 ? 26.861 -28.824 -10.760 1.00 95.94 349 GLY A CA 1
ATOM 2500 C C . GLY A 1 349 ? 27.922 -27.880 -11.341 1.00 95.94 349 GLY A C 1
ATOM 2501 O O . GLY A 1 349 ? 28.736 -28.318 -12.153 1.00 95.94 349 GLY A O 1
ATOM 2502 N N . HIS A 1 350 ? 27.980 -26.625 -10.890 1.00 97.81 350 HIS A N 1
ATOM 2503 C CA . HIS A 1 350 ? 29.020 -25.670 -11.275 1.00 97.81 350 HIS A CA 1
ATOM 2504 C C . HIS A 1 350 ? 30.147 -25.634 -10.240 1.00 97.81 350 HIS A C 1
ATOM 2506 O O . HIS A 1 350 ? 29.911 -25.812 -9.047 1.00 97.81 350 HIS A O 1
ATOM 2512 N N . SER A 1 351 ? 31.391 -25.409 -10.674 1.00 97.75 351 SER A N 1
ATOM 2513 C CA . SER A 1 351 ? 32.529 -25.242 -9.760 1.00 97.75 351 SER A CA 1
ATOM 2514 C C . SER A 1 351 ? 32.538 -23.841 -9.139 1.00 97.75 351 SER A C 1
ATOM 2516 O O . SER A 1 351 ? 31.953 -22.914 -9.693 1.00 97.75 351 SER A O 1
ATOM 2518 N N . VAL A 1 352 ? 33.252 -23.654 -8.023 1.00 97.69 352 VAL A N 1
ATOM 2519 C CA . VAL A 1 352 ? 33.398 -22.320 -7.405 1.00 97.69 352 VAL A CA 1
ATOM 2520 C C . VAL A 1 352 ? 33.990 -21.322 -8.398 1.00 97.69 352 VAL A C 1
ATOM 2522 O O . VAL A 1 352 ? 33.468 -20.227 -8.520 1.00 97.69 352 VAL A O 1
ATOM 2525 N N . ALA A 1 353 ? 35.007 -21.727 -9.169 1.00 98.00 353 ALA A N 1
ATOM 2526 C CA . ALA A 1 353 ? 35.622 -20.871 -10.183 1.00 98.00 353 ALA A CA 1
ATOM 2527 C C . ALA A 1 353 ? 34.618 -20.388 -11.244 1.00 98.00 353 ALA A C 1
ATOM 2529 O O . ALA A 1 353 ? 34.713 -19.252 -11.688 1.00 98.00 353 ALA A O 1
ATOM 2530 N N . VAL A 1 354 ? 33.648 -21.232 -11.618 1.00 98.06 354 VAL A N 1
ATOM 2531 C CA . VAL A 1 354 ? 32.556 -20.853 -12.529 1.00 98.06 354 VAL A CA 1
ATOM 2532 C C . VAL A 1 354 ? 31.578 -19.904 -11.838 1.00 98.06 354 VAL A C 1
ATOM 2534 O O . VAL A 1 354 ? 31.181 -18.910 -12.427 1.00 98.06 354 VAL A O 1
ATOM 2537 N N . LEU A 1 355 ? 31.198 -20.175 -10.588 1.00 97.88 355 LEU A N 1
ATOM 2538 C CA . LEU A 1 355 ? 30.237 -19.334 -9.870 1.00 97.88 355 LEU A CA 1
ATOM 2539 C C . LEU A 1 355 ? 30.808 -17.976 -9.448 1.00 97.88 355 LEU A C 1
ATOM 2541 O O . LEU A 1 355 ? 30.029 -17.052 -9.234 1.00 97.88 355 LEU A O 1
ATOM 2545 N N . THR A 1 356 ? 32.130 -17.841 -9.333 1.00 98.06 356 THR A N 1
ATOM 2546 C CA . THR A 1 356 ? 32.793 -16.563 -9.035 1.00 98.06 356 THR A CA 1
ATOM 2547 C C . THR A 1 356 ? 33.245 -15.789 -10.272 1.00 98.06 356 THR A C 1
ATOM 2549 O O . THR A 1 356 ? 33.771 -14.684 -10.152 1.00 98.06 356 THR A O 1
ATOM 2552 N N . ASP A 1 357 ? 33.083 -16.366 -11.461 1.00 98.50 357 ASP A N 1
ATOM 2553 C CA . ASP A 1 357 ? 33.264 -15.645 -12.714 1.00 98.50 357 ASP A CA 1
ATOM 2554 C C . ASP A 1 357 ? 31.975 -14.852 -13.012 1.00 98.50 357 ASP A C 1
ATOM 2556 O O . ASP A 1 357 ? 30.902 -15.454 -13.089 1.00 98.50 357 ASP A O 1
ATOM 2560 N N . PRO A 1 358 ? 32.027 -13.511 -13.131 1.00 98.25 358 PRO A N 1
ATOM 2561 C CA . PRO A 1 358 ? 30.819 -12.693 -13.238 1.00 98.25 358 PRO A CA 1
ATOM 2562 C C . PRO A 1 358 ? 30.005 -13.001 -14.500 1.00 98.25 358 PRO A C 1
ATOM 2564 O O . PRO A 1 358 ? 28.779 -13.043 -14.440 1.00 98.25 358 PRO A O 1
ATOM 2567 N N . GLU A 1 359 ? 30.674 -13.264 -15.624 1.00 98.50 359 GLU A N 1
ATOM 2568 C CA . GLU A 1 359 ? 30.036 -13.604 -16.898 1.00 98.50 359 GLU A CA 1
ATOM 2569 C C . GLU A 1 359 ? 29.271 -14.926 -16.792 1.00 98.50 359 GLU A C 1
ATOM 2571 O O . GLU A 1 359 ? 28.091 -15.006 -17.145 1.00 98.50 359 GLU A O 1
ATOM 2576 N N . GLN A 1 360 ? 29.914 -15.957 -16.240 1.00 98.50 360 GLN A N 1
ATOM 2577 C CA . GLN A 1 360 ? 29.283 -17.256 -16.026 1.00 98.50 360 GLN A CA 1
ATOM 2578 C C . GLN A 1 360 ? 28.174 -17.194 -14.966 1.00 98.50 360 GLN A C 1
ATOM 2580 O O . GLN A 1 360 ? 27.119 -17.792 -15.169 1.00 98.50 360 GLN A O 1
ATOM 2585 N N . ASN A 1 361 ? 28.357 -16.454 -13.866 1.00 98.56 361 ASN A N 1
ATOM 2586 C CA . ASN A 1 361 ? 27.339 -16.299 -12.818 1.00 98.56 361 ASN A CA 1
ATOM 2587 C C . ASN A 1 361 ? 26.050 -15.670 -13.378 1.00 98.56 361 ASN A C 1
ATOM 2589 O O . ASN A 1 361 ? 24.958 -16.196 -13.158 1.00 98.56 361 ASN A O 1
ATOM 2593 N N . ILE A 1 362 ? 26.180 -14.600 -14.174 1.00 98.62 362 ILE A N 1
ATOM 2594 C CA . ILE A 1 362 ? 25.044 -13.959 -14.849 1.00 98.62 362 ILE A CA 1
ATOM 2595 C C . ILE A 1 362 ? 24.411 -14.910 -15.872 1.00 98.62 362 ILE A C 1
ATOM 2597 O O . ILE A 1 362 ? 23.189 -15.046 -15.901 1.00 98.62 362 ILE A O 1
ATOM 2601 N N . ALA A 1 363 ? 25.217 -15.605 -16.683 1.00 98.44 363 ALA A N 1
ATOM 2602 C CA . ALA A 1 363 ? 24.710 -16.545 -17.681 1.00 98.44 363 ALA A CA 1
ATOM 2603 C C . ALA A 1 363 ? 23.901 -17.693 -17.053 1.00 98.44 363 ALA A C 1
ATOM 2605 O O . ALA A 1 363 ? 22.849 -18.063 -17.577 1.00 98.44 363 ALA A O 1
ATOM 2606 N N . ILE A 1 364 ? 24.352 -18.226 -15.913 1.00 98.38 364 ILE A N 1
ATOM 2607 C CA . ILE A 1 364 ? 23.630 -19.262 -15.165 1.00 98.38 364 ILE A CA 1
ATOM 2608 C C . ILE A 1 364 ? 22.297 -18.715 -14.639 1.00 98.38 364 ILE A C 1
ATOM 2610 O O . ILE A 1 364 ? 21.269 -19.371 -14.814 1.00 98.38 364 ILE A O 1
ATOM 2614 N N . MET A 1 365 ? 22.286 -17.515 -14.044 1.00 98.12 365 MET A N 1
ATOM 2615 C CA . MET A 1 365 ? 21.047 -16.890 -13.565 1.00 98.12 365 MET A CA 1
ATOM 2616 C C . MET A 1 365 ? 20.058 -16.655 -14.715 1.00 98.12 365 MET A C 1
ATOM 2618 O O . MET A 1 365 ? 18.898 -17.040 -14.607 1.00 98.12 365 MET A O 1
ATOM 2622 N N . LEU A 1 366 ? 20.511 -16.119 -15.851 1.00 98.25 366 LEU A N 1
ATOM 2623 C CA . LEU A 1 366 ? 19.669 -15.906 -17.034 1.00 98.25 366 LEU A CA 1
ATOM 2624 C C . LEU A 1 366 ? 19.095 -17.220 -17.586 1.00 98.25 366 LEU A C 1
ATOM 2626 O O . LEU A 1 366 ? 17.913 -17.282 -17.925 1.00 98.25 366 LEU A O 1
ATOM 2630 N N . ALA A 1 367 ? 19.904 -18.282 -17.651 1.00 97.62 367 ALA A N 1
ATOM 2631 C CA . ALA A 1 367 ? 19.444 -19.601 -18.084 1.00 97.62 367 ALA A CA 1
ATOM 2632 C C . ALA A 1 367 ? 18.403 -20.189 -17.120 1.00 97.62 367 ALA A C 1
ATOM 2634 O O . ALA A 1 367 ? 17.400 -20.760 -17.553 1.00 97.62 367 ALA A O 1
ATOM 2635 N N . TYR A 1 368 ? 18.613 -20.017 -15.814 1.00 97.31 368 TYR A N 1
ATOM 2636 C CA . TYR A 1 368 ? 17.658 -20.434 -14.796 1.00 97.31 368 TYR A CA 1
ATOM 2637 C C . TYR A 1 368 ? 16.354 -19.643 -14.882 1.00 97.31 368 TYR A C 1
ATOM 2639 O O . TYR A 1 368 ? 15.289 -20.256 -14.938 1.00 97.31 368 TYR A O 1
ATOM 2647 N N . MET A 1 369 ? 16.423 -18.314 -14.975 1.00 97.00 369 MET A N 1
ATOM 2648 C CA . MET A 1 369 ? 15.258 -17.454 -15.174 1.00 97.00 369 MET A CA 1
ATOM 2649 C C . MET A 1 369 ? 14.457 -17.921 -16.385 1.00 97.00 369 MET A C 1
ATOM 2651 O O . MET A 1 369 ? 13.293 -18.264 -16.226 1.00 97.00 369 MET A O 1
ATOM 2655 N N . ALA A 1 370 ? 15.097 -18.067 -17.550 1.00 94.75 370 ALA A N 1
ATOM 2656 C CA . ALA A 1 370 ? 14.455 -18.523 -18.785 1.00 94.75 370 ALA A CA 1
ATOM 2657 C C . ALA A 1 370 ? 13.798 -19.915 -18.679 1.00 94.75 370 ALA A C 1
ATOM 2659 O O . ALA A 1 370 ? 12.902 -20.235 -19.461 1.00 94.75 370 ALA A O 1
ATOM 2660 N N . SER A 1 371 ? 14.219 -20.752 -17.723 1.00 94.69 371 SER A N 1
ATOM 2661 C CA . SER A 1 371 ? 13.600 -22.059 -17.461 1.00 94.69 371 SER A CA 1
ATOM 2662 C C . SER A 1 371 ? 12.301 -21.981 -16.645 1.00 94.69 371 SER A C 1
ATOM 2664 O O . SER A 1 371 ? 11.550 -22.957 -16.583 1.00 94.69 371 SER A O 1
ATOM 2666 N N . LEU A 1 372 ? 12.019 -20.838 -16.014 1.00 88.56 372 LEU A N 1
ATOM 2667 C CA . LEU A 1 372 ? 10.875 -20.638 -15.132 1.00 88.56 372 LEU A CA 1
ATOM 2668 C C . LEU A 1 372 ? 9.720 -19.935 -15.848 1.00 88.56 372 LEU A C 1
ATOM 2670 O O . LEU A 1 372 ? 9.903 -18.991 -16.610 1.00 88.56 372 LEU A O 1
ATOM 2674 N N . SER A 1 373 ? 8.486 -20.315 -15.507 1.00 84.12 373 SER A N 1
ATOM 2675 C CA . SER A 1 373 ? 7.281 -19.650 -16.026 1.00 84.12 373 SER A CA 1
ATOM 2676 C C . SER A 1 373 ? 7.199 -18.166 -15.644 1.00 84.12 373 SER A C 1
ATOM 2678 O O . SER A 1 373 ? 6.583 -17.379 -16.363 1.00 84.12 373 SER A O 1
ATOM 2680 N N . ALA A 1 374 ? 7.835 -17.780 -14.533 1.00 78.94 374 ALA A N 1
ATOM 2681 C CA . ALA A 1 374 ? 7.905 -16.401 -14.063 1.00 78.94 374 ALA A CA 1
ATOM 2682 C C . ALA A 1 374 ? 8.748 -15.487 -14.971 1.00 78.94 374 ALA A C 1
ATOM 2684 O O . ALA A 1 374 ? 8.555 -14.274 -14.929 1.00 78.94 374 ALA A O 1
ATOM 2685 N N . ASP A 1 375 ? 9.605 -16.030 -15.848 1.00 88.06 375 ASP A N 1
ATOM 2686 C CA . ASP A 1 375 ? 10.379 -15.230 -16.811 1.00 88.06 375 ASP A CA 1
ATOM 2687 C C . ASP A 1 375 ? 9.483 -14.364 -17.690 1.00 88.06 375 ASP A C 1
ATOM 2689 O O . ASP A 1 375 ? 9.736 -13.182 -17.901 1.00 88.06 375 ASP A O 1
ATOM 2693 N N . LYS A 1 376 ? 8.365 -14.933 -18.150 1.00 76.88 376 LYS A N 1
ATOM 2694 C CA . LYS A 1 376 ? 7.397 -14.205 -18.969 1.00 76.88 376 LYS A CA 1
ATOM 2695 C C . LYS A 1 376 ? 6.794 -13.023 -18.205 1.00 76.88 376 LYS A C 1
ATOM 2697 O O . LYS A 1 376 ? 6.615 -11.960 -18.793 1.00 76.88 376 LYS A O 1
ATOM 2702 N N . ALA A 1 377 ? 6.476 -13.193 -16.923 1.00 67.19 377 ALA A N 1
ATOM 2703 C CA . ALA A 1 377 ? 5.956 -12.108 -16.092 1.00 67.19 377 ALA A CA 1
ATOM 2704 C C . ALA A 1 377 ? 7.034 -11.040 -15.853 1.00 67.19 377 ALA A C 1
ATOM 2706 O O . ALA A 1 377 ? 6.775 -9.850 -16.017 1.00 67.19 377 ALA A O 1
ATOM 2707 N N . PHE A 1 378 ? 8.266 -11.467 -15.565 1.00 86.06 378 PHE A N 1
ATOM 2708 C CA . PHE A 1 378 ? 9.395 -10.568 -15.358 1.00 86.06 378 PHE A CA 1
ATOM 2709 C C . PHE A 1 378 ? 9.739 -9.753 -16.610 1.00 86.06 378 PHE A C 1
ATOM 2711 O O . PHE A 1 378 ? 9.959 -8.554 -16.509 1.00 86.06 378 PHE A O 1
ATOM 2718 N N . ARG A 1 379 ? 9.731 -10.360 -17.803 1.00 86.81 379 ARG A N 1
ATOM 2719 C CA . ARG A 1 379 ? 9.979 -9.665 -19.080 1.00 86.81 379 ARG A CA 1
ATOM 2720 C C . ARG A 1 379 ? 8.920 -8.623 -19.418 1.00 86.81 379 ARG A C 1
ATOM 2722 O O . ARG A 1 379 ? 9.244 -7.617 -20.037 1.00 86.81 379 ARG A O 1
ATOM 2729 N N . ASN A 1 380 ? 7.667 -8.892 -19.060 1.00 72.25 380 ASN A N 1
ATOM 2730 C CA . ASN A 1 380 ? 6.529 -8.076 -19.481 1.00 72.25 380 ASN A CA 1
ATOM 2731 C C . ASN A 1 380 ? 6.124 -7.013 -18.462 1.00 72.25 380 ASN A C 1
ATOM 2733 O O . ASN A 1 380 ? 5.348 -6.123 -18.809 1.00 72.25 380 ASN A O 1
ATOM 2737 N N . THR A 1 381 ? 6.601 -7.095 -17.217 1.00 62.50 381 THR A N 1
ATOM 2738 C CA . THR A 1 381 ? 6.285 -6.053 -16.243 1.00 62.50 381 THR A CA 1
ATOM 2739 C C . THR A 1 381 ? 6.935 -4.725 -16.632 1.00 62.50 381 THR A C 1
ATOM 2741 O O . THR A 1 381 ? 8.040 -4.681 -17.168 1.00 62.50 381 THR A O 1
ATOM 2744 N N . VAL A 1 382 ? 6.246 -3.620 -16.362 1.00 68.62 382 VAL A N 1
ATOM 2745 C CA . VAL A 1 382 ? 6.813 -2.264 -16.486 1.00 68.62 382 VAL A CA 1
ATOM 2746 C C . VAL A 1 382 ? 6.779 -1.518 -15.148 1.00 68.62 382 VAL A C 1
ATOM 2748 O O . VAL A 1 382 ? 7.037 -0.320 -15.089 1.00 68.62 382 VAL A O 1
ATOM 2751 N N . SER A 1 383 ? 6.432 -2.219 -14.069 1.00 73.81 383 SER A N 1
ATOM 2752 C CA . SER A 1 383 ? 6.541 -1.712 -12.707 1.00 73.81 383 SER A CA 1
ATOM 2753 C C . SER A 1 383 ? 7.900 -2.131 -12.163 1.00 73.81 383 SER A C 1
ATOM 2755 O O . SER A 1 383 ? 8.231 -3.317 -12.131 1.00 73.81 383 SER A O 1
ATOM 2757 N N . LEU A 1 384 ? 8.700 -1.156 -11.727 1.00 78.06 384 LEU A N 1
ATOM 2758 C CA . LEU A 1 384 ? 9.979 -1.432 -11.072 1.00 78.06 384 LEU A CA 1
ATOM 2759 C C . LEU A 1 384 ? 9.803 -2.271 -9.817 1.00 78.06 384 LEU A C 1
ATOM 2761 O O . LEU A 1 384 ? 10.576 -3.197 -9.575 1.00 78.06 384 LEU A O 1
ATOM 2765 N N . HIS A 1 385 ? 8.757 -1.980 -9.051 1.00 72.38 385 HIS A N 1
ATOM 2766 C CA . HIS A 1 385 ? 8.451 -2.749 -7.862 1.00 72.38 385 HIS A CA 1
ATOM 2767 C C . HIS A 1 385 ? 8.086 -4.196 -8.209 1.00 72.38 385 HIS A C 1
ATOM 2769 O O . HIS A 1 385 ? 8.611 -5.111 -7.583 1.00 72.38 385 HIS A O 1
ATOM 2775 N N . ASP A 1 386 ? 7.276 -4.422 -9.247 1.00 66.00 386 ASP A N 1
ATOM 2776 C CA . ASP A 1 386 ? 6.902 -5.774 -9.675 1.00 66.00 386 ASP A CA 1
ATOM 2777 C C . ASP A 1 386 ? 8.105 -6.534 -10.227 1.00 66.00 386 ASP A C 1
ATOM 2779 O O . ASP A 1 386 ? 8.256 -7.719 -9.952 1.00 66.00 386 ASP A O 1
ATOM 2783 N N . ALA A 1 387 ? 8.989 -5.866 -10.974 1.00 83.62 387 ALA A N 1
ATOM 2784 C CA . ALA A 1 387 ? 10.221 -6.475 -11.459 1.00 83.62 387 ALA A CA 1
ATOM 2785 C C . ALA A 1 387 ? 11.077 -6.957 -10.282 1.00 83.62 387 ALA A C 1
ATOM 2787 O O . ALA A 1 387 ? 11.489 -8.116 -10.260 1.00 83.62 387 ALA A O 1
ATOM 2788 N N . VAL A 1 388 ? 11.272 -6.119 -9.260 1.00 83.12 388 VAL A N 1
ATOM 2789 C CA . VAL A 1 388 ? 11.969 -6.514 -8.028 1.00 83.12 388 VAL A CA 1
ATOM 2790 C C . VAL A 1 388 ? 11.229 -7.641 -7.307 1.00 83.12 388 VAL A C 1
ATOM 2792 O O . VAL A 1 388 ? 11.854 -8.613 -6.886 1.00 83.12 388 VAL A O 1
ATOM 2795 N N . ALA A 1 389 ? 9.906 -7.548 -7.172 1.00 68.94 389 ALA A N 1
ATOM 2796 C CA . ALA A 1 389 ? 9.102 -8.538 -6.469 1.00 68.94 389 ALA A CA 1
ATOM 2797 C C . ALA A 1 389 ? 9.171 -9.915 -7.136 1.00 68.94 389 ALA A C 1
ATOM 2799 O O . ALA A 1 389 ? 9.403 -10.910 -6.449 1.00 68.94 389 ALA A O 1
ATOM 2800 N N . ILE A 1 390 ? 9.030 -9.964 -8.462 1.00 74.56 390 ILE A N 1
ATOM 2801 C CA . ILE A 1 390 ? 9.159 -11.183 -9.261 1.00 74.56 390 ILE A CA 1
ATOM 2802 C C . ILE A 1 390 ? 10.581 -11.728 -9.145 1.00 74.56 390 ILE A C 1
ATOM 2804 O O . ILE A 1 390 ? 10.753 -12.913 -8.867 1.00 74.56 390 ILE A O 1
ATOM 2808 N N . PHE A 1 391 ? 11.602 -10.877 -9.276 1.00 95.69 391 PHE A N 1
ATOM 2809 C CA . PHE A 1 391 ? 12.988 -11.329 -9.178 1.00 95.69 391 PHE A CA 1
ATOM 2810 C C . PHE A 1 391 ? 13.265 -12.001 -7.830 1.00 95.69 391 PHE A C 1
ATOM 2812 O O . PHE A 1 391 ? 13.760 -13.127 -7.763 1.00 95.69 391 PHE A O 1
ATOM 2819 N N . VAL A 1 392 ? 12.876 -11.343 -6.739 1.00 86.69 392 VAL A N 1
ATOM 2820 C CA . VAL A 1 392 ? 13.112 -11.841 -5.384 1.00 86.69 392 VAL A CA 1
ATOM 2821 C C . VAL A 1 392 ? 12.277 -13.078 -5.085 1.00 86.69 392 VAL A C 1
ATOM 2823 O O . VAL A 1 392 ? 12.802 -14.063 -4.576 1.00 86.69 392 VAL A O 1
ATOM 2826 N N . ARG A 1 393 ? 10.973 -13.043 -5.361 1.00 80.56 393 ARG A N 1
ATOM 2827 C CA . ARG A 1 393 ? 10.064 -14.127 -4.979 1.00 80.56 393 ARG A CA 1
ATOM 2828 C C . ARG A 1 393 ? 10.244 -15.354 -5.860 1.00 80.56 393 ARG A C 1
ATOM 2830 O O . ARG A 1 393 ? 10.195 -16.466 -5.347 1.00 80.56 393 ARG A O 1
ATOM 2837 N N . ASP A 1 394 ? 10.419 -15.160 -7.162 1.00 79.81 394 ASP A N 1
ATOM 2838 C CA . ASP A 1 394 ? 10.257 -16.236 -8.136 1.00 79.81 394 ASP A CA 1
ATOM 2839 C C . ASP A 1 394 ? 11.603 -16.784 -8.636 1.00 79.81 394 ASP A C 1
ATOM 2841 O O . ASP A 1 394 ? 11.674 -17.980 -8.956 1.00 79.81 394 ASP A O 1
ATOM 2845 N N . PHE A 1 395 ? 12.673 -15.974 -8.614 1.00 92.12 395 PHE A N 1
ATOM 2846 C CA . PHE A 1 395 ? 14.028 -16.393 -8.995 1.00 92.12 395 PHE A CA 1
ATOM 2847 C C . PHE A 1 395 ? 14.924 -16.652 -7.778 1.00 92.12 395 PHE A C 1
ATOM 2849 O O . PHE A 1 395 ? 15.388 -17.780 -7.622 1.00 92.12 395 PHE A O 1
ATOM 2856 N N . GLU A 1 396 ? 15.097 -15.678 -6.880 1.00 88.88 396 GLU A N 1
ATOM 2857 C CA . GLU A 1 396 ? 15.996 -15.824 -5.717 1.00 88.88 396 GLU A CA 1
ATOM 2858 C C . GLU A 1 396 ? 15.421 -16.681 -4.586 1.00 88.88 396 GLU A C 1
ATOM 2860 O O . GLU A 1 396 ? 16.122 -17.476 -3.967 1.00 88.88 396 GLU A O 1
ATOM 2865 N N . ARG A 1 397 ? 14.118 -16.543 -4.316 1.00 87.00 397 ARG A N 1
ATOM 2866 C CA . ARG A 1 397 ? 13.372 -17.307 -3.299 1.00 87.00 397 ARG A CA 1
ATOM 2867 C C . ARG A 1 397 ? 14.014 -17.285 -1.897 1.00 87.00 397 ARG A C 1
ATOM 2869 O O . ARG A 1 397 ? 14.132 -18.341 -1.267 1.00 87.00 397 ARG A O 1
ATOM 2876 N N . PRO A 1 398 ? 14.393 -16.116 -1.342 1.00 82.94 398 PRO A N 1
ATOM 2877 C CA . PRO A 1 398 ? 14.952 -16.069 -0.000 1.00 82.94 398 PRO A CA 1
ATOM 2878 C C . PRO A 1 398 ? 13.872 -16.377 1.044 1.00 82.94 398 PRO A C 1
ATOM 2880 O O . PRO A 1 398 ? 12.690 -16.060 0.865 1.00 82.94 398 PRO A O 1
ATOM 2883 N N . ALA A 1 399 ? 14.295 -16.904 2.197 1.00 77.81 399 ALA A N 1
ATOM 2884 C CA . ALA A 1 399 ? 13.395 -17.247 3.302 1.00 77.81 399 ALA A CA 1
ATOM 2885 C C . ALA A 1 399 ? 12.520 -16.061 3.761 1.00 77.81 399 ALA A C 1
ATOM 2887 O O . ALA A 1 399 ? 11.352 -16.242 4.095 1.00 77.81 399 ALA A O 1
ATOM 2888 N N . ASN A 1 400 ? 13.065 -14.839 3.740 1.00 77.12 400 ASN A N 1
ATOM 2889 C CA . ASN A 1 400 ? 12.324 -13.605 4.007 1.00 77.12 400 ASN A CA 1
ATOM 2890 C C . ASN A 1 400 ? 12.112 -12.802 2.717 1.00 77.12 400 ASN A C 1
ATOM 2892 O O . ASN A 1 400 ? 12.724 -11.751 2.509 1.00 77.12 400 ASN A O 1
ATOM 2896 N N . SER A 1 401 ? 11.236 -13.305 1.849 1.00 66.00 401 SER A N 1
ATOM 2897 C CA . SER A 1 401 ? 10.923 -12.654 0.573 1.00 66.00 401 SER A CA 1
ATOM 2898 C C . SER A 1 401 ? 10.386 -11.231 0.760 1.00 66.00 401 SER A C 1
ATOM 2900 O O . SER A 1 401 ? 10.879 -10.320 0.110 1.00 66.00 401 SER A O 1
ATOM 2902 N N . ALA A 1 402 ? 9.468 -10.990 1.702 1.00 52.56 402 ALA A N 1
ATOM 2903 C CA . ALA A 1 402 ? 8.906 -9.652 1.928 1.00 52.56 402 ALA A CA 1
ATOM 2904 C C . ALA A 1 402 ? 9.978 -8.617 2.315 1.00 52.56 402 ALA A C 1
ATOM 2906 O O . ALA A 1 402 ? 10.039 -7.531 1.739 1.00 52.56 402 ALA A O 1
ATOM 2907 N N . GLY A 1 403 ? 10.873 -8.971 3.245 1.00 55.56 403 GLY A N 1
ATOM 2908 C CA . GLY A 1 403 ? 11.964 -8.083 3.640 1.00 55.56 403 GLY A CA 1
ATOM 2909 C C . GLY A 1 403 ? 13.011 -7.877 2.543 1.00 55.56 403 GLY A C 1
ATOM 2910 O O . GLY A 1 403 ? 13.590 -6.797 2.443 1.00 55.56 403 GLY A O 1
ATOM 2911 N N . ALA A 1 404 ? 13.246 -8.886 1.701 1.00 68.31 404 ALA A N 1
ATOM 2912 C CA . ALA A 1 404 ? 14.129 -8.757 0.547 1.00 68.31 404 ALA A CA 1
ATOM 2913 C C . ALA A 1 404 ? 13.526 -7.871 -0.554 1.00 68.31 404 ALA A C 1
ATOM 2915 O O . ALA A 1 404 ? 14.244 -7.032 -1.093 1.00 68.31 404 ALA A O 1
ATOM 2916 N N . ILE A 1 405 ? 12.223 -7.987 -0.826 1.00 63.28 405 ILE A N 1
ATOM 2917 C CA . ILE A 1 405 ? 11.504 -7.144 -1.793 1.00 63.28 405 ILE A CA 1
ATOM 2918 C C . ILE A 1 405 ? 11.559 -5.679 -1.375 1.00 63.28 405 ILE A C 1
ATOM 2920 O O . ILE A 1 405 ? 11.927 -4.834 -2.187 1.00 63.28 405 ILE A O 1
ATOM 2924 N N . ALA A 1 406 ? 11.236 -5.369 -0.119 1.00 58.19 406 ALA A N 1
ATOM 2925 C CA . ALA A 1 406 ? 11.236 -3.994 0.369 1.00 58.19 406 ALA A CA 1
ATOM 2926 C C . ALA A 1 406 ? 12.642 -3.366 0.313 1.00 58.19 406 ALA A C 1
ATOM 2928 O O . ALA A 1 406 ? 12.809 -2.295 -0.272 1.00 58.19 406 ALA A O 1
ATOM 2929 N N . ARG A 1 407 ? 13.676 -4.081 0.787 1.00 73.19 407 ARG A N 1
ATOM 2930 C CA . ARG A 1 407 ? 15.076 -3.630 0.681 1.00 73.19 407 ARG A CA 1
ATOM 2931 C C . ARG A 1 407 ? 15.499 -3.383 -0.770 1.00 73.19 407 ARG A C 1
ATOM 2933 O O . ARG A 1 407 ? 16.037 -2.327 -1.084 1.00 73.19 407 ARG A O 1
ATOM 2940 N N . ARG A 1 408 ? 15.260 -4.353 -1.659 1.00 84.38 408 ARG A N 1
ATOM 2941 C CA . ARG A 1 408 ? 15.685 -4.280 -3.069 1.00 84.38 408 ARG A CA 1
ATOM 2942 C C . ARG A 1 408 ? 14.874 -3.270 -3.871 1.00 84.38 408 ARG A C 1
ATOM 2944 O O . ARG A 1 408 ? 15.403 -2.711 -4.819 1.00 84.38 408 ARG A O 1
ATOM 2951 N N . SER A 1 409 ? 13.638 -2.983 -3.468 1.00 72.81 409 SER A N 1
ATOM 2952 C CA . SER A 1 409 ? 12.831 -1.924 -4.082 1.00 72.81 409 SER A CA 1
ATOM 2953 C C . SER A 1 409 ? 13.412 -0.546 -3.783 1.00 72.81 409 SER A C 1
ATOM 2955 O O . SER A 1 409 ? 13.471 0.278 -4.688 1.00 72.81 409 SER A O 1
ATOM 2957 N N . GLY A 1 410 ? 13.896 -0.314 -2.555 1.00 66.25 410 GLY A N 1
ATOM 2958 C CA . GLY A 1 410 ? 14.594 0.927 -2.202 1.00 66.25 410 GLY A CA 1
ATOM 2959 C C . GLY A 1 410 ? 15.865 1.136 -3.029 1.00 66.25 410 GLY A C 1
ATOM 2960 O O . GLY A 1 410 ? 16.044 2.200 -3.612 1.00 66.25 410 GLY A O 1
ATOM 2961 N N . ILE A 1 411 ? 16.688 0.087 -3.167 1.00 83.69 411 ILE A N 1
ATOM 2962 C CA . ILE A 1 411 ? 17.891 0.117 -4.019 1.00 83.69 411 ILE A CA 1
ATOM 2963 C C . ILE A 1 411 ? 17.504 0.398 -5.477 1.00 83.69 411 ILE A C 1
ATOM 2965 O O . ILE A 1 411 ? 18.049 1.295 -6.106 1.00 83.69 411 ILE A O 1
ATOM 2969 N N . ALA A 1 412 ? 16.530 -0.339 -6.015 1.00 85.38 412 ALA A N 1
ATOM 2970 C CA . ALA A 1 412 ? 16.089 -0.203 -7.400 1.00 85.38 412 ALA A CA 1
ATOM 2971 C C . ALA A 1 412 ? 15.572 1.206 -7.729 1.00 85.38 412 ALA A C 1
ATOM 2973 O O . ALA A 1 412 ? 15.851 1.722 -8.807 1.00 85.38 412 ALA A O 1
ATOM 2974 N N . GLN A 1 413 ? 14.850 1.845 -6.805 1.00 78.38 413 GLN A N 1
ATOM 2975 C CA . GLN A 1 413 ? 14.366 3.217 -6.988 1.00 78.38 413 GLN A CA 1
ATOM 2976 C C . GLN A 1 413 ? 15.515 4.221 -7.117 1.00 78.38 413 GLN A C 1
ATOM 2978 O O . GLN A 1 413 ? 15.431 5.123 -7.941 1.00 78.38 413 GLN A O 1
ATOM 2983 N N . ALA A 1 414 ? 16.598 4.038 -6.359 1.00 79.62 414 ALA A N 1
ATOM 2984 C CA . ALA A 1 414 ? 17.778 4.900 -6.416 1.00 79.62 414 ALA A CA 1
ATOM 2985 C C . ALA A 1 414 ? 18.674 4.661 -7.649 1.00 79.62 414 ALA A C 1
ATOM 2987 O O . ALA A 1 414 ? 19.636 5.398 -7.851 1.00 79.62 414 ALA A O 1
ATOM 2988 N N . LEU A 1 415 ? 18.394 3.626 -8.447 1.00 87.44 415 LEU A N 1
ATOM 2989 C CA . LEU A 1 415 ? 19.132 3.273 -9.665 1.00 87.44 415 LEU A CA 1
ATOM 2990 C C . LEU A 1 415 ? 18.439 3.745 -10.953 1.00 87.44 415 LEU A C 1
ATOM 2992 O O . LEU A 1 415 ? 18.980 3.533 -12.039 1.00 87.44 415 LEU A O 1
ATOM 2996 N N . LEU A 1 416 ? 17.240 4.325 -10.867 1.00 85.00 416 LEU A N 1
ATOM 2997 C CA . LEU A 1 416 ? 16.570 4.936 -12.015 1.00 85.00 416 LEU A CA 1
ATOM 2998 C C . LEU A 1 416 ? 16.891 6.434 -12.065 1.00 85.00 416 LEU A C 1
ATOM 3000 O O . LEU A 1 416 ? 16.641 7.143 -11.092 1.00 85.00 416 LEU A O 1
ATOM 3004 N N . ALA A 1 417 ? 17.427 6.876 -13.208 1.00 60.53 417 ALA A N 1
ATOM 3005 C CA . ALA A 1 417 ? 17.691 8.277 -13.549 1.00 60.53 417 ALA A CA 1
ATOM 3006 C C . ALA A 1 417 ? 16.568 8.911 -14.371 1.00 60.53 417 ALA A C 1
ATOM 3008 O O . ALA A 1 417 ? 15.979 8.193 -15.226 1.00 60.53 417 ALA A O 1
#

pLDDT: mean 87.14, std 14.76, range [28.8, 98.62]

Foldseek 3Di:
DKFFQAWWFFAAADVHDGQFIDGRWFFWDWDDDDVQKTWTFTPPDPVRDIGITGPVRMGPPDRGHQAHDLLVLLLLLVVLCVLLVHDSLLLQLQLCLQRNQTAQADPVRAGGSNRHDLLLCVLQQDDVVLLGNHDSVCSRPRSSVSNSVSNLLSLLQVLLCVVVVHGDDSLLSVVCLAQNSVLSVVCVVPQQAWLVVSLVPGDQVRCSNSSYHSVCCVPRLVQLSDGGGNNSSSVSSVVSSVVSSVVSVVSNVVSVCCVVVPLDDADQDGAGLDWDFQLVFPLQDPPLSVLLVLLLVVCVVLPAGRLLSLLLSLQLCLQPSSQLADADPDPFRFGGSNRAGCPPGLCPPPDSVQSSPSNSVSVSLSVQLVVDSLVVVLRRDNDSLSVNLSCQVPRNNDPCSSVSSSSSSVSSVSGTD

Secondary structure (DSSP, 8-state):
-EEESS-EEEESSTT--EEEEEPTT-EEEEEEEETTEEEEEESSSTT--EEEEEGGGEESS-SS-SB--HHHHHHHHHHHHHHHT--HHHHHHHHHHHHSSB-SB-TTS-BTTTTB-HHHHHHHSEEGGGTEE--GGGGG-HHHHHHHHHHHHHHHHHHHHHHHTSPPPHHHHHHHHHH-HHHHHHHHH-TTSBHHHHHHT--HHHHHHTT--GGGGTTTTHHHH-SSBHHHHHHHHHHHHHHHHHHHHHHHHHHHHHHHHTTS------S-TTPPB-TT-TTS-TT-HHHHHHHHHHHHHTT--HHHHHHHHHHHHHHHTT-TTPBPSTT--EETTTTEETTTSTTTT--HHHHTSHHHHHHHHHHHHHHSTHHHHHHH---HHHHHHHIIIIII--TTHHHHHHHHHHHHHTTB-